Protein AF-0000000076755341 (afdb_homodimer)

Sequence (766 aa):
MMVKNKLCAILNLTEDDQLLKPLTQNRPIAALPFADRYRVIDFALSSICHAEIDSVALFIAESGRSIYDHIRSGAAWDLDSQVSGGIFTFSQQNWKLRHHQENLYEDYYYNHRVFMARAKAEYVFVAGSKIIANVDIRGVFRHHVAEGKDITLIYKQLDKEKLGDQNPKSRALKFDANRQVKGLVEYGDLGEGEKVDASLSMYLLSVKTLNDIIDRAVDEEVYMEVDELVQHYLLDYTVNPYKYTGYMANIDSIQRYYKANMDMLDRQNFTSLFYSSQPILTKTKNGVPSYYAPSSDVRSSVVASGSYLAGKVERSLISRKVHVSEGAHVKDSIILQGTKVGDGARVEYAILDKGCVVEPGAHVIGTPDNVVVISKNTVIPAEMMVKNKLCAILNLTEDDQLLKPLTQNRPIAALPFADRYRVIDFALSSICHAEIDSVALFIAESGRSIYDHIRSGAAWDLDSQVSGGIFTFSQQNWKLRHHQENLYEDYYYNHRVFMARAKAEYVFVAGSKIIANVDIRGVFRHHVAEGKDITLIYKQLDKEKLGDQNPKSRALKFDANRQVKGLVEYGDLGEGEKVDASLSMYLLSVKTLNDIIDRAVDEEVYMEVDELVQHYLLDYTVNPYKYTGYMANIDSIQRYYKANMDMLDRQNFTSLFYSSQPILTKTKNGVPSYYAPSSDVRSSVVASGSYLAGKVERSLISRKVHVSEGAHVKDSIILQGTKVGDGARVEYAILDKGCVVEPGAHVIGTPDNVVVISKNTVIPAE

InterPro domains:
  IPR005835 Nucleotidyl transferase domain [PF00483] (20-160)
  IPR011004 Trimeric LpxA-like superfamily [SSF51161] (240-380)
  IPR011831 Glucose-1-phosphate adenylyltransferase [PTHR43523] (5-368)
  IPR011832 Glucose-1-phosphate adenylyltransferase, GlgD subunit [TIGR02092] (5-379)
  IPR029044 Nucleotide-diphospho-sugar transferases [G3DSA:3.90.550.10] (13-280)
  IPR029044 Nucleotide-diphospho-sugar transferases [SSF53448] (20-345)
  IPR056818 Glucose-1-phosphate adenylyltransferase/Bifunctional protein GlmU-like, C-terminal hexapeptide [PF24894] (297-364)

Nearest PDB structures (foldseek):
  6v96-assembly4_J  TM=7.640E-01  e=4.530E-22  Agrobacterium fabrum str. C58
  6vr0-assembly2_B  TM=7.738E-01  e=1.338E-21  Agrobacterium tumefaciens
  6v9a-assembly4_I  TM=7.588E-01  e=1.270E-21  Agrobacterium fabrum str. C58
  5w5t-assembly3_P  TM=7.600E-01  e=6.283E-21  Agrobacterium tumefaciens
  5w6j-assembly2_D  TM=7.380E-01  e=1.561E-21  Agrobacterium tumefaciens

Solvent-accessible surface area (backbone atoms only — not comparable to full-atom values): 38795 Å² total; per-residue (Å²): 124,83,73,72,82,34,48,28,36,42,35,43,43,64,67,78,48,76,54,29,56,69,78,39,72,83,29,42,64,33,53,35,76,38,74,42,71,37,34,33,36,27,31,55,46,24,24,39,32,76,44,68,37,41,28,36,37,38,38,30,40,79,71,44,62,57,48,47,71,57,46,65,62,26,56,62,47,68,20,48,45,85,84,66,59,14,73,40,80,41,64,44,42,70,54,54,52,48,43,70,70,61,69,45,84,79,59,99,52,41,70,58,50,51,48,50,63,69,59,68,31,53,28,33,38,32,23,58,29,44,52,43,37,73,53,60,49,50,60,50,48,53,50,37,63,71,70,63,48,56,31,29,36,36,26,32,76,38,52,51,82,64,65,41,81,80,40,87,81,36,33,26,54,35,63,44,97,83,66,37,74,72,43,76,39,49,51,85,76,53,70,86,90,36,76,34,39,31,52,64,57,34,38,40,30,34,41,65,57,52,50,50,53,50,52,48,24,60,76,67,70,56,88,68,57,66,48,56,44,50,61,74,51,40,85,82,45,51,58,38,77,41,83,52,83,64,46,71,41,56,53,58,28,50,66,42,41,49,47,50,47,56,42,51,57,37,64,67,49,34,43,44,46,53,64,43,98,56,65,69,40,46,71,68,68,80,66,55,51,16,40,28,34,76,64,20,40,45,19,26,22,37,40,26,41,36,18,40,35,21,15,38,36,33,47,24,39,34,9,31,42,22,37,34,27,51,68,13,37,38,31,51,25,38,41,30,39,48,18,35,38,22,43,47,12,37,36,27,22,27,37,38,31,40,42,20,34,36,31,54,55,10,73,46,77,40,38,94,92,50,59,40,75,43,55,64,60,39,74,42,69,46,128,124,85,74,72,82,34,48,28,37,41,35,42,43,64,69,78,48,75,55,28,55,69,76,38,73,85,30,43,66,32,53,36,75,38,76,40,70,39,34,33,35,28,30,55,46,24,24,38,32,75,45,66,37,40,30,35,38,38,37,30,41,78,70,42,62,58,49,47,71,57,46,65,63,26,57,65,48,69,19,48,45,85,83,68,58,14,71,42,79,41,63,42,43,69,53,54,52,45,40,68,69,64,68,51,76,68,59,92,53,42,69,58,51,52,49,51,64,70,59,68,31,54,29,35,38,33,22,57,30,44,53,43,40,72,53,61,48,51,60,52,47,53,50,37,64,71,70,64,48,56,30,29,36,38,26,32,77,38,53,51,84,64,67,40,80,78,40,85,81,36,34,26,54,34,62,46,98,84,65,38,74,73,44,75,38,50,50,86,76,53,70,86,90,35,76,33,39,32,53,64,55,32,37,39,31,36,41,68,57,53,50,50,52,51,52,50,25,60,77,67,71,55,85,68,57,66,49,57,45,51,60,73,52,40,84,81,45,51,57,38,78,40,82,51,83,64,44,71,40,57,52,57,27,51,66,42,42,51,49,51,47,56,42,52,57,36,66,68,47,34,42,44,47,53,64,44,99,56,66,68,40,45,71,69,66,78,70,55,50,15,39,28,34,75,64,19,42,44,20,25,21,37,41,26,42,36,18,39,36,22,16,37,38,32,46,27,37,34,10,31,42,23,36,35,26,51,67,13,38,38,30,51,25,40,40,30,39,49,18,35,38,21,43,50,13,38,38,28,23,27,39,38,32,39,42,19,34,35,31,54,56,10,75,46,76,39,37,94,91,50,59,39,76,43,55,64,60,40,74,41,67,47,127

Radius of gyration: 30.09 Å; Cα contacts (8 Å, |Δi|>4): 1862; chains: 2; bounding box: 64×88×70 Å

Foldseek 3Di:
DPPPQAEAEEEEQADAQVQVPPQPVQHTQQLRDFQQEFGLQLQVLLLCLVLVHQAYEYEHEPRCPSVCVWCPCVVLSPNNDPPAHHYHYHHLHVVVVVVPPPVDDDASCVVVVVRLVRNPGFKYKYAYRQKQANDNVNVQVVVCVVVVWAKEFEWEWDALVQQDLPDQLKWFFDADPVRWTPDTHGSVPDDHGDTTTITRLIMMGTPVSLVVLSVVCVVVVNRDDSSSSCVVCVNVTGYHYDYDDADMHGHRHNLSSLVNRLCCLDPRNVCRRAVDPGHRTTDDDDEAAEAEDPQFAADSERADGQEYGNDYEESEYHHHNEYEDHLEHEYSEYEHAQEYAEHNEYAEQEYEYAQEYEYHQAYHYDDSVGGHYHDHNHYTDHD/DPPPQAEAEEEEQADDAVQVPPQPVQHTQQLRDFLQEFGLQLQVLLLCLLLVHQAYEYEHEPRCVSVCVWCPCVVLSPNNDPPAHHYHYHHLHVVVVCCVPPVPLDQSCVVVVVRCVRNPGFKYKYAYRQKQANDNVNVQVVVCVVVVWAKEFEWEWDALVQQDLPDQLKWFFDADPVRWTPDTHGSVPDDHGDTTTITRLIMMGTPVSLVVLSVVCSVVVNRDDSSSSCVVCVNVIGYHYDYDDADMHGHRHNLSSLVNRLCCLDPRNVCRRAVDPGHRTTDDDDEAAEAEDPQFAAPSERADGQEYGNDYEESEYHHHNEYEDHLEHEYSEYEHAQEYAEHNEYEEQEYEYAQEYEYHQAYHYDDSVGGYYHDHNHYTDHD

Structure (mmCIF, N/CA/C/O backbone):
data_AF-0000000076755341-model_v1
#
loop_
_entity.id
_entity.type
_entity.pdbx_description
1 polymer 'Glucose-1-phosphate adenylyltransferase, GlgD subunit'
#
loop_
_atom_site.group_PDB
_atom_site.id
_atom_site.type_symbol
_atom_site.label_atom_id
_atom_site.label_alt_id
_atom_site.label_comp_id
_atom_site.label_asym_id
_atom_site.label_entity_id
_atom_site.label_seq_id
_atom_site.pdbx_PDB_ins_code
_atom_site.Cartn_x
_atom_site.Cartn_y
_atom_site.Cartn_z
_atom_site.occupancy
_atom_site.B_iso_or_equiv
_atom_site.auth_seq_id
_atom_site.auth_comp_id
_atom_site.auth_asym_id
_atom_site.auth_atom_id
_atom_site.pdbx_PDB_model_num
ATOM 1 N N . MET A 1 1 ? -24.109 5.75 34.469 1 26.48 1 MET A N 1
ATOM 2 C CA . MET A 1 1 ? -23.469 5.434 33.219 1 26.48 1 MET A CA 1
ATOM 3 C C . MET A 1 1 ? -22.484 6.523 32.812 1 26.48 1 MET A C 1
ATOM 5 O O . MET A 1 1 ? -22.828 7.707 32.781 1 26.48 1 MET A O 1
ATOM 9 N N . MET A 1 2 ? -21.266 6.398 33.094 1 34.44 2 MET A N 1
ATOM 10 C CA . MET A 1 2 ? -20.312 7.488 32.906 1 34.44 2 MET A CA 1
ATOM 11 C C . MET A 1 2 ? -20.453 8.078 31.5 1 34.44 2 MET A C 1
ATOM 13 O O . MET A 1 2 ? -20.359 7.359 30.5 1 34.44 2 MET A O 1
ATOM 17 N N . VAL A 1 3 ? -21.156 9 31.375 1 41.03 3 VAL A N 1
ATOM 18 C CA . VAL A 1 3 ? -21.516 9.656 30.125 1 41.03 3 VAL A CA 1
ATOM 19 C C . VAL A 1 3 ? -20.266 9.883 29.281 1 41.03 3 VAL A C 1
ATOM 21 O O . VAL A 1 3 ? -19.344 10.602 29.703 1 41.03 3 VAL A O 1
ATOM 24 N N . LYS A 1 4 ? -19.766 8.891 28.562 1 53.12 4 LYS A N 1
ATOM 25 C CA . LYS A 1 4 ? -18.609 8.977 27.688 1 53.12 4 LYS A CA 1
ATOM 26 C C . LYS A 1 4 ? -18.641 10.258 26.859 1 53.12 4 LYS A C 1
ATOM 28 O O . LYS A 1 4 ? -19.562 10.484 26.078 1 53.12 4 LYS A O 1
ATOM 33 N N . ASN A 1 5 ? -17.969 11.398 27.5 1 65.94 5 ASN A N 1
ATOM 34 C CA . ASN A 1 5 ? -17.875 12.656 26.766 1 65.94 5 ASN A CA 1
ATOM 35 C C . ASN A 1 5 ? -17.547 12.422 25.281 1 65.94 5 ASN A C 1
ATOM 37 O O . ASN A 1 5 ? -16.484 11.875 24.969 1 65.94 5 ASN A O 1
ATOM 41 N N . LYS A 1 6 ? -18.562 12.656 24.422 1 85.56 6 LYS A N 1
ATOM 42 C CA . LYS A 1 6 ? -18.453 12.406 22.984 1 85.56 6 LYS A CA 1
ATOM 43 C C . LYS A 1 6 ? -17.844 13.609 22.266 1 85.56 6 LYS A C 1
ATOM 45 O O . LYS A 1 6 ? -18.172 14.75 22.578 1 85.56 6 LYS A O 1
ATOM 50 N N . LEU A 1 7 ? -16.797 13.414 21.562 1 94 7 LEU A N 1
ATOM 51 C CA . LEU A 1 7 ? -16.062 14.398 20.766 1 94 7 LEU A CA 1
ATOM 52 C C . LEU A 1 7 ? -16.5 14.336 19.297 1 94 7 LEU A C 1
ATOM 54 O O . LEU A 1 7 ? -16.719 13.242 18.766 1 94 7 LEU A O 1
ATOM 58 N N . CYS A 1 8 ? -16.781 15.469 18.672 1 95.62 8 CYS A N 1
ATOM 59 C CA . CYS A 1 8 ? -16.859 15.578 17.219 1 95.62 8 CYS A CA 1
ATOM 60 C C . CYS A 1 8 ? -15.789 16.516 16.672 1 95.62 8 CYS A C 1
ATOM 62 O O . CYS A 1 8 ? -15.016 17.094 17.453 1 95.62 8 CYS A O 1
ATOM 64 N N . ALA A 1 9 ? -15.648 16.609 15.344 1 97.12 9 ALA A N 1
ATOM 65 C CA . ALA A 1 9 ? -14.594 17.438 14.781 1 97.12 9 ALA A CA 1
ATOM 66 C C . ALA A 1 9 ? -15.109 18.25 13.586 1 97.12 9 ALA A C 1
ATOM 68 O O . ALA A 1 9 ? -15.961 17.781 12.836 1 97.12 9 ALA A O 1
ATOM 69 N N . ILE A 1 10 ? -14.617 19.438 13.469 1 96.44 10 ILE A N 1
ATOM 70 C CA . ILE A 1 10 ? -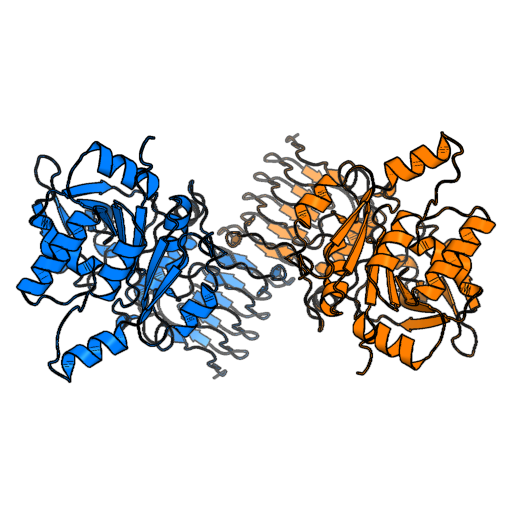14.867 20.312 12.336 1 96.44 10 ILE A CA 1
ATOM 71 C C . ILE A 1 10 ? -13.539 20.703 11.672 1 96.44 10 ILE A C 1
ATOM 73 O O . ILE A 1 10 ? -12.656 21.25 12.328 1 96.44 10 ILE A O 1
ATOM 77 N N . LEU A 1 11 ? -13.422 20.391 10.391 1 95.19 11 LEU A N 1
ATOM 78 C CA . LEU A 1 11 ? -12.25 20.766 9.609 1 95.19 11 LEU A CA 1
ATOM 79 C C . LEU A 1 11 ? -12.617 21.766 8.516 1 95.19 11 LEU A C 1
ATOM 81 O O . LEU A 1 11 ? -13.5 21.5 7.699 1 95.19 11 LEU A O 1
ATOM 85 N N . ASN A 1 12 ? -11.922 22.906 8.602 1 92.56 12 ASN A N 1
ATOM 86 C CA . ASN A 1 12 ? -12.055 23.906 7.543 1 92.56 12 ASN A CA 1
ATOM 87 C C . ASN A 1 12 ? -11.055 23.656 6.414 1 92.56 12 ASN A C 1
ATOM 89 O O . ASN A 1 12 ? -9.844 23.766 6.621 1 92.56 12 ASN A O 1
ATOM 93 N N . LEU A 1 13 ? -11.555 23.422 5.176 1 91.38 13 LEU A N 1
ATOM 94 C CA . LEU A 1 13 ? -10.688 23.125 4.039 1 91.38 13 LEU A CA 1
ATOM 95 C C . LEU A 1 13 ? -10.727 24.25 3.018 1 91.38 13 LEU A C 1
ATOM 97 O O . LEU A 1 13 ? -10.531 24.016 1.821 1 91.38 13 LEU A O 1
ATOM 101 N N . THR A 1 14 ? -10.977 25.5 3.473 1 86.5 14 THR A N 1
ATOM 102 C CA . THR A 1 14 ? -11.117 26.641 2.578 1 86.5 14 THR A CA 1
ATOM 103 C C . THR A 1 14 ? -9.977 27.625 2.793 1 86.5 14 THR A C 1
ATOM 105 O O . THR A 1 14 ? -10.109 28.812 2.469 1 86.5 14 THR A O 1
ATOM 108 N N . GLU A 1 15 ? -8.93 27.188 3.326 1 87.44 15 GLU A N 1
ATOM 109 C CA . GLU A 1 15 ? -7.805 28.078 3.633 1 87.44 15 GLU A CA 1
ATOM 110 C C . GLU A 1 15 ? -7.23 28.703 2.363 1 87.44 15 GLU A C 1
ATOM 112 O O . GLU A 1 15 ? -7.316 28.109 1.283 1 87.44 15 GLU A O 1
ATOM 117 N N . ASP A 1 16 ? -6.684 29.859 2.551 1 85.94 16 ASP A N 1
ATOM 118 C CA . ASP A 1 16 ? -6.129 30.609 1.429 1 85.94 16 ASP A CA 1
ATOM 119 C C . ASP A 1 16 ? -4.996 29.828 0.758 1 85.94 16 ASP A C 1
ATOM 121 O O . ASP A 1 16 ? -4.004 29.484 1.405 1 85.94 16 ASP A O 1
ATOM 125 N N . ASP A 1 17 ? -5.129 29.625 -0.518 1 89.88 17 ASP A N 1
ATOM 126 C CA . ASP A 1 17 ? -4.148 28.781 -1.208 1 89.88 17 ASP A CA 1
ATOM 127 C C . ASP A 1 17 ? -3.512 29.547 -2.375 1 89.88 17 ASP A C 1
ATOM 129 O O . ASP A 1 17 ? -2.928 28.922 -3.271 1 89.88 17 ASP A O 1
ATOM 133 N N . GLN A 1 18 ? -3.596 30.859 -2.424 1 90 18 GLN A N 1
ATOM 134 C CA . GLN A 1 18 ? -3.133 31.672 -3.543 1 90 18 GLN A CA 1
ATOM 135 C C . GLN A 1 18 ? -1.635 31.5 -3.773 1 90 18 GLN A C 1
ATOM 137 O O . GLN A 1 18 ? -1.184 31.406 -4.918 1 90 18 GLN A O 1
ATOM 142 N N . LEU A 1 19 ? -0.905 31.391 -2.697 1 91.88 19 LEU A N 1
ATOM 143 C CA . LEU A 1 19 ? 0.548 31.312 -2.799 1 91.88 19 LEU A CA 1
ATOM 144 C C . LEU A 1 19 ? 0.997 29.891 -3.102 1 91.88 19 LEU A C 1
ATOM 146 O O . LEU A 1 19 ? 2.195 29.625 -3.201 1 91.88 19 LEU A O 1
ATOM 150 N N . LEU A 1 20 ? 0.057 28.969 -3.318 1 94.75 20 LEU A N 1
ATOM 151 C CA . LEU A 1 20 ? 0.376 27.562 -3.611 1 94.75 20 LEU A CA 1
ATOM 152 C C . LEU A 1 20 ? 0.081 27.234 -5.07 1 94.75 20 LEU A C 1
ATOM 154 O O . LEU A 1 20 ? 0.368 26.125 -5.531 1 94.75 20 LEU A O 1
ATOM 158 N N . LYS A 1 21 ? -0.502 28.234 -5.734 1 94.31 21 LYS A N 1
ATOM 159 C CA . LYS A 1 21 ? -0.701 28.031 -7.164 1 94.31 21 LYS A CA 1
ATOM 160 C C . LYS A 1 21 ? 0.634 27.906 -7.895 1 94.31 21 LYS A C 1
ATOM 162 O O . LYS A 1 21 ? 1.606 28.578 -7.535 1 94.31 21 LYS A O 1
ATOM 167 N N . PRO A 1 22 ? 0.747 26.984 -8.859 1 96 22 PRO A N 1
ATOM 168 C CA . PRO A 1 22 ? -0.354 26.312 -9.555 1 96 22 PRO A CA 1
ATOM 169 C C . PRO A 1 22 ? -0.729 24.969 -8.922 1 96 22 PRO A C 1
ATOM 171 O O . PRO A 1 22 ? -1.636 24.297 -9.398 1 96 22 PRO A O 1
ATOM 174 N N . LEU A 1 23 ? -0.164 24.5 -7.84 1 95.62 23 LEU A N 1
ATOM 175 C CA . LEU A 1 23 ? -0.429 23.203 -7.242 1 95.62 23 LEU A CA 1
ATOM 176 C C . LEU A 1 23 ? -1.88 23.094 -6.785 1 95.62 23 LEU A C 1
ATOM 178 O O . LEU A 1 23 ? -2.449 22 -6.754 1 95.62 23 LEU A O 1
ATOM 182 N N . THR A 1 24 ? -2.502 24.234 -6.43 1 93.06 24 THR A N 1
ATOM 183 C CA . THR A 1 24 ? -3.857 24.234 -5.891 1 93.06 24 THR A CA 1
ATOM 184 C C . THR A 1 24 ? -4.848 24.781 -6.91 1 93.06 24 THR A C 1
ATOM 186 O O . THR A 1 24 ? -5.965 25.172 -6.559 1 93.06 24 THR A O 1
ATOM 189 N N . GLN A 1 25 ? -4.426 24.844 -8.148 1 89.75 25 GLN A N 1
ATOM 190 C CA . GLN A 1 25 ? -5.32 25.328 -9.195 1 89.75 25 GLN A CA 1
ATOM 191 C C . GLN A 1 25 ? -6.57 24.453 -9.297 1 89.75 25 GLN A C 1
ATOM 193 O O . GLN A 1 25 ? -7.672 24.969 -9.508 1 89.75 25 GLN A O 1
ATOM 198 N N . ASN A 1 26 ? -6.43 23.141 -9.055 1 85.75 26 ASN A N 1
ATOM 199 C CA . ASN A 1 26 ? -7.562 22.25 -9.242 1 85.75 26 ASN A CA 1
ATOM 200 C C . ASN A 1 26 ? -7.809 21.375 -8.016 1 85.75 26 ASN A C 1
ATOM 202 O O . ASN A 1 26 ? -8.469 20.344 -8.102 1 85.75 26 ASN A O 1
ATOM 206 N N . ARG A 1 27 ? -7.227 21.766 -6.938 1 89.31 27 ARG A N 1
ATOM 207 C CA . ARG A 1 27 ? -7.418 21.047 -5.691 1 89.31 27 ARG A CA 1
ATOM 208 C C . ARG A 1 27 ? -7.156 21.938 -4.484 1 89.31 27 ARG A C 1
ATOM 210 O O . ARG A 1 27 ? -6.316 22.828 -4.539 1 89.31 27 ARG A O 1
ATOM 217 N N . PRO A 1 28 ? -7.879 21.703 -3.434 1 90.5 28 PRO A N 1
ATOM 218 C CA . PRO A 1 28 ? -7.574 22.453 -2.215 1 90.5 28 PRO A CA 1
ATOM 219 C C . PRO A 1 28 ? -6.277 22 -1.55 1 90.5 28 PRO A C 1
ATOM 221 O O . PRO A 1 28 ? -5.727 20.969 -1.906 1 90.5 28 PRO A O 1
ATOM 224 N N . ILE A 1 29 ? -5.793 22.734 -0.601 1 93.88 29 ILE A N 1
ATOM 225 C CA . ILE A 1 29 ? -4.586 22.422 0.154 1 93.88 29 ILE A CA 1
ATOM 226 C C . ILE A 1 29 ? -4.703 21.031 0.765 1 93.88 29 ILE A C 1
ATOM 228 O O . ILE A 1 29 ? -3.756 20.234 0.717 1 93.88 29 ILE A O 1
ATOM 232 N N . ALA A 1 30 ? -5.887 20.703 1.23 1 93.62 30 ALA A N 1
ATOM 233 C CA . ALA A 1 30 ? -6.164 19.438 1.923 1 93.62 30 ALA A CA 1
ATOM 234 C C . ALA A 1 30 ? -5.84 18.234 1.034 1 93.62 30 ALA A C 1
ATOM 236 O O . ALA A 1 30 ? -5.438 17.188 1.528 1 93.62 30 ALA A O 1
ATOM 237 N N . ALA A 1 31 ? -5.957 18.391 -0.224 1 93.88 31 ALA A N 1
ATOM 238 C CA . ALA A 1 31 ? -5.801 17.281 -1.158 1 93.88 31 ALA A CA 1
ATOM 239 C C . ALA A 1 31 ? -4.387 17.25 -1.737 1 93.88 31 ALA A C 1
ATOM 241 O O . ALA A 1 31 ? -4.066 16.375 -2.549 1 93.88 31 ALA A O 1
ATOM 242 N N . LEU A 1 32 ? -3.543 18.188 -1.379 1 96.06 32 LEU A N 1
ATOM 243 C CA . LEU A 1 32 ? -2.172 18.188 -1.878 1 96.06 32 LEU A CA 1
ATOM 244 C C . LEU A 1 32 ? -1.425 16.938 -1.417 1 96.06 32 LEU A C 1
ATOM 246 O O . LEU A 1 32 ? -1.527 16.547 -0.253 1 96.06 32 LEU A O 1
ATOM 250 N N . PRO A 1 33 ? -0.677 16.297 -2.371 1 97 33 PRO A N 1
ATOM 251 C CA . PRO A 1 33 ? 0.169 15.172 -1.949 1 97 33 PRO A CA 1
ATOM 252 C C . PRO A 1 33 ? 1.261 15.594 -0.968 1 97 33 PRO A C 1
ATOM 254 O O . PRO A 1 33 ? 1.775 16.719 -1.057 1 97 33 PRO A O 1
ATOM 257 N N . PHE A 1 34 ? 1.533 14.727 -0.036 1 97.62 34 PHE A N 1
ATOM 258 C CA . PHE A 1 34 ? 2.594 14.977 0.933 1 97.62 34 PHE A CA 1
ATOM 259 C C . PHE A 1 34 ? 3.361 13.695 1.236 1 97.62 34 PHE A C 1
ATOM 261 O O . PHE A 1 34 ? 2.764 12.625 1.38 1 97.62 34 PHE A O 1
ATOM 268 N N . ALA A 1 35 ? 4.66 13.773 1.247 1 97.38 35 ALA A N 1
ATOM 269 C CA . ALA A 1 35 ? 5.551 12.664 1.579 1 97.38 35 ALA A CA 1
ATOM 270 C C . ALA A 1 35 ? 5.254 11.445 0.712 1 97.38 35 ALA A C 1
ATOM 272 O O . ALA A 1 35 ? 5.227 10.312 1.207 1 97.38 35 ALA A O 1
ATOM 273 N N . ASP A 1 36 ? 4.969 11.633 -0.467 1 94.38 36 ASP A N 1
ATOM 274 C CA . ASP A 1 36 ? 4.957 10.672 -1.568 1 94.38 36 ASP A CA 1
ATOM 275 C C . ASP A 1 36 ? 3.715 9.789 -1.508 1 94.38 36 ASP A C 1
ATOM 277 O O . ASP A 1 36 ? 3.361 9.141 -2.494 1 94.38 36 ASP A O 1
ATOM 281 N N . ARG A 1 37 ? 3.074 9.758 -0.39 1 92.38 37 ARG A N 1
ATOM 282 C CA . ARG A 1 37 ? 2.002 8.773 -0.284 1 92.38 37 ARG A CA 1
ATOM 283 C C . ARG A 1 37 ? 0.748 9.391 0.321 1 92.38 37 ARG A C 1
ATOM 285 O O . ARG A 1 37 ? -0.354 8.867 0.16 1 92.38 37 ARG A O 1
ATOM 292 N N . TYR A 1 38 ? 0.887 10.398 0.961 1 95.5 38 TYR A N 1
ATOM 293 C CA . TYR A 1 38 ? -0.201 10.969 1.751 1 95.5 38 TYR A CA 1
ATOM 294 C C . TYR A 1 38 ? -0.768 12.211 1.085 1 95.5 38 TYR A C 1
ATOM 296 O O . TYR A 1 38 ? -0.291 12.633 0.028 1 95.5 38 TYR A O 1
ATOM 304 N N . ARG A 1 39 ? -1.835 12.641 1.63 1 96.06 39 ARG A N 1
ATOM 305 C CA . ARG A 1 39 ? -2.363 13.984 1.395 1 96.06 39 ARG A CA 1
ATOM 306 C C . ARG A 1 39 ? -2.342 14.812 2.672 1 96.06 39 ARG A C 1
ATOM 308 O O . ARG A 1 39 ? -2.346 14.266 3.775 1 96.06 39 ARG A O 1
ATOM 315 N N . VAL A 1 40 ? -2.371 16.031 2.48 1 96.56 40 VAL A N 1
ATOM 316 C CA . VAL A 1 40 ? -2.256 16.938 3.609 1 96.56 40 VAL A CA 1
ATOM 317 C C . VAL A 1 40 ? -3.361 16.656 4.625 1 96.56 40 VAL A C 1
ATOM 319 O O . VAL A 1 40 ? -3.115 16.641 5.832 1 96.56 40 VAL A O 1
ATOM 322 N N . ILE A 1 41 ? -4.539 16.312 4.211 1 95.25 41 ILE A N 1
ATOM 323 C CA . ILE A 1 41 ? -5.68 16.141 5.102 1 95.25 41 ILE A CA 1
ATOM 324 C C . ILE A 1 41 ? -5.52 14.859 5.914 1 95.25 41 ILE A C 1
ATOM 326 O O . ILE A 1 41 ? -6.195 14.672 6.93 1 95.25 41 ILE A O 1
ATOM 330 N N . ASP A 1 42 ? -4.691 13.922 5.492 1 96.12 42 ASP A N 1
ATOM 331 C CA . ASP A 1 42 ? -4.531 12.633 6.156 1 96.12 42 ASP A CA 1
ATOM 332 C C . ASP A 1 42 ? -4.078 12.805 7.602 1 96.12 42 ASP A C 1
ATOM 334 O O . ASP A 1 42 ? -4.418 12 8.469 1 96.12 42 ASP A O 1
ATOM 338 N N . PHE A 1 43 ? -3.322 13.828 7.859 1 96.38 43 PHE A N 1
ATOM 339 C CA . PHE A 1 43 ? -2.736 14.016 9.18 1 96.38 43 PHE A CA 1
ATOM 340 C C . PHE A 1 43 ? -3.801 14.414 10.195 1 96.38 43 PHE A C 1
ATOM 342 O O . PHE A 1 43 ? -3.875 13.836 11.281 1 96.38 43 PHE A O 1
ATOM 349 N N . ALA A 1 44 ? -4.656 15.352 9.812 1 95.25 44 ALA A N 1
ATOM 350 C CA . ALA A 1 44 ? -5.773 15.711 10.68 1 95.25 44 ALA A CA 1
ATOM 351 C C . ALA A 1 44 ? -6.734 14.539 10.852 1 95.25 44 ALA A C 1
ATOM 353 O O . ALA A 1 44 ? -7.152 14.227 11.969 1 95.25 44 ALA A O 1
ATOM 354 N N . LEU A 1 45 ? -7.012 13.844 9.766 1 95.19 45 LEU A N 1
ATOM 355 C CA . LEU A 1 45 ? -7.969 12.75 9.812 1 95.19 45 LEU A CA 1
ATOM 356 C C . LEU A 1 45 ? -7.426 11.586 10.633 1 95.19 45 LEU A C 1
ATOM 358 O O . LEU A 1 45 ? -8.188 10.898 11.32 1 95.19 45 LEU A O 1
ATOM 362 N N . SER A 1 46 ? -6.164 11.336 10.547 1 95.31 46 SER A N 1
ATOM 363 C CA . SER A 1 46 ? -5.566 10.266 11.344 1 95.31 46 SER A CA 1
ATOM 364 C C . SER A 1 46 ? -5.645 10.578 12.828 1 95.31 46 SER A C 1
ATOM 366 O O . SER A 1 46 ? -5.98 9.703 13.633 1 95.31 46 SER A O 1
ATOM 368 N N . SER A 1 47 ? -5.316 11.82 13.188 1 95.56 47 SER A N 1
ATOM 369 C CA . SER A 1 47 ? -5.441 12.234 14.578 1 95.56 47 SER A CA 1
ATOM 370 C C . SER A 1 47 ? -6.871 12.07 15.086 1 95.56 47 SER A C 1
ATOM 372 O O . SER A 1 47 ? -7.09 11.602 16.203 1 95.56 47 SER A O 1
ATOM 374 N N . ILE A 1 48 ? -7.805 12.43 14.281 1 95.12 48 ILE A N 1
ATOM 375 C CA . ILE A 1 48 ? -9.219 12.344 14.609 1 95.12 48 ILE A CA 1
ATOM 376 C C . ILE A 1 48 ? -9.617 10.883 14.797 1 95.12 48 ILE A C 1
ATOM 378 O O . ILE A 1 48 ? -10.297 10.531 15.766 1 95.12 48 ILE A O 1
ATOM 382 N N . CYS A 1 49 ? -9.188 10.07 13.93 1 93.12 49 CYS A N 1
ATOM 383 C CA . CYS A 1 49 ? -9.469 8.641 14 1 93.12 49 CYS A CA 1
ATOM 384 C C . CYS A 1 49 ? -8.922 8.039 15.289 1 93.12 49 CYS A C 1
ATOM 386 O O . CYS A 1 49 ? -9.641 7.34 16 1 93.12 49 CYS A O 1
ATOM 388 N N . HIS A 1 50 ? -7.734 8.352 15.617 1 93.94 50 HIS A N 1
ATOM 389 C CA . HIS A 1 50 ? -7.094 7.762 16.781 1 93.94 50 HIS A CA 1
ATOM 390 C C . HIS A 1 50 ? -7.715 8.281 18.078 1 93.94 50 HIS A C 1
ATOM 392 O O . HIS A 1 50 ? -7.609 7.637 19.125 1 93.94 50 HIS A O 1
ATOM 398 N N . ALA A 1 51 ? -8.336 9.367 17.969 1 94.69 51 ALA A N 1
ATOM 399 C CA . ALA A 1 51 ? -9.055 9.906 19.125 1 94.69 51 ALA A CA 1
ATOM 400 C C . ALA A 1 51 ? -10.445 9.305 19.234 1 94.69 51 ALA A C 1
ATOM 402 O O . ALA A 1 51 ? -11.219 9.672 20.125 1 94.69 51 ALA A O 1
ATOM 403 N N . GLU A 1 52 ? -10.828 8.438 18.266 1 91.31 52 GLU A N 1
ATOM 404 C CA . GLU A 1 52 ? -12.109 7.742 18.219 1 91.31 52 GLU A CA 1
ATOM 405 C C . GLU A 1 52 ? -13.266 8.727 18.078 1 91.31 52 GLU A C 1
ATOM 407 O O . GLU A 1 52 ? -14.312 8.555 18.688 1 91.31 52 GLU A O 1
ATOM 412 N N . ILE A 1 53 ? -12.953 9.781 17.422 1 91.69 53 ILE A N 1
ATOM 413 C CA . ILE A 1 53 ? -14.008 10.711 17.031 1 91.69 53 ILE A CA 1
ATOM 414 C C . ILE A 1 53 ? -14.82 10.117 15.891 1 91.69 53 ILE A C 1
ATOM 416 O O . ILE A 1 53 ? -14.273 9.781 14.836 1 91.69 53 ILE A O 1
ATOM 420 N N . ASP A 1 54 ? -16.094 10.016 16.062 1 87.12 54 ASP A N 1
ATOM 421 C CA . ASP A 1 54 ? -16.875 9.242 15.102 1 87.12 54 ASP A CA 1
ATOM 422 C C . ASP A 1 54 ? -17.641 10.164 14.148 1 87.12 54 ASP A C 1
ATOM 424 O O . ASP A 1 54 ? -18.266 9.703 13.195 1 87.12 54 ASP A O 1
ATOM 428 N N . SER A 1 55 ? -17.656 11.484 14.414 1 89.56 55 SER A N 1
ATOM 429 C CA . SER A 1 55 ? -18.344 12.445 13.562 1 89.56 55 SER A CA 1
ATOM 430 C C . SER A 1 55 ? -17.422 13.602 13.172 1 89.56 55 SER A C 1
ATOM 432 O O . SER A 1 55 ? -16.891 14.289 14.039 1 89.56 55 SER A O 1
ATOM 434 N N . VAL A 1 56 ? -17.312 13.812 11.852 1 93.69 56 VAL A N 1
ATOM 435 C CA . VAL A 1 56 ? -16.438 14.852 11.344 1 93.69 56 VAL A CA 1
ATOM 436 C C . VAL A 1 56 ? -17.156 15.656 10.258 1 93.69 56 VAL A C 1
ATOM 438 O O . VAL A 1 56 ? -17.766 15.078 9.359 1 93.69 56 VAL A O 1
ATOM 441 N N . ALA A 1 57 ? -17.125 16.938 10.391 1 92 57 ALA A N 1
ATOM 442 C CA . ALA A 1 57 ? -17.625 17.812 9.336 1 92 57 ALA A CA 1
ATOM 443 C C . ALA A 1 57 ? -16.469 18.438 8.555 1 92 57 ALA A C 1
ATOM 445 O O . ALA A 1 57 ? -15.547 19 9.141 1 92 57 ALA A O 1
ATOM 446 N N . LEU A 1 58 ? -16.547 18.297 7.25 1 91.19 58 LEU A N 1
ATOM 447 C CA . LEU A 1 58 ? -15.602 18.953 6.344 1 91.19 58 LEU A CA 1
ATOM 448 C C . LEU A 1 58 ? -16.266 20.109 5.613 1 91.19 58 LEU A C 1
ATOM 450 O O . LEU A 1 58 ? -17.25 19.922 4.902 1 91.19 58 LEU A O 1
ATOM 454 N N . PHE A 1 59 ? -15.766 21.234 5.926 1 89.31 59 PHE A N 1
ATOM 455 C CA . PHE A 1 59 ? -16.25 22.406 5.188 1 89.31 59 PHE A CA 1
ATOM 456 C C . PHE A 1 59 ? -15.32 22.734 4.023 1 89.31 59 PHE A C 1
ATOM 458 O O . PHE A 1 59 ? -14.18 23.141 4.23 1 89.31 59 PHE A O 1
ATOM 465 N N . ILE A 1 60 ? -15.789 22.562 2.766 1 86.06 60 ILE A N 1
ATOM 466 C CA . ILE A 1 60 ? -14.953 22.625 1.571 1 86.06 60 ILE A CA 1
ATOM 467 C C . ILE A 1 60 ? -15.406 23.781 0.688 1 86.06 60 ILE A C 1
ATOM 469 O O . ILE A 1 60 ? -16.469 24.375 0.92 1 86.06 60 ILE A O 1
ATOM 473 N N . ALA A 1 61 ? -14.438 24.078 -0.201 1 76.62 61 ALA A N 1
ATOM 474 C CA . ALA A 1 61 ? -14.82 25.047 -1.228 1 76.62 61 ALA A CA 1
ATOM 475 C C . ALA A 1 61 ? -15.602 24.375 -2.352 1 76.62 61 ALA A C 1
ATOM 477 O O . ALA A 1 61 ? -16 23.219 -2.229 1 76.62 61 ALA A O 1
ATOM 478 N N . GLU A 1 62 ? -15.812 24.969 -3.438 1 63.78 62 GLU A N 1
ATOM 479 C CA . GLU A 1 62 ? -16.609 24.484 -4.559 1 63.78 62 GLU A CA 1
ATOM 480 C C . GLU A 1 62 ? -15.977 23.25 -5.188 1 63.78 62 GLU A C 1
ATOM 482 O O . GLU A 1 62 ? -16.672 22.281 -5.523 1 63.78 62 GLU A O 1
ATOM 487 N N . SER A 1 63 ? -14.68 23.219 -5.285 1 64.88 63 SER A N 1
ATOM 488 C CA . SER A 1 63 ? -14.023 22.109 -5.961 1 64.88 63 SER A CA 1
ATOM 489 C C . SER A 1 63 ? -13.672 21 -4.977 1 64.88 63 SER A C 1
ATOM 491 O O . SER A 1 63 ? -12.609 21.031 -4.344 1 64.88 63 SER A O 1
ATOM 493 N N . GLY A 1 64 ? -14.742 20.188 -4.668 1 71.62 64 GLY A N 1
ATOM 494 C CA . GLY A 1 64 ? -14.516 19.141 -3.682 1 71.62 64 GLY A CA 1
ATOM 495 C C . GLY A 1 64 ? -14.18 17.797 -4.297 1 71.62 64 GLY A C 1
ATOM 496 O O . GLY A 1 64 ? -14.055 16.797 -3.59 1 71.62 64 GLY A O 1
ATOM 497 N N . ARG A 1 65 ? -14.008 17.703 -5.609 1 70.5 65 ARG A N 1
ATOM 498 C CA . ARG A 1 65 ? -13.867 16.406 -6.281 1 70.5 65 ARG A CA 1
ATOM 499 C C . ARG A 1 65 ? -12.656 15.648 -5.758 1 70.5 65 ARG A C 1
ATOM 501 O O . ARG A 1 65 ? -12.75 14.461 -5.445 1 70.5 65 ARG A O 1
ATOM 508 N N . SER A 1 66 ? -11.531 16.344 -5.652 1 82.69 66 SER A N 1
ATOM 509 C CA . SER A 1 66 ? -10.305 15.703 -5.199 1 82.69 66 SER A CA 1
ATOM 510 C C . SER A 1 66 ? -10.438 15.211 -3.764 1 82.69 66 SER A C 1
ATOM 512 O O . SER A 1 66 ? -9.859 14.18 -3.398 1 82.69 66 SER A O 1
ATOM 514 N N . ILE A 1 67 ? -11.18 15.898 -2.961 1 82.38 67 ILE A N 1
ATOM 515 C CA . ILE A 1 67 ? -11.406 15.492 -1.578 1 82.38 67 ILE A CA 1
ATOM 516 C C . ILE A 1 67 ? -12.273 14.242 -1.547 1 82.38 67 ILE A C 1
ATOM 518 O O . ILE A 1 67 ? -11.945 13.258 -0.874 1 82.38 67 ILE A O 1
ATOM 522 N N . TYR A 1 68 ? -13.328 14.297 -2.34 1 75.75 68 TYR A N 1
ATOM 523 C CA . TYR A 1 68 ? -14.242 13.156 -2.389 1 75.75 68 TYR A CA 1
ATOM 524 C C . TYR A 1 68 ? -13.539 11.914 -2.91 1 75.75 68 TYR A C 1
ATOM 526 O O . TYR A 1 68 ? -13.727 10.82 -2.377 1 75.75 68 TYR A O 1
ATOM 534 N N . ASP A 1 69 ? -12.75 12.102 -3.895 1 76.75 69 ASP A N 1
ATOM 535 C CA . ASP A 1 69 ? -12.023 10.984 -4.488 1 76.75 69 ASP A CA 1
ATOM 536 C C . ASP A 1 69 ? -11.078 10.344 -3.479 1 76.75 69 ASP A C 1
ATOM 538 O O . ASP A 1 69 ? -10.844 9.133 -3.514 1 76.75 69 ASP A O 1
ATOM 542 N N . HIS A 1 70 ? -10.602 11.109 -2.611 1 78.12 70 HIS A N 1
ATOM 543 C CA . HIS A 1 70 ? -9.602 10.617 -1.664 1 78.12 70 HIS A CA 1
ATOM 544 C C . HIS A 1 70 ? -10.266 10.016 -0.431 1 78.12 70 HIS A C 1
ATOM 546 O O . HIS A 1 70 ? -9.883 8.93 0.018 1 78.12 70 HIS A O 1
ATOM 552 N N . ILE A 1 71 ? -11.258 10.695 0.078 1 79 71 ILE A N 1
ATOM 553 C CA . ILE A 1 71 ? -11.844 10.312 1.358 1 79 71 ILE A CA 1
ATOM 554 C C . ILE A 1 71 ? -12.875 9.211 1.146 1 79 71 ILE A C 1
ATOM 556 O O . ILE A 1 71 ? -13.008 8.297 1.968 1 79 71 ILE A O 1
ATOM 560 N N . ARG A 1 72 ? -13.664 9.289 0.081 1 70.81 72 ARG A N 1
ATOM 561 C CA . ARG A 1 72 ? -14.742 8.359 -0.243 1 70.81 72 ARG A CA 1
ATOM 562 C C . ARG A 1 72 ? -15.664 8.156 0.954 1 70.81 72 ARG A C 1
ATOM 564 O O . ARG A 1 72 ? -16.203 9.117 1.497 1 70.81 72 ARG A O 1
ATOM 571 N N . SER A 1 73 ? -15.781 6.945 1.419 1 68.5 73 SER A N 1
ATOM 572 C CA . SER A 1 73 ? -16.672 6.648 2.537 1 68.5 73 SER A CA 1
ATOM 573 C C . SER A 1 73 ? -16.016 7.012 3.869 1 68.5 73 SER A C 1
ATOM 575 O O . SER A 1 73 ? -16.688 7.07 4.898 1 68.5 73 SER A O 1
ATOM 577 N N . GLY A 1 74 ? -14.758 7.398 3.799 1 76.38 74 GLY A N 1
ATOM 578 C CA . GLY A 1 74 ? -14.016 7.633 5.031 1 76.38 74 GLY A CA 1
ATOM 579 C C . GLY A 1 74 ? -13.523 6.355 5.684 1 76.38 74 GLY A C 1
ATOM 580 O O . GLY A 1 74 ? -12.961 6.391 6.781 1 76.38 74 GLY A O 1
ATOM 581 N N . ALA A 1 75 ? -13.609 5.211 5.043 1 73.12 75 ALA A N 1
ATOM 582 C CA . ALA A 1 75 ? -13.305 3.893 5.59 1 73.12 75 ALA A CA 1
ATOM 583 C C . ALA A 1 75 ? -11.844 3.803 6.016 1 73.12 75 ALA A C 1
ATOM 585 O O . ALA A 1 75 ? -11.516 3.18 7.027 1 73.12 75 ALA A O 1
ATOM 586 N N . ALA A 1 76 ? -11.039 4.484 5.355 1 77.5 76 ALA A N 1
ATOM 587 C CA . ALA A 1 76 ? -9.617 4.449 5.656 1 77.5 76 ALA A CA 1
ATOM 588 C C . ALA A 1 76 ? -9.328 5.008 7.047 1 77.5 76 ALA A C 1
ATOM 590 O O . ALA A 1 76 ? -8.305 4.691 7.652 1 77.5 76 ALA A O 1
ATOM 591 N N . TRP A 1 77 ? -10.305 5.785 7.531 1 78.5 77 TRP A N 1
ATOM 592 C CA . TRP A 1 77 ? -10.148 6.418 8.836 1 78.5 77 TRP A CA 1
ATOM 593 C C . TRP A 1 77 ? -11.266 5.988 9.781 1 78.5 77 TRP A C 1
ATOM 595 O O . TRP A 1 77 ? -11.555 6.676 10.766 1 78.5 77 TRP A O 1
ATOM 605 N N . ASP A 1 78 ? -11.883 4.898 9.477 1 73.5 78 ASP A N 1
ATOM 606 C CA . ASP A 1 78 ? -12.938 4.328 10.305 1 73.5 78 ASP A CA 1
ATOM 607 C C . ASP A 1 78 ? -14.078 5.324 10.5 1 73.5 78 ASP A C 1
ATOM 609 O O . ASP A 1 78 ? -14.617 5.449 11.602 1 73.5 78 ASP A O 1
ATOM 613 N N . LEU A 1 79 ? -14.383 6.113 9.523 1 76.81 79 LEU A N 1
ATOM 614 C CA . LEU A 1 79 ? -15.445 7.113 9.578 1 76.81 79 LEU A CA 1
ATOM 615 C C . LEU A 1 79 ? -16.547 6.793 8.586 1 76.81 79 LEU A C 1
ATOM 617 O O . LEU A 1 79 ? -17.125 7.695 7.973 1 76.81 79 LEU A O 1
ATOM 621 N N . ASP A 1 80 ? -16.75 5.5 8.305 1 71 80 ASP A N 1
ATOM 622 C CA . ASP A 1 80 ? -17.734 5.102 7.301 1 71 80 ASP A CA 1
ATOM 623 C C . ASP A 1 80 ? -18.969 4.504 7.961 1 71 80 ASP A C 1
ATOM 625 O O . ASP A 1 80 ? -19.797 3.869 7.293 1 71 80 ASP A O 1
ATOM 629 N N . SER A 1 81 ? -19.062 4.699 9.258 1 64.12 81 SER A N 1
ATOM 630 C CA . SER A 1 81 ? -20.234 4.141 9.938 1 64.12 81 SER A CA 1
ATOM 631 C C . SER A 1 81 ? -21.531 4.75 9.398 1 64.12 81 SER A C 1
ATOM 633 O O . SER A 1 81 ? -21.594 5.949 9.141 1 64.12 81 SER A O 1
ATOM 635 N N . GLN A 1 82 ? -22.438 3.889 8.961 1 57.62 82 GLN A N 1
ATOM 636 C CA . GLN A 1 82 ? -23.719 4.336 8.438 1 57.62 82 GLN A CA 1
ATOM 637 C C . GLN A 1 82 ? -24.719 4.562 9.562 1 57.62 82 GLN A C 1
ATOM 639 O O . GLN A 1 82 ? -25.75 5.207 9.352 1 57.62 82 GLN A O 1
ATOM 644 N N . VAL A 1 83 ? -24.438 4.051 10.703 1 53.56 83 VAL A N 1
ATOM 645 C CA . VAL A 1 83 ? -25.453 4.109 11.758 1 53.56 83 VAL A CA 1
ATOM 646 C C . VAL A 1 83 ? -25.234 5.355 12.609 1 53.56 83 VAL A C 1
ATOM 648 O O . VAL A 1 83 ? -26.188 6.078 12.914 1 53.56 83 VAL A O 1
ATOM 651 N N . SER A 1 84 ? -23.969 5.547 13.109 1 61.91 84 SER A N 1
ATOM 652 C CA . SER A 1 84 ? -23.672 6.609 14.062 1 61.91 84 SER A CA 1
ATOM 653 C C . SER A 1 84 ? -22.422 7.383 13.656 1 61.91 84 SER A C 1
ATOM 655 O O . SE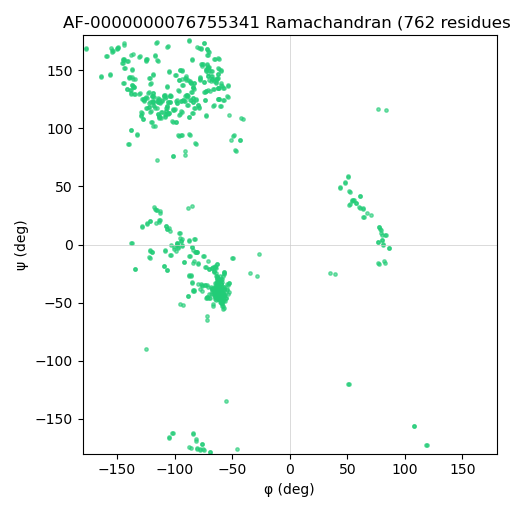R A 1 84 ? -21.359 6.789 13.445 1 61.91 84 SER A O 1
ATOM 657 N N . GLY A 1 85 ? -22.688 8.617 12.867 1 68.06 85 GLY A N 1
ATOM 658 C CA . GLY A 1 85 ? -21.531 9.461 12.633 1 68.06 85 GLY A CA 1
ATOM 659 C C . GLY A 1 85 ? -21.047 9.414 11.195 1 68.06 85 GLY A C 1
ATOM 660 O O . GLY A 1 85 ? -21.844 9.297 10.266 1 68.06 85 GLY A O 1
ATOM 661 N N . GLY A 1 86 ? -19.797 9.719 10.914 1 75.31 86 GLY A N 1
ATOM 662 C CA . GLY A 1 86 ? -19.188 9.75 9.586 1 75.31 86 GLY A CA 1
ATOM 663 C C . GLY A 1 86 ? -18.672 11.117 9.195 1 75.31 86 GLY A C 1
ATOM 664 O O . GLY A 1 86 ? -18.516 12 10.047 1 75.31 86 GLY A O 1
ATOM 665 N N . ILE A 1 87 ? -18.281 11.148 7.973 1 77.44 87 ILE A N 1
ATOM 666 C CA . ILE A 1 87 ? -17.781 12.398 7.406 1 77.44 87 ILE A CA 1
ATOM 667 C C . ILE A 1 87 ? -18.922 13.125 6.695 1 77.44 87 ILE A C 1
ATOM 669 O O . ILE A 1 87 ? -19.625 12.539 5.859 1 77.44 87 ILE A O 1
ATOM 673 N N . PHE A 1 88 ? -19.109 14.297 7.121 1 75.69 88 PHE A N 1
ATOM 674 C CA . PHE A 1 88 ? -20.078 15.188 6.488 1 75.69 88 PHE A CA 1
ATOM 675 C C . PHE A 1 88 ? -19.391 16.328 5.766 1 75.69 88 PHE A C 1
ATOM 677 O O . PHE A 1 88 ? -18.562 17.031 6.355 1 75.69 88 PHE A O 1
ATOM 684 N N . THR A 1 89 ? -19.703 16.438 4.469 1 75.5 89 THR A N 1
ATOM 685 C CA . THR A 1 89 ? -19.062 17.484 3.684 1 75.5 89 THR A CA 1
ATOM 686 C C . THR A 1 89 ? -20.047 18.594 3.346 1 75.5 89 THR A C 1
ATOM 688 O O . THR A 1 89 ? -21.172 18.312 2.9 1 75.5 89 THR A O 1
ATOM 691 N N . PHE A 1 90 ? -19.641 19.812 3.689 1 74.19 90 PHE A N 1
ATOM 692 C CA . PHE A 1 90 ? -20.469 20.969 3.412 1 74.19 90 PHE A CA 1
ATOM 693 C C . PHE A 1 90 ? -19.75 21.938 2.484 1 74.19 90 PHE A C 1
ATOM 695 O O . PHE A 1 90 ? -18.594 22.312 2.736 1 74.19 90 PHE A O 1
ATOM 702 N N . SER A 1 91 ? -20.406 22.25 1.313 1 71.25 91 SER A N 1
ATOM 703 C CA . SER A 1 91 ? -19.844 23.266 0.427 1 71.25 91 SER A CA 1
ATOM 704 C C . SER A 1 91 ? -20.156 24.672 0.934 1 71.25 91 SER A C 1
ATOM 706 O O . SER A 1 91 ? -21.312 25.016 1.192 1 71.25 91 SER A O 1
ATOM 708 N N . GLN A 1 92 ? -19.188 25.406 1.227 1 63.97 92 GLN A N 1
ATOM 709 C CA . GLN A 1 92 ? -19.359 26.75 1.78 1 63.97 92 GLN A CA 1
ATOM 710 C C . GLN A 1 92 ? -19.547 27.781 0.674 1 63.97 92 GLN A C 1
ATOM 712 O O . GLN A 1 92 ? -20.094 28.859 0.908 1 63.97 92 GLN A O 1
ATOM 717 N N . GLN A 1 93 ? -19.016 27.516 -0.499 1 58.62 93 GLN A N 1
ATOM 718 C CA . GLN A 1 93 ? -19.047 28.547 -1.535 1 58.62 93 GLN A CA 1
ATOM 719 C C . GLN A 1 93 ? -20.484 28.984 -1.84 1 58.62 93 GLN A C 1
ATOM 721 O O . GLN A 1 93 ? -20.766 30.172 -1.948 1 58.62 93 GLN A O 1
ATOM 726 N N . ASN A 1 94 ? -21.266 27.969 -2.17 1 54.25 94 ASN A N 1
ATOM 727 C CA . ASN A 1 94 ? -22.625 28.391 -2.537 1 54.25 94 ASN A CA 1
ATOM 728 C C . ASN A 1 94 ? -23.297 29.156 -1.401 1 54.25 94 ASN A C 1
ATOM 730 O O . ASN A 1 94 ? -24 30.125 -1.643 1 54.25 94 ASN A O 1
ATOM 734 N N . TRP A 1 95 ? -22.828 28.797 -0.23 1 53.75 95 TRP A N 1
ATOM 735 C CA . TRP A 1 95 ? -23.453 29.438 0.926 1 53.75 95 TRP A CA 1
ATOM 736 C C . TRP A 1 95 ? -22.922 30.859 1.102 1 53.75 95 TRP A C 1
ATOM 738 O O . TRP A 1 95 ? -23.688 31.781 1.377 1 53.75 95 TRP A O 1
ATOM 748 N N . LYS A 1 96 ? -21.641 31.016 0.856 1 58.53 96 LYS A N 1
ATOM 749 C CA . LYS A 1 96 ? -21.031 32.344 1.016 1 58.53 96 LYS A CA 1
ATOM 750 C C . LYS A 1 96 ? -21.516 33.312 -0.061 1 58.53 96 LYS A C 1
ATOM 752 O O . LYS A 1 96 ? -21.766 34.469 0.218 1 58.53 96 LYS A O 1
ATOM 757 N N . LEU A 1 97 ? -21.578 32.781 -1.336 1 55.72 97 LEU A N 1
ATOM 758 C CA . LEU A 1 97 ? -22.078 33.625 -2.424 1 55.72 97 LEU A CA 1
ATOM 759 C C . LEU A 1 97 ? -23.516 34.062 -2.15 1 55.72 97 LEU A C 1
ATOM 761 O O . LEU A 1 97 ? -23.859 35.219 -2.422 1 55.72 97 LEU A O 1
ATOM 765 N N . ARG A 1 98 ? -24.234 33.219 -1.815 1 52.72 98 ARG A N 1
ATOM 766 C CA . ARG A 1 98 ? -25.625 33.562 -1.577 1 52.72 98 ARG A CA 1
ATOM 767 C C . ARG A 1 98 ? -25.75 34.625 -0.483 1 52.72 98 ARG A C 1
ATOM 769 O O . ARG A 1 98 ? -26.625 35.5 -0.538 1 52.72 98 ARG A O 1
ATOM 776 N N . HIS A 1 99 ? -24.891 34.562 0.446 1 53.62 99 HIS A N 1
ATO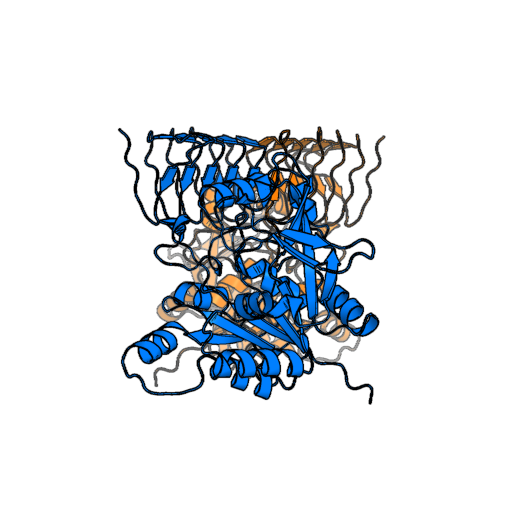M 777 C CA . HIS A 1 99 ? -24.891 35.594 1.479 1 53.62 99 HIS A CA 1
ATOM 778 C C . HIS A 1 99 ? -24.656 36.969 0.883 1 53.62 99 HIS A C 1
ATOM 780 O O . HIS A 1 99 ? -25.266 37.938 1.312 1 53.62 99 HIS A O 1
ATOM 786 N N . HIS A 1 100 ? -23.766 37.062 0.001 1 52.56 100 HIS A N 1
ATOM 787 C CA . HIS A 1 100 ? -23.438 38.375 -0.562 1 52.56 100 HIS A CA 1
ATOM 788 C C . HIS A 1 100 ? -24.609 38.938 -1.379 1 52.56 100 HIS A C 1
ATOM 790 O O . HIS A 1 100 ? -24.828 40.156 -1.396 1 52.56 100 HIS A O 1
ATOM 796 N N . GLN A 1 101 ? -25.156 38.25 -2.316 1 49.28 101 GLN A N 1
ATOM 797 C CA . GLN A 1 101 ? -26.109 38.781 -3.268 1 49.28 101 GLN A CA 1
ATOM 798 C C . GLN A 1 101 ? -27.469 39.062 -2.6 1 49.28 101 GLN A C 1
ATOM 800 O O . GLN A 1 101 ? -28.141 40.031 -2.93 1 49.28 101 GLN A O 1
ATOM 805 N N . GLU A 1 102 ? -28.062 38.188 -2.199 1 49.09 102 GLU A N 1
ATOM 806 C CA . GLU A 1 102 ? -29.484 38.344 -1.896 1 49.09 102 GLU A CA 1
ATOM 807 C C . GLU A 1 102 ? -29.703 38.906 -0.497 1 49.09 102 GLU A C 1
ATOM 809 O O . GLU A 1 102 ? -30.828 39.125 -0.081 1 49.09 102 GLU A O 1
ATOM 814 N N . ASN A 1 103 ? -28.875 39.719 -0.01 1 45.91 103 ASN A N 1
ATOM 815 C CA . ASN A 1 103 ? -29.062 40.281 1.318 1 45.91 103 ASN A CA 1
ATOM 816 C C . ASN A 1 103 ? -29.703 39.281 2.275 1 45.91 103 ASN A C 1
ATOM 818 O O . ASN A 1 103 ? -30.312 39.656 3.273 1 45.91 103 ASN A O 1
ATOM 822 N N . LEU A 1 104 ? -30.391 38.375 1.614 1 41.94 104 LEU A N 1
ATOM 823 C CA . LEU A 1 104 ? -31.219 37.594 2.529 1 41.94 104 LEU A CA 1
ATOM 824 C C . LEU A 1 104 ? -30.422 37.156 3.756 1 41.94 104 LEU A C 1
ATOM 826 O O . LEU A 1 104 ? -29.203 37.062 3.701 1 41.94 104 LEU A O 1
ATOM 830 N N . TYR A 1 105 ? -30.984 36.469 4.496 1 40.09 105 TYR A N 1
ATOM 831 C CA . TYR A 1 105 ? -30.703 36.25 5.914 1 40.09 105 TYR A CA 1
ATOM 832 C C . TYR A 1 105 ? -29.266 35.812 6.117 1 40.09 105 TYR A C 1
ATOM 834 O O . TYR A 1 105 ? -28.484 35.688 5.16 1 40.09 105 TYR A O 1
ATOM 842 N N . GLU A 1 106 ? -29.328 34.594 7.145 1 48.56 106 GLU A N 1
ATOM 843 C CA . GLU A 1 106 ? -29.422 34.031 8.484 1 48.56 106 GLU A CA 1
ATOM 844 C C . GLU A 1 106 ? -28.25 33.094 8.75 1 48.56 106 GLU A C 1
ATOM 846 O O . GLU A 1 106 ? -27.641 33.125 9.828 1 48.56 106 GLU A O 1
ATOM 851 N N . ASP A 1 107 ? -27.984 31.953 8.617 1 64.69 107 ASP A N 1
ATOM 852 C CA . ASP A 1 107 ? -27.062 31.328 9.555 1 64.69 107 ASP A CA 1
ATOM 853 C C . ASP A 1 107 ? -25.781 30.891 8.844 1 64.69 107 ASP A C 1
ATOM 855 O O . ASP A 1 107 ? -25.766 29.859 8.156 1 64.69 107 ASP A O 1
ATOM 859 N N . TYR A 1 108 ? -24.766 31.922 8.383 1 77.38 108 TYR A N 1
ATOM 860 C CA . TYR A 1 108 ? -23.406 31.562 8 1 77.38 108 TYR A CA 1
ATOM 861 C C . TYR A 1 108 ? -22.953 30.312 8.734 1 77.38 108 TYR A C 1
ATOM 863 O O . TYR A 1 108 ? -22.188 29.516 8.188 1 77.38 108 TYR A O 1
ATOM 871 N N . TYR A 1 109 ? -23.438 30.141 9.727 1 89.19 109 TYR A N 1
ATOM 872 C CA . TYR A 1 109 ? -22.984 29.047 10.586 1 89.19 109 TYR A CA 1
ATOM 873 C C . TYR A 1 109 ? -24.078 28 10.734 1 89.19 109 TYR A C 1
ATOM 875 O O . TYR A 1 109 ? -24.031 27.172 11.648 1 89.19 109 TYR A O 1
ATOM 883 N N . TYR A 1 110 ? -25.047 28.016 9.789 1 84.5 110 TYR A N 1
ATOM 884 C CA . TYR A 1 110 ? -26.172 27.094 9.883 1 84.5 110 TYR A CA 1
ATOM 885 C C . TYR A 1 110 ? -25.703 25.641 9.883 1 84.5 110 TYR A C 1
ATOM 887 O O . TYR A 1 110 ? -26.047 24.859 10.773 1 84.5 110 TYR A O 1
ATOM 895 N N . ASN A 1 111 ? -24.875 25.297 8.836 1 85.94 111 ASN A N 1
ATOM 896 C CA . ASN A 1 111 ? -24.422 23.906 8.703 1 85.94 111 ASN A CA 1
ATOM 897 C C . ASN A 1 111 ? -23.562 23.484 9.898 1 85.94 111 ASN A C 1
ATOM 899 O O . ASN A 1 111 ? -23.578 22.328 10.297 1 85.94 111 ASN A O 1
ATOM 903 N N . HIS A 1 112 ? -22.812 24.406 10.469 1 91.56 112 HIS A N 1
ATOM 904 C CA . HIS A 1 112 ? -22.047 24.109 11.672 1 91.56 112 HIS A CA 1
ATOM 905 C C . HIS A 1 112 ? -22.953 23.719 12.836 1 91.56 112 HIS A C 1
ATOM 907 O O . HIS A 1 112 ? -22.703 22.719 13.516 1 91.56 112 HIS A O 1
ATOM 913 N N . ARG A 1 113 ? -24.016 24.5 12.992 1 90.69 113 ARG A N 1
ATOM 914 C CA . ARG A 1 113 ? -24.969 24.266 14.07 1 90.69 113 ARG A CA 1
ATOM 915 C C . ARG A 1 113 ? -25.672 22.922 13.891 1 90.69 113 ARG A C 1
ATOM 917 O O . ARG A 1 113 ? -25.828 22.156 14.844 1 90.69 113 ARG A O 1
ATOM 924 N N . VAL A 1 114 ? -26.047 22.734 12.703 1 86.81 114 VAL A N 1
ATOM 925 C CA . VAL A 1 114 ? -26.766 21.5 12.391 1 86.81 114 VAL A CA 1
ATOM 926 C C . VAL A 1 114 ? -25.859 20.297 12.664 1 86.81 114 VAL A C 1
ATOM 928 O O . VAL A 1 114 ? -26.297 19.312 13.289 1 86.81 114 VAL A O 1
ATOM 931 N N . PHE A 1 115 ? -24.641 20.375 12.195 1 90.62 115 PHE A N 1
ATOM 932 C CA . PHE A 1 115 ? -23.703 19.281 12.406 1 90.62 115 PHE A CA 1
ATOM 933 C C . PHE A 1 115 ? -23.516 19.016 13.898 1 90.62 115 PHE A C 1
ATOM 935 O O . PHE A 1 115 ? -23.594 17.875 14.344 1 90.62 115 PHE A O 1
ATOM 942 N N . MET A 1 116 ? -23.234 20.031 14.617 1 93 116 MET A N 1
ATOM 943 C CA . MET A 1 116 ? -22.953 19.875 16.047 1 93 116 MET A CA 1
ATOM 944 C C . MET A 1 116 ? -24.156 19.312 16.781 1 93 116 MET A C 1
ATOM 946 O O . MET A 1 116 ? -24.016 18.484 17.672 1 93 116 MET A O 1
ATOM 950 N N . ALA A 1 117 ? -25.375 19.75 16.406 1 90 117 ALA A N 1
ATOM 951 C CA . ALA A 1 117 ? -26.594 19.25 17.016 1 90 117 ALA A CA 1
ATOM 952 C C . ALA A 1 117 ? -26.781 17.766 16.719 1 90 117 ALA A C 1
ATOM 954 O O . ALA A 1 117 ? -27.172 16.984 17.609 1 90 117 ALA A O 1
ATOM 955 N N . ARG A 1 118 ? -26.422 17.406 15.539 1 87.44 118 ARG A N 1
ATOM 956 C CA . ARG A 1 118 ? -26.625 16.031 15.109 1 87.44 118 ARG A CA 1
ATOM 957 C C . ARG A 1 118 ? -25.562 15.117 15.719 1 87.44 118 ARG A C 1
ATOM 959 O O . ARG A 1 118 ? -25.844 13.945 16 1 87.44 118 ARG A O 1
ATOM 966 N N . ALA A 1 119 ? -24.406 15.656 15.867 1 88.44 119 ALA A N 1
ATOM 967 C CA . ALA A 1 119 ? -23.297 14.852 16.391 1 88.44 119 ALA A CA 1
ATOM 968 C C . ALA A 1 119 ? -23.562 14.453 17.844 1 88.44 119 ALA A C 1
ATOM 970 O O . ALA A 1 119 ? -22.969 13.484 18.344 1 88.44 119 ALA A O 1
ATOM 971 N N . LYS A 1 120 ? -24.391 15.195 18.578 1 89.75 120 LYS A N 1
ATOM 972 C CA . LYS A 1 120 ? -24.719 14.977 19.984 1 89.75 120 LYS A CA 1
ATOM 973 C C . LYS A 1 120 ? -23.453 14.867 20.828 1 89.75 120 LYS A C 1
ATOM 975 O O . LYS A 1 120 ? -23.359 14.023 21.719 1 89.75 120 LYS A O 1
ATOM 980 N N . ALA A 1 121 ? -22.453 15.609 20.453 1 92.5 121 ALA A N 1
ATOM 981 C CA . ALA A 1 121 ? -21.188 15.617 21.188 1 92.5 121 ALA A CA 1
ATOM 982 C C . ALA A 1 121 ? -21.156 16.75 22.219 1 92.5 121 ALA A C 1
ATOM 984 O O . ALA A 1 121 ? -21.844 17.75 22.062 1 92.5 121 ALA A O 1
ATOM 985 N N . GLU A 1 122 ? -20.484 16.516 23.203 1 96 122 GLU A N 1
ATOM 986 C CA . GLU A 1 122 ? -20.312 17.531 24.234 1 96 122 GLU A CA 1
ATOM 987 C C . GLU A 1 122 ? -19.156 18.469 23.875 1 96 122 GLU A C 1
ATOM 989 O O . GLU A 1 122 ? -19.172 19.656 24.234 1 96 122 GLU A O 1
ATOM 994 N N . TYR A 1 123 ? -18.156 17.906 23.203 1 97.25 123 TYR A N 1
ATOM 995 C CA . TYR A 1 123 ? -16.969 18.672 22.844 1 97.25 123 TYR A CA 1
ATOM 996 C C . TYR A 1 123 ? -16.719 18.609 21.344 1 97.25 123 TYR A C 1
ATOM 998 O O . TYR A 1 123 ? -17.25 17.734 20.656 1 97.25 123 TYR A O 1
ATOM 1006 N N . VAL A 1 124 ? -15.969 19.609 20.875 1 97.88 124 VAL A N 1
ATOM 1007 C CA . VAL A 1 124 ? -15.664 19.688 19.453 1 97.88 124 VAL A CA 1
ATOM 1008 C C . VAL A 1 124 ? -14.203 20.078 19.25 1 97.88 124 VAL A C 1
ATOM 1010 O O . VAL A 1 124 ? -13.688 20.953 19.953 1 97.88 124 VAL A O 1
ATOM 1013 N N . PHE A 1 125 ? -13.547 19.297 18.422 1 98.06 125 PHE A N 1
ATOM 1014 C CA . PHE A 1 125 ? -12.219 19.656 17.922 1 98.06 125 PHE A CA 1
ATOM 1015 C C . PHE A 1 125 ? -12.32 20.453 16.641 1 98.06 125 PHE A C 1
ATOM 1017 O O . PHE A 1 125 ? -13.016 20.062 15.703 1 98.06 125 PHE A O 1
ATOM 1024 N N . VAL A 1 126 ? -11.656 21.625 16.562 1 97.69 126 VAL A N 1
ATOM 1025 C CA . VAL A 1 126 ? -11.734 22.531 15.422 1 97.69 126 VAL A CA 1
ATOM 1026 C C . VAL A 1 126 ? -10.328 22.781 14.867 1 97.69 126 VAL A C 1
ATOM 1028 O O . VAL A 1 126 ? -9.414 23.125 15.609 1 97.69 126 VAL A O 1
ATOM 1031 N N . ALA A 1 127 ? -10.18 22.625 13.57 1 96.31 127 ALA A N 1
ATOM 1032 C CA . ALA A 1 127 ? -8.883 22.859 12.945 1 96.31 127 ALA A CA 1
ATOM 1033 C C . ALA A 1 127 ? -9.031 23.141 11.453 1 96.31 127 ALA A C 1
ATOM 1035 O O . ALA A 1 127 ? -10.109 22.938 10.883 1 96.31 127 ALA A O 1
ATOM 1036 N N . GLY A 1 128 ? -7.973 23.719 10.891 1 92.69 128 GLY A N 1
ATOM 1037 C CA . GLY A 1 128 ? -7.824 23.703 9.445 1 92.69 128 GLY A CA 1
ATOM 1038 C C . GLY A 1 128 ? -7.188 22.422 8.922 1 92.69 128 GLY A C 1
ATOM 1039 O O . GLY A 1 128 ? -7.227 21.391 9.578 1 92.69 128 GLY A O 1
ATOM 1040 N N . SER A 1 129 ? -6.691 22.516 7.645 1 89.38 129 SER A N 1
ATOM 1041 C CA . SER A 1 129 ? -6.109 21.312 7.062 1 89.38 129 SER A CA 1
ATOM 1042 C C . SER A 1 129 ? -4.66 21.531 6.656 1 89.38 129 SER A C 1
ATOM 1044 O O . SER A 1 129 ? -3.945 20.578 6.328 1 89.38 129 SER A O 1
ATOM 1046 N N . LYS A 1 130 ? -4.141 22.797 6.785 1 91.81 130 LYS A N 1
ATOM 1047 C CA . LYS A 1 130 ? -2.865 23.094 6.137 1 91.81 130 LYS A CA 1
ATOM 1048 C C . LYS A 1 130 ? -1.693 22.734 7.047 1 91.81 130 LYS A C 1
ATOM 1050 O O . LYS A 1 130 ? -0.537 22.781 6.625 1 91.81 130 LYS A O 1
ATOM 1055 N N . ILE A 1 131 ? -1.971 22.406 8.344 1 93.19 131 ILE A N 1
ATOM 1056 C CA . ILE A 1 131 ? -0.896 22.094 9.273 1 93.19 131 ILE A CA 1
ATOM 1057 C C . ILE A 1 131 ? -0.633 20.578 9.258 1 93.19 131 ILE A C 1
ATOM 1059 O O . ILE A 1 131 ? -1.544 19.781 9.492 1 93.19 131 ILE A O 1
ATOM 1063 N N . ILE A 1 132 ? 0.619 20.234 8.961 1 96.06 132 ILE A N 1
ATOM 1064 C CA . ILE A 1 132 ? 1.082 18.859 9.094 1 96.06 132 ILE A CA 1
ATOM 1065 C C . ILE A 1 132 ? 1.508 18.594 10.531 1 96.06 132 ILE A C 1
ATOM 1067 O O . ILE A 1 132 ? 2.457 19.203 11.031 1 96.06 132 ILE A O 1
ATOM 1071 N N . ALA A 1 133 ? 0.812 17.781 11.188 1 96.19 133 ALA A N 1
ATOM 1072 C CA . ALA A 1 133 ? 1.14 17.391 12.555 1 96.19 133 ALA A CA 1
ATOM 1073 C C . ALA A 1 133 ? 0.387 16.125 12.953 1 96.19 133 ALA A C 1
ATOM 1075 O O . ALA A 1 133 ? -0.736 15.898 12.5 1 96.19 133 ALA A O 1
ATOM 1076 N N . ASN A 1 134 ? 1.018 15.32 13.719 1 97.06 134 ASN A N 1
ATOM 1077 C CA . ASN A 1 134 ? 0.407 14.117 14.273 1 97.06 134 ASN A CA 1
ATOM 1078 C C . ASN A 1 134 ? -0.007 14.32 15.727 1 97.06 134 ASN A C 1
ATOM 1080 O O . ASN A 1 134 ? 0.608 13.758 16.641 1 97.06 134 ASN A O 1
ATOM 1084 N N . VAL A 1 135 ? -1.085 15.023 15.93 1 96.88 135 VAL A N 1
ATOM 1085 C CA . VAL A 1 135 ? -1.491 15.469 17.25 1 96.88 135 VAL A CA 1
ATOM 1086 C C . VAL A 1 135 ? -2.262 14.352 17.969 1 96.88 135 VAL A C 1
ATOM 1088 O O . VAL A 1 135 ? -3.139 13.727 17.359 1 96.88 135 VAL A O 1
ATOM 1091 N N . ASP A 1 136 ? -1.956 14.102 19.188 1 97.19 136 ASP A N 1
ATOM 1092 C CA . ASP A 1 136 ? -2.725 13.211 20.047 1 97.19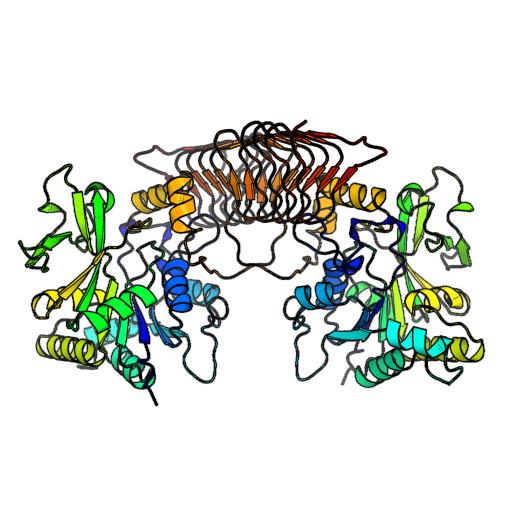 136 ASP A CA 1
ATOM 1093 C C . ASP A 1 136 ? -3.939 13.922 20.641 1 97.19 136 ASP A C 1
ATOM 1095 O O . ASP A 1 136 ? -3.914 14.359 21.797 1 97.19 136 ASP A O 1
ATOM 1099 N N . ILE A 1 137 ? -5.012 13.906 19.906 1 97.19 137 ILE A N 1
ATOM 1100 C CA . ILE A 1 137 ? -6.211 14.633 20.297 1 97.19 137 ILE A CA 1
ATOM 1101 C C . ILE A 1 137 ? -6.773 14.039 21.594 1 97.19 137 ILE A C 1
ATOM 1103 O O . ILE A 1 137 ? -7.34 14.758 22.422 1 97.19 137 ILE A O 1
ATOM 1107 N N . ARG A 1 138 ? -6.727 12.695 21.859 1 95.38 138 ARG A N 1
ATOM 1108 C CA . ARG A 1 138 ? -7.172 12.078 23.109 1 95.38 138 ARG A CA 1
ATOM 1109 C C . ARG A 1 138 ? -6.465 12.695 24.312 1 95.38 138 ARG A C 1
ATOM 1111 O O . ARG A 1 138 ? -7.098 12.969 25.328 1 95.38 138 ARG A O 1
ATOM 1118 N N . GLY A 1 139 ? -5.117 12.82 24.125 1 96.12 139 GLY A N 1
ATOM 1119 C CA . GLY A 1 139 ? -4.355 13.484 25.172 1 96.12 139 GLY A CA 1
ATOM 1120 C C . GLY A 1 139 ? -4.77 14.93 25.391 1 96.12 139 GLY A C 1
ATOM 1121 O O . GLY A 1 139 ? -4.883 15.383 26.531 1 96.12 139 GLY A O 1
ATOM 1122 N N . VAL A 1 140 ? -4.996 15.664 24.328 1 97.38 140 VAL A N 1
ATOM 1123 C CA . VAL A 1 140 ? -5.461 17.047 24.422 1 97.38 140 VAL A CA 1
ATOM 1124 C C . VAL A 1 140 ? -6.797 17.094 25.156 1 97.38 140 VAL A C 1
ATOM 1126 O O . VAL A 1 140 ? -7.016 17.969 25.984 1 97.38 140 VAL A O 1
ATOM 1129 N N . PHE A 1 141 ? -7.648 16.141 24.859 1 96.94 141 PHE A N 1
ATOM 1130 C CA . PHE A 1 141 ? -8.969 16.094 25.469 1 96.94 141 PHE A CA 1
ATOM 1131 C C . PHE A 1 141 ? -8.867 15.859 26.969 1 96.94 141 PHE A C 1
ATOM 1133 O O . PHE A 1 141 ? -9.531 16.547 27.75 1 96.94 141 PHE A O 1
ATOM 1140 N N . ARG A 1 142 ? -8.062 14.914 27.344 1 96.12 142 ARG A N 1
ATOM 1141 C CA . ARG A 1 142 ? -7.855 14.648 28.766 1 96.12 142 ARG A CA 1
ATOM 1142 C C . ARG A 1 142 ? -7.359 15.898 29.484 1 96.12 142 ARG A C 1
ATOM 1144 O O . ARG A 1 142 ? -7.836 16.219 30.578 1 96.12 142 ARG A O 1
ATOM 1151 N N . HIS A 1 143 ? -6.473 16.516 28.859 1 95.5 143 HIS A N 1
ATOM 1152 C CA . HIS A 1 143 ? -5.938 17.75 29.422 1 95.5 143 HIS A CA 1
ATOM 1153 C C . HIS A 1 143 ? -7.016 18.828 29.531 1 95.5 143 HIS A C 1
ATOM 1155 O O . HIS A 1 143 ? -7.09 19.547 30.531 1 95.5 143 HIS A O 1
ATOM 1161 N N . HIS A 1 144 ? -7.793 19.016 28.562 1 96.38 144 HIS A N 1
ATOM 1162 C CA . HIS A 1 144 ? -8.875 20 28.516 1 96.38 144 HIS A CA 1
ATOM 1163 C C . HIS A 1 144 ? -9.852 19.781 29.672 1 96.38 144 HIS A C 1
ATOM 1165 O O . HIS A 1 144 ? -10.18 20.734 30.391 1 96.38 144 HIS A O 1
ATOM 1171 N N . VAL A 1 145 ? -10.266 18.562 29.875 1 94.69 145 VAL A N 1
ATOM 1172 C CA . VAL A 1 145 ? -11.227 18.234 30.922 1 94.69 145 VAL A CA 1
ATOM 1173 C C . VAL A 1 145 ? -10.602 18.453 32.281 1 94.69 145 VAL A C 1
ATOM 1175 O O . VAL A 1 145 ? -11.242 19 33.188 1 94.69 145 VAL A O 1
ATOM 1178 N N . ALA A 1 146 ? -9.375 18.094 32.438 1 95.12 146 ALA A N 1
ATOM 1179 C CA . ALA A 1 146 ? -8.688 18.219 33.719 1 95.12 146 ALA A CA 1
ATOM 1180 C C . ALA A 1 146 ? -8.523 19.672 34.125 1 95.12 146 ALA A C 1
ATOM 1182 O O . ALA A 1 146 ? -8.68 20.016 35.281 1 95.12 146 ALA A O 1
ATOM 1183 N N . GLU A 1 147 ? -8.188 20.531 33.219 1 93.12 147 GLU A N 1
ATOM 1184 C CA . GLU A 1 147 ? -7.922 21.922 33.531 1 93.12 147 GLU A CA 1
ATOM 1185 C C . GLU A 1 147 ? -9.219 22.703 33.688 1 93.12 147 GLU A C 1
ATOM 1187 O O . GLU A 1 147 ? -9.258 23.703 34.438 1 93.12 147 GLU A O 1
ATOM 1192 N N . GLY A 1 148 ? -10.234 22.328 32.906 1 92.69 148 GLY A N 1
ATOM 1193 C CA . GLY A 1 148 ? -11.555 22.891 33.094 1 92.69 148 GLY A CA 1
ATOM 1194 C C . GLY A 1 148 ? -11.703 24.281 32.5 1 92.69 148 GLY A C 1
ATOM 1195 O O . GLY A 1 148 ? -12.602 25.031 32.875 1 92.69 148 GLY A O 1
ATOM 1196 N N . LYS A 1 149 ? -10.773 24.703 31.688 1 94.88 149 LYS A N 1
ATOM 1197 C CA . LYS A 1 149 ? -10.883 25.984 31 1 94.88 149 LYS A CA 1
ATOM 1198 C C . LYS A 1 149 ? -11.789 25.859 29.781 1 94.88 149 LYS A C 1
ATOM 1200 O O . LYS A 1 149 ? -12.164 24.75 29.375 1 94.88 149 LYS A O 1
ATOM 1205 N N . ASP A 1 150 ? -12.133 26.984 29.188 1 97.31 150 ASP A N 1
ATOM 1206 C CA . ASP A 1 150 ? -13.125 27.031 28.125 1 97.31 150 ASP A CA 1
ATOM 1207 C C . ASP A 1 150 ? -12.562 26.438 26.828 1 97.31 150 ASP A C 1
ATOM 1209 O O . ASP A 1 150 ? -13.25 25.719 26.125 1 97.31 150 ASP A O 1
ATOM 1213 N N . ILE A 1 151 ? -11.336 26.844 26.484 1 97.69 151 ILE A N 1
ATOM 1214 C CA . ILE A 1 151 ? -10.727 26.469 25.203 1 97.69 151 ILE A CA 1
ATOM 1215 C C . ILE A 1 151 ? -9.328 25.922 25.438 1 97.69 151 ILE A C 1
ATOM 1217 O O . ILE A 1 151 ? -8.555 26.484 26.219 1 97.69 151 ILE A O 1
ATOM 1221 N N . THR A 1 152 ? -9.008 24.812 24.906 1 97.25 152 THR A N 1
ATOM 1222 C CA . THR A 1 152 ? -7.629 24.344 24.828 1 97.25 152 THR A CA 1
ATOM 1223 C C . THR A 1 152 ? -7.047 24.625 23.438 1 97.25 152 THR A C 1
ATOM 1225 O O . THR A 1 152 ? -7.656 24.281 22.422 1 97.25 152 THR A O 1
ATOM 1228 N N . LEU A 1 153 ? -5.941 25.344 23.406 1 95.81 153 LEU A N 1
ATOM 1229 C CA . LEU A 1 153 ? -5.238 25.688 22.172 1 95.81 153 LEU A CA 1
ATOM 1230 C C . LEU A 1 153 ? -3.926 24.922 22.062 1 95.81 153 LEU A C 1
ATOM 1232 O O . LEU A 1 153 ? -3.135 24.891 23.016 1 95.81 153 LEU A O 1
ATOM 1236 N N . ILE A 1 154 ? -3.754 24.281 20.906 1 95.5 154 ILE A N 1
ATOM 1237 C CA . ILE A 1 154 ? -2.518 23.547 20.672 1 95.5 154 ILE A CA 1
ATOM 1238 C C . ILE A 1 154 ? -1.48 24.469 20.031 1 95.5 154 ILE A C 1
ATOM 1240 O O . ILE A 1 154 ? -1.776 25.172 19.062 1 95.5 154 ILE A O 1
ATOM 1244 N N . TYR A 1 155 ? -0.286 24.516 20.594 1 93.12 155 TYR A N 1
ATOM 1245 C CA . TYR A 1 155 ? 0.78 25.359 20.062 1 93.12 155 TYR A CA 1
ATOM 1246 C C . TYR A 1 155 ? 2.111 24.625 20.062 1 93.12 155 TYR A C 1
ATOM 1248 O O . TYR A 1 155 ? 2.23 23.547 20.641 1 93.12 155 TYR A O 1
ATOM 1256 N N . LYS A 1 156 ? 3.051 25.141 19.312 1 93.19 156 LYS A N 1
ATOM 1257 C CA . LYS A 1 156 ? 4.41 24.609 19.281 1 93.19 156 LYS A CA 1
ATOM 1258 C C . LYS A 1 156 ? 5.438 25.734 19.297 1 93.19 156 LYS A C 1
ATOM 1260 O O . LYS A 1 156 ? 5.262 26.75 18.625 1 93.19 156 LYS A O 1
ATOM 1265 N N . GLN A 1 157 ? 6.441 25.484 20.109 1 90.62 157 GLN A N 1
ATOM 1266 C CA . GLN A 1 157 ? 7.574 26.406 20.062 1 90.62 157 GLN A CA 1
ATOM 1267 C C . GLN A 1 157 ? 8.492 26.109 18.875 1 90.62 157 GLN A C 1
ATOM 1269 O O . GLN A 1 157 ? 8.914 24.969 18.688 1 90.62 157 GLN A O 1
ATOM 1274 N N . LEU A 1 158 ? 8.641 27.062 18.031 1 86.62 158 LEU A N 1
ATOM 1275 C CA . LEU A 1 158 ? 9.5 26.859 16.859 1 86.62 158 LEU A CA 1
ATOM 1276 C C . LEU A 1 158 ? 10.242 28.141 16.516 1 86.62 158 LEU A C 1
ATOM 1278 O O . LEU A 1 158 ? 9.992 29.188 17.109 1 86.62 158 LEU A O 1
ATOM 1282 N N . ASP A 1 159 ? 11.148 27.969 15.547 1 81.25 159 ASP A N 1
ATOM 1283 C CA . ASP A 1 159 ? 11.828 29.141 15.016 1 81.25 159 ASP A CA 1
ATOM 1284 C C . ASP A 1 159 ? 10.875 30.016 14.195 1 81.25 159 ASP A C 1
ATOM 1286 O O . ASP A 1 159 ? 10.039 29.5 13.453 1 81.25 159 ASP A O 1
ATOM 1290 N N . LYS A 1 160 ? 11.062 31.266 14.359 1 77.25 160 LYS A N 1
ATOM 1291 C CA . LYS A 1 160 ? 10.18 32.219 13.695 1 77.25 160 LYS A CA 1
ATOM 1292 C C . LYS A 1 160 ? 10.094 31.938 12.203 1 77.25 160 LYS A C 1
ATOM 1294 O O . LYS A 1 160 ? 9.031 32.094 11.594 1 77.25 160 LYS A O 1
ATOM 1299 N N . GLU A 1 161 ? 11.188 31.453 11.656 1 71.31 161 GLU A N 1
ATOM 1300 C CA . GLU A 1 161 ? 11.281 31.234 10.211 1 71.31 161 GLU A CA 1
ATOM 1301 C C . GLU A 1 161 ? 10.344 30.125 9.758 1 71.31 161 GLU A C 1
ATOM 1303 O O . GLU A 1 161 ? 9.969 30.062 8.586 1 71.31 161 GLU A O 1
ATOM 1308 N N . LYS A 1 162 ? 9.969 29.344 10.672 1 74.12 162 LYS A N 1
ATOM 1309 C CA . LYS A 1 162 ? 9.125 28.188 10.328 1 74.12 162 LYS A CA 1
ATOM 1310 C C . LYS A 1 162 ? 7.648 28.578 10.336 1 74.12 162 LYS A C 1
ATOM 1312 O O . LYS A 1 162 ? 6.812 27.844 9.789 1 74.12 162 LYS A O 1
ATOM 1317 N N . LEU A 1 163 ? 7.156 29.562 11.078 1 70.94 163 LEU A N 1
ATOM 1318 C CA . LEU A 1 163 ? 5.766 30 11.18 1 70.94 163 LEU A CA 1
ATOM 1319 C C . LEU A 1 163 ? 5.297 30.625 9.875 1 70.94 163 LEU A C 1
ATOM 1321 O O . LEU A 1 163 ? 4.16 30.422 9.445 1 70.94 163 LEU A O 1
ATOM 1325 N N . GLY A 1 164 ? 6.156 31.078 9 1 62.25 164 GLY A N 1
ATOM 1326 C CA . GLY A 1 164 ? 5.844 31.734 7.734 1 62.25 164 GLY A CA 1
ATOM 1327 C C . GLY A 1 164 ? 5.562 33.219 7.887 1 62.25 164 GLY A C 1
ATOM 1328 O O . GLY A 1 164 ? 4.977 33.656 8.883 1 62.25 164 GLY A O 1
ATOM 1329 N N . ASP A 1 165 ? 6.266 34.094 7.383 1 56.38 165 ASP A N 1
ATOM 1330 C CA . ASP A 1 165 ? 6.148 35.562 7.414 1 56.38 165 ASP A CA 1
ATOM 1331 C C . ASP A 1 165 ? 4.902 36 6.668 1 56.38 165 ASP A C 1
ATOM 1333 O O . ASP A 1 165 ? 4.383 37.094 6.934 1 56.38 165 ASP A O 1
ATOM 1337 N N . GLN A 1 166 ? 4.516 35.156 5.848 1 49.5 166 GLN A N 1
ATOM 1338 C CA . GLN A 1 166 ? 3.529 35.719 4.938 1 49.5 166 GLN A CA 1
ATOM 1339 C C . GLN A 1 166 ? 2.119 35.281 5.305 1 49.5 166 GLN A C 1
ATOM 1341 O O . GLN A 1 166 ? 1.173 35.5 4.547 1 49.5 166 GLN A O 1
ATOM 1346 N N . ASN A 1 167 ? 2.078 34.469 6.359 1 55.25 167 ASN A N 1
ATOM 1347 C CA . ASN A 1 167 ? 0.711 34.062 6.68 1 55.25 167 ASN A CA 1
ATOM 1348 C C . ASN A 1 167 ? 0.129 34.938 7.797 1 55.25 167 ASN A C 1
ATOM 1350 O O . ASN A 1 167 ? 0.516 34.781 8.961 1 55.25 167 ASN A O 1
ATOM 1354 N N . PRO A 1 168 ? -0.605 36.031 7.332 1 50.44 168 PRO A N 1
ATOM 1355 C CA . PRO A 1 168 ? -1.198 36.938 8.32 1 50.44 168 PRO A CA 1
ATOM 1356 C C . PRO A 1 168 ? -1.989 36.219 9.398 1 50.44 168 PRO A C 1
ATOM 1358 O O . PRO A 1 168 ? -2.264 36.781 10.461 1 50.44 168 PRO A O 1
ATOM 1361 N N . LYS A 1 169 ? -2.172 34.969 9.07 1 60.25 169 LYS A N 1
ATOM 1362 C CA . LYS A 1 169 ? -3.037 34.281 10.031 1 60.25 169 LYS A CA 1
ATOM 1363 C C . LYS A 1 169 ? -2.221 33.469 11.031 1 60.25 169 LYS A C 1
ATOM 1365 O O . LYS A 1 169 ? -2.77 32.906 11.984 1 60.25 169 LYS A O 1
ATOM 1370 N N . SER A 1 170 ? -0.979 33.531 10.648 1 64.81 170 SER A N 1
ATOM 1371 C CA . SER A 1 170 ? -0.125 32.844 11.617 1 64.81 170 SER A CA 1
ATOM 1372 C C . SER A 1 170 ? 0.207 33.75 12.797 1 64.81 170 SER A C 1
ATOM 1374 O O . SER A 1 170 ? 0.506 34.938 12.609 1 64.81 170 SER A O 1
ATOM 1376 N N . ARG A 1 171 ? -0.191 33.375 13.93 1 75.69 171 ARG A N 1
ATOM 1377 C CA . ARG A 1 171 ? 0.013 34.188 15.117 1 75.69 171 ARG A CA 1
ATOM 1378 C C . ARG A 1 171 ? 0.806 33.438 16.172 1 75.69 171 ARG A C 1
ATOM 1380 O O . ARG A 1 171 ? 0.716 32.219 16.266 1 75.69 171 ARG A O 1
ATOM 1387 N N . ALA A 1 172 ? 1.617 34.219 16.812 1 83.25 172 ALA A N 1
ATOM 1388 C CA . ALA A 1 172 ? 2.352 33.688 17.969 1 83.25 172 ALA A CA 1
ATOM 1389 C C . ALA A 1 172 ? 1.629 34.031 19.281 1 83.25 172 ALA A C 1
ATOM 1391 O O . ALA A 1 172 ? 1.058 35.094 19.422 1 83.25 172 ALA A O 1
ATOM 1392 N N . LEU A 1 173 ? 1.697 33.094 20.094 1 86.5 173 LEU A N 1
ATOM 1393 C CA . LEU A 1 173 ? 1.081 33.281 21.391 1 86.5 173 LEU A CA 1
ATOM 1394 C C . LEU A 1 173 ? 2.018 34.031 22.328 1 86.5 173 LEU A C 1
ATOM 1396 O O . LEU A 1 173 ? 3.23 33.781 22.328 1 86.5 173 LEU A O 1
ATOM 1400 N N . LYS A 1 174 ? 1.419 34.906 23.047 1 86.81 174 LYS A N 1
ATOM 1401 C CA . LYS A 1 174 ? 2.115 35.531 24.156 1 86.81 174 LYS A CA 1
ATOM 1402 C C . LYS A 1 174 ? 1.589 35.062 25.5 1 86.81 174 LYS A C 1
ATOM 1404 O O . LYS A 1 174 ? 0.375 34.969 25.703 1 86.81 174 LYS A O 1
ATOM 1409 N N . PHE A 1 175 ? 2.523 34.625 26.297 1 87.31 175 PHE A N 1
ATOM 1410 C CA . PHE A 1 175 ? 2.16 34.094 27.609 1 87.31 175 PHE A CA 1
ATOM 1411 C C . PHE A 1 175 ? 2.514 35.094 28.703 1 87.31 175 PHE A C 1
ATOM 1413 O O . PHE A 1 175 ? 3.471 35.875 28.562 1 87.31 175 PHE A O 1
ATOM 1420 N N . ASP A 1 176 ? 1.701 35.062 29.75 1 86.75 176 ASP A N 1
ATOM 1421 C CA . ASP A 1 176 ? 2.074 35.812 30.953 1 86.75 176 ASP A CA 1
ATOM 1422 C C . ASP A 1 176 ? 2.971 35 31.859 1 86.75 176 ASP A C 1
ATOM 1424 O O . ASP A 1 176 ? 3.436 33.906 31.484 1 86.75 176 ASP A O 1
ATOM 1428 N N . ALA A 1 177 ? 3.266 35.562 33 1 85.44 177 ALA A N 1
ATOM 1429 C CA . ALA A 1 177 ? 4.207 34.938 33.938 1 85.44 177 ALA A CA 1
ATOM 1430 C C . ALA A 1 177 ? 3.682 33.594 34.438 1 85.44 177 ALA A C 1
ATOM 1432 O O . ALA A 1 177 ? 4.461 32.719 34.812 1 85.44 177 ALA A O 1
ATOM 1433 N N . ASN A 1 178 ? 2.373 33.469 34.438 1 83.12 178 ASN A N 1
ATOM 1434 C CA . ASN A 1 178 ? 1.758 32.219 34.906 1 83.12 178 ASN A CA 1
ATOM 1435 C C . ASN A 1 178 ? 1.441 31.281 33.719 1 83.12 178 ASN A C 1
ATOM 1437 O O . ASN A 1 178 ? 0.629 30.375 33.875 1 83.12 178 ASN A O 1
ATOM 1441 N N . ARG A 1 179 ? 1.894 31.547 32.5 1 83 179 ARG A N 1
ATOM 1442 C CA . ARG A 1 179 ? 1.753 30.734 31.297 1 83 179 ARG A CA 1
ATOM 1443 C C . ARG A 1 179 ? 0.306 30.734 30.812 1 83 179 ARG A C 1
ATOM 1445 O O . ARG A 1 179 ? -0.162 29.719 30.266 1 83 179 ARG A O 1
ATOM 1452 N N . GLN A 1 180 ? -0.29 31.797 31.203 1 86.12 180 GLN A N 1
ATOM 1453 C CA . GLN A 1 180 ? -1.605 32.031 30.609 1 86.12 180 GLN A CA 1
ATOM 1454 C C . GLN A 1 180 ? -1.494 32.812 29.312 1 86.12 180 GLN A C 1
ATOM 1456 O O . GLN A 1 180 ? -0.637 33.688 29.188 1 86.12 180 GLN A O 1
ATOM 1461 N N . VAL A 1 181 ? -2.328 32.438 28.344 1 90.06 181 VAL A N 1
ATOM 1462 C CA . VAL A 1 181 ? -2.299 33.125 27.047 1 90.06 181 VAL A CA 1
ATOM 1463 C C . VAL A 1 181 ? -2.773 34.562 27.234 1 90.06 181 VAL A C 1
ATOM 1465 O O . VAL A 1 181 ? -3.898 34.812 27.672 1 90.06 181 VAL A O 1
ATOM 1468 N N . LYS A 1 182 ? -1.921 35.531 26.922 1 86.5 182 LYS A N 1
ATOM 1469 C CA . LYS A 1 182 ? -2.221 36.938 27.125 1 86.5 182 LYS A CA 1
ATOM 1470 C C . LYS A 1 182 ? -2.504 37.625 25.797 1 86.5 182 LYS A C 1
ATOM 1472 O O . LYS A 1 182 ? -3.096 38.719 25.766 1 86.5 182 LYS A O 1
ATOM 1477 N N . GLY A 1 183 ? -2.004 37 24.797 1 85 183 GLY A N 1
ATOM 1478 C CA . GLY A 1 183 ? -2.236 37.625 23.516 1 85 183 GLY A CA 1
ATOM 1479 C C . GLY A 1 183 ? -1.695 36.812 22.344 1 85 183 GLY A C 1
ATOM 1480 O O . GLY A 1 183 ? -1.082 35.781 22.547 1 85 183 GLY A O 1
ATOM 1481 N N . LEU A 1 184 ? -2.172 37.344 21.125 1 82.19 184 LEU A N 1
ATOM 1482 C CA . LEU A 1 184 ? -1.674 36.812 19.859 1 82.19 184 LEU A CA 1
ATOM 1483 C C . LEU A 1 184 ? -0.903 37.875 19.094 1 82.19 184 LEU A C 1
ATOM 1485 O O . LEU A 1 184 ? -1.353 39.031 19.016 1 82.19 184 LEU A O 1
ATOM 1489 N N . VAL A 1 185 ? 0.322 37.5 18.812 1 78.94 185 VAL A N 1
ATOM 1490 C CA . VAL A 1 185 ? 1.182 38.469 18.125 1 78.94 185 VAL A CA 1
ATOM 1491 C C . VAL A 1 185 ? 1.365 38.062 16.672 1 78.94 185 VAL A C 1
ATOM 1493 O O . VAL A 1 185 ? 1.56 36.875 16.375 1 78.94 185 VAL A O 1
ATOM 1496 N N . GLU A 1 186 ? 1.263 39.094 15.867 1 75.69 186 GLU A N 1
ATOM 1497 C CA . GLU A 1 186 ? 1.492 38.844 14.445 1 75.69 186 GLU A CA 1
ATOM 1498 C C . GLU A 1 186 ? 2.971 38.594 14.156 1 75.69 186 GLU A C 1
ATOM 1500 O O . GLU A 1 186 ? 3.84 39.156 14.82 1 75.69 186 GLU A O 1
ATOM 1505 N N . TYR A 1 187 ? 3.197 37.812 13.188 1 71.69 187 TYR A N 1
ATOM 1506 C CA . TYR A 1 187 ? 4.551 37.406 12.812 1 71.69 187 TYR A CA 1
ATOM 1507 C C . TYR A 1 187 ? 5.438 38.625 12.594 1 71.69 187 TYR A C 1
ATOM 1509 O O . TYR A 1 187 ? 6.594 38.656 13.023 1 71.69 187 TYR A O 1
ATOM 1517 N N . GLY A 1 188 ? 4.918 39.594 11.961 1 71 188 GLY A N 1
ATOM 1518 C CA . GLY A 1 188 ? 5.684 40.781 11.648 1 71 188 GLY A CA 1
ATOM 1519 C C . GLY A 1 188 ? 6.145 41.531 12.883 1 71 188 GLY A C 1
ATOM 1520 O O . GLY A 1 188 ? 7.094 42.312 12.82 1 71 188 GLY A O 1
ATOM 1521 N N . ASP A 1 189 ? 5.516 41.219 14.047 1 74.12 189 ASP A N 1
ATOM 1522 C CA . ASP A 1 189 ? 5.816 41.969 15.266 1 74.12 189 ASP A CA 1
ATOM 1523 C C . ASP A 1 189 ? 6.824 41.219 16.125 1 74.12 189 ASP A C 1
ATOM 1525 O O . ASP A 1 189 ? 7.246 41.719 17.172 1 74.12 189 ASP A O 1
ATOM 1529 N N . LEU A 1 190 ? 7.203 40.094 15.586 1 75.44 190 LEU A N 1
ATOM 1530 C CA . LEU A 1 190 ? 8.148 39.281 16.328 1 75.44 190 LEU A CA 1
ATOM 1531 C C . LEU A 1 190 ? 9.586 39.625 15.945 1 75.44 190 LEU A C 1
ATOM 1533 O O . LEU A 1 190 ? 9.852 40 14.812 1 75.44 190 LEU A O 1
ATOM 1537 N N . GLY A 1 191 ? 10.5 39.594 16.984 1 68.88 191 GLY A N 1
ATOM 1538 C CA . GLY A 1 191 ? 11.906 39.844 16.719 1 68.88 191 GLY A CA 1
ATOM 1539 C C . GLY A 1 191 ? 12.578 38.688 15.992 1 68.88 191 GLY A C 1
ATOM 1540 O O . GLY A 1 191 ? 12.094 37.562 16.016 1 68.88 191 GLY A O 1
ATOM 1541 N N . GLU A 1 192 ? 13.625 38.969 15.172 1 65.88 192 GLU A N 1
ATOM 1542 C CA . GLU A 1 192 ? 14.352 38 14.375 1 65.88 192 GLU A CA 1
ATOM 1543 C C . GLU A 1 192 ? 15.109 37 15.273 1 65.88 192 GLU A C 1
ATOM 1545 O O . GLU A 1 192 ? 15.656 37.406 16.312 1 65.88 192 GLU A O 1
ATOM 1550 N N . GLY A 1 193 ? 15.133 35.719 14.875 1 66.19 193 GLY A N 1
ATOM 1551 C CA . GLY A 1 193 ? 15.938 34.719 15.539 1 66.19 193 GLY A CA 1
ATOM 1552 C C . GLY A 1 193 ? 15.305 34.156 16.812 1 66.19 193 GLY A C 1
ATOM 1553 O O . GLY A 1 193 ? 15.859 33.281 17.453 1 66.19 193 GLY A O 1
ATOM 1554 N N . GLU A 1 194 ? 14.195 34.625 17.109 1 73.12 194 GLU A N 1
ATOM 1555 C CA . GLU A 1 194 ? 13.578 34.219 18.359 1 73.12 194 GLU A CA 1
ATOM 1556 C C . GLU A 1 194 ? 12.711 33 18.172 1 73.12 194 GLU A C 1
ATOM 1558 O O . GLU A 1 194 ? 12.234 32.719 17.078 1 73.12 194 GLU A O 1
ATOM 1563 N N . LYS A 1 195 ? 12.75 32.125 19.234 1 85 195 LYS A N 1
ATOM 1564 C CA . LYS A 1 195 ? 11.742 31.078 19.297 1 85 195 LYS A CA 1
ATOM 1565 C C . LYS A 1 195 ? 10.359 31.641 19.594 1 85 195 LYS A C 1
ATOM 1567 O O . LYS A 1 195 ? 10.227 32.594 20.375 1 85 195 LYS A O 1
ATOM 1572 N N . VAL A 1 196 ? 9.477 31.188 18.828 1 86.06 196 VAL A N 1
ATOM 1573 C CA . VAL A 1 196 ? 8.117 31.688 19 1 86.06 196 VAL A CA 1
ATOM 1574 C C . VAL A 1 196 ? 7.184 30.531 19.359 1 86.06 196 VAL A C 1
ATOM 1576 O O . VAL A 1 196 ? 7.418 29.391 18.969 1 86.06 196 VAL A O 1
ATOM 1579 N N . ASP A 1 197 ? 6.215 30.828 20.156 1 90.12 197 ASP A N 1
ATOM 1580 C CA . ASP A 1 197 ? 5.125 29.906 20.453 1 90.12 197 ASP A CA 1
ATOM 1581 C C . ASP A 1 197 ? 4.004 30.031 19.422 1 90.12 197 ASP A C 1
ATOM 1583 O O . ASP A 1 197 ? 3.127 30.891 19.547 1 90.12 197 ASP A O 1
ATOM 1587 N N . ALA A 1 198 ? 4.09 29.188 18.453 1 89 198 ALA A N 1
ATOM 1588 C CA . ALA A 1 198 ? 3.193 29.297 17.297 1 89 198 ALA A CA 1
ATOM 1589 C C . ALA A 1 198 ? 1.899 28.516 17.547 1 89 198 ALA A C 1
ATOM 1591 O O . ALA A 1 198 ? 1.933 27.344 17.922 1 89 198 ALA A O 1
ATOM 1592 N N . SER A 1 199 ? 0.78 29.25 17.344 1 89.81 199 SER A N 1
ATOM 1593 C CA . SER A 1 199 ? -0.51 28.578 17.359 1 89.81 199 SER A CA 1
ATOM 1594 C C . SER A 1 199 ? -0.641 27.625 16.172 1 89.81 199 SER A C 1
ATOM 1596 O O . SER A 1 199 ? -0.307 27.984 15.047 1 89.81 199 SER A O 1
ATOM 1598 N N . LEU A 1 200 ? -1.098 26.406 16.406 1 91.56 200 LEU A N 1
ATOM 1599 C CA . LEU A 1 200 ? -1.359 25.469 15.312 1 91.56 200 LEU A CA 1
ATOM 1600 C C . LEU A 1 200 ? -2.775 25.641 14.773 1 91.56 200 LEU A C 1
ATOM 1602 O O . LEU A 1 200 ? -3.209 24.891 13.898 1 91.56 200 LEU A O 1
ATOM 1606 N N . SER A 1 201 ? -3.484 26.625 15.312 1 90.81 201 SER A N 1
ATOM 1607 C CA . SER A 1 201 ? -4.871 26.875 14.938 1 90.81 201 SER A CA 1
ATOM 1608 C C . SER A 1 201 ? -5.73 25.625 15.102 1 90.81 201 SER A C 1
ATOM 1610 O O . SER A 1 201 ? -6.516 25.281 14.219 1 90.81 201 SER A O 1
ATOM 1612 N N . MET A 1 202 ? -5.457 24.906 16.109 1 95.81 202 MET A N 1
ATOM 1613 C CA . MET A 1 202 ? -6.23 23.734 16.547 1 95.81 202 MET A CA 1
ATOM 1614 C C . MET A 1 202 ? -6.789 23.953 17.938 1 95.81 202 MET A C 1
ATOM 1616 O O . MET A 1 202 ? -6.051 24.328 18.859 1 95.81 202 MET A O 1
ATOM 1620 N N . TYR A 1 203 ? -8.094 23.672 18.031 1 97 203 TYR A N 1
ATOM 1621 C CA . TYR A 1 203 ? -8.773 24.016 19.281 1 97 203 TYR A CA 1
ATOM 1622 C C . TYR A 1 203 ? -9.68 22.891 19.734 1 97 203 TYR A C 1
ATOM 1624 O O . TYR A 1 203 ? -10.289 22.203 18.922 1 97 203 TYR A O 1
ATOM 1632 N N . LEU A 1 204 ? -9.711 22.703 20.984 1 98.25 204 LEU A N 1
ATOM 1633 C CA . LEU A 1 204 ? -10.703 21.859 21.641 1 98.25 204 LEU A CA 1
ATOM 1634 C C . LEU A 1 204 ? -11.562 22.672 22.609 1 98.25 204 LEU A C 1
ATOM 1636 O O . LEU A 1 204 ? -11.039 23.422 23.438 1 98.25 204 LEU A O 1
ATOM 1640 N N . LEU A 1 205 ? -12.883 22.609 22.484 1 98.19 205 LEU A N 1
ATOM 1641 C CA . LEU A 1 205 ? -13.812 23.328 23.344 1 98.19 205 LEU A CA 1
ATOM 1642 C C . LEU A 1 205 ? -15.164 22.625 23.391 1 98.19 205 LEU A C 1
ATOM 1644 O O . LEU A 1 205 ? -15.398 21.656 22.656 1 98.19 205 LEU A O 1
ATOM 1648 N N . SER A 1 206 ? -15.984 23.016 24.297 1 97.69 206 SER A N 1
ATOM 1649 C CA . SER A 1 206 ? -17.312 22.438 24.344 1 97.69 206 SER A CA 1
ATOM 1650 C C . SER A 1 206 ? -18.188 22.938 23.188 1 97.69 206 SER A C 1
ATOM 1652 O O . SER A 1 206 ? -17.984 24.031 22.688 1 97.69 206 SER A O 1
ATOM 1654 N N . VAL A 1 207 ? -19.078 22.109 22.812 1 97.38 207 VAL A N 1
ATOM 1655 C CA . VAL A 1 207 ? -20.047 22.5 21.781 1 97.38 207 VAL A CA 1
ATOM 1656 C C . VAL A 1 207 ? -20.797 23.75 22.25 1 97.38 207 VAL A C 1
ATOM 1658 O O . VAL A 1 207 ? -21.078 24.641 21.469 1 97.38 207 VAL A O 1
ATOM 1661 N N . LYS A 1 208 ? -21.109 23.797 23.547 1 97.31 208 LYS A N 1
ATOM 1662 C CA . LYS A 1 208 ? -21.766 24.969 24.109 1 97.31 208 LYS A CA 1
ATOM 1663 C C . LYS A 1 208 ? -20.938 26.234 23.891 1 97.31 208 LYS A C 1
ATOM 1665 O O . LYS A 1 208 ? -21.469 27.25 23.453 1 97.31 208 LYS A O 1
ATOM 1670 N N . THR A 1 209 ? -19.672 26.125 24.219 1 97.94 209 THR A N 1
ATOM 1671 C CA . THR A 1 209 ? -18.781 27.266 24.047 1 97.94 209 THR A CA 1
ATOM 1672 C C . THR A 1 209 ? -18.719 27.688 22.578 1 97.94 209 THR A C 1
ATOM 1674 O O . THR A 1 209 ? -18.75 28.891 22.266 1 97.94 209 THR A O 1
ATOM 1677 N N . LEU A 1 210 ? -18.625 26.766 21.594 1 98.19 210 LEU A N 1
ATOM 1678 C CA . LEU A 1 210 ? -18.562 27.125 20.188 1 98.19 210 LEU A CA 1
ATOM 1679 C C . LEU A 1 210 ? -19.859 27.766 19.734 1 98.19 210 LEU A C 1
ATOM 1681 O O . LEU A 1 210 ? -19.844 28.734 18.953 1 98.19 210 LEU A O 1
ATOM 1685 N N . ASN A 1 211 ? -20.984 27.25 20.234 1 97.06 211 ASN A N 1
ATOM 1686 C CA . ASN A 1 211 ? -22.266 27.875 19.906 1 97.06 211 ASN A CA 1
ATOM 1687 C C . ASN A 1 211 ? -22.328 29.312 20.438 1 97.06 211 ASN A C 1
ATOM 1689 O O . ASN A 1 211 ? -22.844 30.203 19.75 1 97.06 211 ASN A O 1
ATOM 1693 N N . ASP A 1 212 ? -21.828 29.484 21.609 1 97.25 212 ASP A N 1
ATOM 1694 C CA . ASP A 1 212 ? -21.766 30.828 22.172 1 97.25 212 ASP A CA 1
ATOM 1695 C C . ASP A 1 212 ? -20.922 31.75 21.281 1 97.25 212 ASP A C 1
ATOM 1697 O O . ASP A 1 212 ? -21.328 32.875 21.016 1 97.25 212 ASP A O 1
ATOM 1701 N N . ILE A 1 213 ? -19.812 31.281 20.859 1 97.12 213 ILE A N 1
ATOM 1702 C CA . ILE A 1 213 ? -18.922 32.062 20 1 97.12 213 ILE A CA 1
ATOM 1703 C C . ILE A 1 213 ? -19.641 32.375 18.688 1 97.12 213 ILE A C 1
ATOM 1705 O O . ILE A 1 213 ? -19.578 33.531 18.203 1 97.12 213 ILE A O 1
ATOM 1709 N N . ILE A 1 214 ? -20.328 31.438 18.125 1 95.44 214 ILE A N 1
ATOM 1710 C CA . ILE A 1 214 ? -21.062 31.625 16.875 1 95.44 214 ILE A CA 1
ATOM 1711 C C . ILE A 1 214 ? -22.172 32.656 17.078 1 95.44 214 ILE A C 1
ATOM 1713 O O . ILE A 1 214 ? -22.375 33.531 16.234 1 95.44 214 ILE A O 1
ATOM 1717 N N . ASP A 1 215 ? -22.875 32.562 18.219 1 94.94 215 ASP A N 1
ATOM 1718 C CA . ASP A 1 215 ? -23.938 33.531 18.516 1 94.94 215 ASP A CA 1
ATOM 1719 C C . ASP A 1 215 ? -23.375 34.938 18.594 1 94.94 215 ASP A C 1
ATOM 1721 O O . ASP A 1 215 ? -23.953 35.875 18.031 1 94.94 215 ASP A O 1
ATOM 1725 N N . ARG A 1 216 ? -22.297 35.031 19.234 1 94.69 216 ARG A N 1
ATOM 1726 C CA . ARG A 1 216 ? -21.656 36.344 19.328 1 94.69 216 ARG A CA 1
ATOM 1727 C C . ARG A 1 216 ? -21.25 36.844 17.953 1 94.69 216 ARG A C 1
ATOM 1729 O O . ARG A 1 216 ? -21.406 38.031 17.656 1 94.69 216 ARG A O 1
ATOM 1736 N N . ALA A 1 217 ? -20.688 36.031 17.156 1 93.25 217 ALA A N 1
ATOM 1737 C CA . ALA A 1 217 ? -20.266 36.406 15.812 1 93.25 217 ALA A CA 1
ATOM 1738 C C . ALA A 1 217 ? -21.453 36.906 14.992 1 93.25 217 ALA A C 1
ATOM 1740 O O . ALA A 1 217 ? -21.328 37.906 14.281 1 93.25 217 ALA A O 1
ATOM 1741 N N . VAL A 1 218 ? -22.531 36.188 15.109 1 89.06 218 VAL A N 1
ATOM 1742 C CA . VAL A 1 218 ? -23.734 36.594 14.391 1 89.06 218 VAL A CA 1
ATOM 1743 C C . VAL A 1 218 ? -24.188 37.969 14.875 1 89.06 218 VAL A C 1
ATOM 1745 O O . VAL A 1 218 ? -24.484 38.844 14.062 1 89.06 218 VAL A O 1
ATOM 1748 N N . ASP A 1 219 ? -24.203 38.156 16.141 1 91.69 219 ASP A N 1
ATOM 1749 C CA . ASP A 1 219 ? -24.609 39.406 16.734 1 91.69 219 ASP A CA 1
ATOM 1750 C C . ASP A 1 219 ? -23.688 40.531 16.281 1 91.69 219 ASP A C 1
ATOM 1752 O O . ASP A 1 219 ? -24.141 41.656 16.047 1 91.69 219 ASP A O 1
ATOM 1756 N N . GLU A 1 220 ? -22.453 40.219 16.125 1 92.06 220 GLU A N 1
ATOM 1757 C CA . GLU A 1 220 ? -21.453 41.25 15.805 1 92.06 220 GLU A CA 1
ATOM 1758 C C . GLU A 1 220 ? -21.172 41.281 14.305 1 92.06 220 GLU A C 1
ATOM 1760 O O . GLU A 1 220 ? -20.328 42.062 13.844 1 92.06 220 GLU A O 1
ATOM 1765 N N . GLU A 1 221 ? -21.812 40.469 13.508 1 87.88 221 GLU A N 1
ATOM 1766 C CA . GLU A 1 221 ? -21.703 40.406 12.055 1 87.88 221 GLU A CA 1
ATOM 1767 C C . GLU A 1 221 ? -20.266 40.062 11.633 1 87.88 221 GLU A C 1
ATOM 1769 O O . GLU A 1 221 ? -19.703 40.719 10.766 1 87.88 221 GLU A O 1
ATOM 1774 N N . VAL A 1 222 ? -19.719 39.156 12.352 1 87.56 222 VAL A N 1
ATOM 1775 C CA . VAL A 1 222 ? -18.406 38.625 12.023 1 87.56 222 VAL A CA 1
ATOM 1776 C C . VAL A 1 222 ? -18.562 37.281 11.312 1 87.56 222 VAL A C 1
ATOM 1778 O O . VAL A 1 222 ? -19.125 36.344 11.859 1 87.56 222 VAL A O 1
ATOM 1781 N N . TYR A 1 223 ? -18.125 37.25 10.047 1 84.25 223 TYR A N 1
ATOM 1782 C CA . TYR A 1 223 ? -18.25 36.031 9.242 1 84.25 223 TYR A CA 1
ATOM 1783 C C . TYR A 1 223 ? -16.891 35.531 8.789 1 84.25 223 TYR A C 1
ATOM 1785 O O . TYR A 1 223 ? -16.219 36.156 7.977 1 84.25 223 TYR A O 1
ATOM 1793 N N . MET A 1 224 ? -16.438 34.5 9.383 1 87.81 224 MET A N 1
ATOM 1794 C CA . MET A 1 224 ? -15.164 33.844 9.039 1 87.81 224 MET A CA 1
ATOM 1795 C C . MET A 1 224 ? -15.211 32.344 9.312 1 87.81 224 MET A C 1
ATOM 1797 O O . MET A 1 224 ? -16.219 31.844 9.789 1 87.81 224 MET A O 1
ATOM 1801 N N . GLU A 1 225 ? -14.227 31.656 8.852 1 89.06 225 GLU A N 1
ATOM 1802 C CA . GLU A 1 225 ? -14.133 30.219 9.125 1 89.06 225 GLU A CA 1
ATOM 1803 C C . GLU A 1 225 ? -14.055 29.953 10.625 1 89.06 225 GLU A C 1
ATOM 1805 O O . GLU A 1 225 ? -13.477 30.734 11.375 1 89.06 225 GLU A O 1
ATOM 1810 N N . VAL A 1 226 ? -14.562 28.844 11.047 1 91.75 226 VAL A N 1
ATOM 1811 C CA . VAL A 1 226 ? -14.812 28.594 12.469 1 91.75 226 VAL A CA 1
ATOM 1812 C C . VAL A 1 226 ? -13.492 28.562 13.227 1 91.75 226 VAL A C 1
ATOM 1814 O O . VAL A 1 226 ? -13.414 29 14.375 1 91.75 226 VAL A O 1
ATOM 1817 N N . ASP A 1 227 ? -12.43 27.953 12.609 1 91.69 227 ASP A N 1
ATOM 1818 C CA . ASP A 1 227 ? -11.141 27.969 13.297 1 91.69 227 ASP A CA 1
ATOM 1819 C C . ASP A 1 227 ? -10.625 29.391 13.469 1 91.69 227 ASP A C 1
ATOM 1821 O O . ASP A 1 227 ? -10.047 29.734 14.508 1 91.69 227 ASP A O 1
ATOM 1825 N N . GLU A 1 228 ? -10.859 30.234 12.539 1 89.56 228 GLU A N 1
ATOM 1826 C CA . GLU A 1 228 ? -10.5 31.641 12.656 1 89.56 228 GLU A CA 1
ATOM 1827 C C . GLU A 1 228 ? -11.398 32.375 13.656 1 89.56 228 GLU A C 1
ATOM 1829 O O . GLU A 1 228 ? -10.953 33.281 14.344 1 89.56 228 GLU A O 1
ATOM 1834 N N . LEU A 1 229 ? -12.609 31.953 13.664 1 92.94 229 LEU A N 1
ATOM 1835 C CA . LEU A 1 229 ? -13.57 32.562 14.586 1 92.94 229 LEU A CA 1
ATOM 1836 C C . LEU A 1 229 ? -13.156 32.312 16.031 1 92.94 229 LEU A C 1
ATOM 1838 O O . LEU A 1 229 ? -13.203 33.219 16.859 1 92.94 229 LEU A O 1
ATOM 1842 N N . VAL A 1 230 ? -12.766 31.062 16.312 1 95.19 230 VAL A N 1
ATOM 1843 C CA . VAL A 1 230 ? -12.32 30.719 17.656 1 95.19 230 VAL A CA 1
ATOM 1844 C C . VAL A 1 230 ? -11.102 31.578 18.031 1 95.19 230 VAL A C 1
ATOM 1846 O O . VAL A 1 230 ? -11.023 32.094 19.141 1 95.19 230 VAL A O 1
ATOM 1849 N N . GLN A 1 231 ? -10.203 31.734 17.109 1 91.69 231 GLN A N 1
ATOM 1850 C CA . GLN A 1 231 ? -9.031 32.562 17.359 1 91.69 231 GLN A CA 1
ATOM 1851 C C . GLN A 1 231 ? -9.43 34 17.625 1 91.69 231 GLN A C 1
ATOM 1853 O O . GLN A 1 231 ? -8.867 34.656 18.5 1 91.69 231 GLN A O 1
ATOM 1858 N N . HIS A 1 232 ? -10.367 34.531 16.859 1 90.81 232 HIS A N 1
ATOM 1859 C CA . HIS A 1 232 ? -10.82 35.906 16.953 1 90.81 232 HIS A CA 1
ATOM 1860 C C . HIS A 1 232 ? -11.336 36.219 18.344 1 90.81 232 HIS A C 1
ATOM 1862 O O . HIS A 1 232 ? -11.07 37.281 18.891 1 90.81 232 HIS A O 1
ATOM 1868 N N . TYR A 1 233 ? -12.047 35.25 18.984 1 94.5 233 TYR A N 1
ATOM 1869 C CA . TYR A 1 233 ? -12.664 35.5 20.281 1 94.5 233 TYR A CA 1
ATOM 1870 C C . TYR A 1 233 ? -11.867 34.844 21.391 1 94.5 233 TYR A C 1
ATOM 1872 O O . TYR A 1 233 ? -12.32 34.781 22.547 1 94.5 233 TYR A O 1
ATOM 1880 N N . LEU A 1 234 ? -10.688 34.375 21.109 1 94 234 LEU A N 1
ATOM 1881 C CA . LEU A 1 234 ? -9.922 33.5 21.984 1 94 234 LEU A CA 1
ATOM 1882 C C . LEU A 1 234 ? -9.703 34.125 23.359 1 94 234 LEU A C 1
ATOM 1884 O O . LEU A 1 234 ? -9.93 33.5 24.375 1 94 234 LEU A O 1
ATOM 1888 N N . LEU A 1 235 ? -9.383 35.406 23.438 1 91.94 235 LEU A N 1
ATOM 1889 C CA . LEU A 1 235 ? -8.961 36.062 24.672 1 91.94 235 LEU A CA 1
ATOM 1890 C C . LEU A 1 235 ? -10.164 36.438 25.516 1 91.94 235 LEU A C 1
ATOM 1892 O O . LEU A 1 235 ? -10.008 36.844 26.672 1 91.94 235 LEU A O 1
ATOM 1896 N N . ASP A 1 236 ? -11.367 36.25 24.969 1 95 236 ASP A N 1
ATOM 1897 C CA . ASP A 1 236 ? -12.586 36.469 25.734 1 95 236 ASP A CA 1
ATOM 1898 C C . ASP A 1 236 ? -12.93 35.25 26.594 1 95 236 ASP A C 1
ATOM 1900 O O . ASP A 1 236 ? -13.844 35.312 27.422 1 95 236 ASP A O 1
ATOM 1904 N N . TYR A 1 237 ? -12.227 34.188 26.453 1 95.5 237 TYR A N 1
ATOM 1905 C CA . TYR A 1 237 ? -12.438 32.938 27.156 1 95.5 237 TYR A CA 1
ATOM 1906 C C . TYR A 1 237 ? -11.18 32.5 27.906 1 95.5 237 TYR A C 1
ATOM 1908 O O . TYR A 1 237 ? -10.094 33.031 27.656 1 95.5 237 TYR A O 1
ATOM 1916 N N . THR A 1 238 ? -11.344 31.625 28.906 1 94.81 238 THR A N 1
ATOM 1917 C CA . THR A 1 238 ? -10.172 31.047 29.547 1 94.81 238 THR A CA 1
ATOM 1918 C C . THR A 1 238 ? -9.508 30.031 28.609 1 94.81 238 THR A C 1
ATOM 1920 O O . THR A 1 238 ? -10.195 29.219 27.969 1 94.81 238 THR A O 1
ATOM 1923 N N . VAL A 1 239 ? -8.211 30.172 28.484 1 95.5 239 VAL A N 1
ATOM 1924 C CA . VAL A 1 239 ? -7.5 29.375 27.5 1 95.5 239 VAL A CA 1
ATOM 1925 C C . VAL A 1 239 ? -6.461 28.5 28.188 1 95.5 239 VAL A C 1
ATOM 1927 O O . VAL A 1 239 ? -5.719 28.969 29.047 1 95.5 239 VAL A O 1
ATOM 1930 N N . ASN A 1 240 ? -6.496 27.281 27.922 1 94.38 240 ASN A N 1
ATOM 1931 C CA . ASN A 1 240 ? -5.492 26.297 28.297 1 94.38 240 ASN A CA 1
ATOM 1932 C C . ASN A 1 240 ? -4.535 25.984 27.156 1 94.38 240 ASN A C 1
ATOM 1934 O O . ASN A 1 240 ? -4.914 25.328 26.188 1 94.38 240 ASN A O 1
ATOM 1938 N N . PRO A 1 241 ? -3.262 26.484 27.172 1 94 241 PRO A N 1
ATOM 1939 C CA . PRO A 1 241 ? -2.301 26.141 26.125 1 94 241 PRO A CA 1
ATOM 1940 C C . PRO A 1 241 ? -1.78 24.703 26.266 1 94 241 PRO A C 1
ATOM 1942 O O . PRO A 1 241 ? -1.457 24.266 27.375 1 94 241 PRO A O 1
ATOM 1945 N N . TYR A 1 242 ? -1.785 23.953 25.188 1 95.81 242 TYR A N 1
ATOM 1946 C CA . TYR A 1 242 ? -1.259 22.594 25.125 1 95.81 242 TYR A CA 1
ATOM 1947 C C . TYR A 1 242 ? -0.081 22.516 24.156 1 95.81 242 TYR A C 1
ATOM 1949 O O . TYR A 1 242 ? -0.245 22.703 22.953 1 95.81 242 TYR A O 1
ATOM 1957 N N . LYS A 1 243 ? 1.04 22.172 24.688 1 95.31 243 LYS A N 1
ATOM 1958 C CA . LYS A 1 243 ? 2.262 22.188 23.875 1 95.31 243 LYS A CA 1
ATOM 1959 C C . LYS A 1 243 ? 2.414 20.906 23.078 1 95.31 243 LYS A C 1
ATOM 1961 O O . LYS A 1 243 ? 2.359 19.797 23.625 1 95.31 243 LYS A O 1
ATOM 1966 N N . TYR A 1 244 ? 2.514 21.078 21.766 1 95.56 244 TYR A N 1
ATOM 1967 C CA . TYR A 1 244 ? 2.848 19.984 20.859 1 95.56 244 TYR A CA 1
ATOM 1968 C C . TYR A 1 244 ? 4.348 19.922 20.609 1 95.56 244 TYR A C 1
ATOM 1970 O O . TYR A 1 244 ? 4.98 20.953 20.344 1 95.56 244 TYR A O 1
ATOM 1978 N N . THR A 1 245 ? 4.918 18.688 20.609 1 94.38 245 THR A N 1
ATOM 1979 C CA . THR A 1 245 ? 6.371 18.594 20.531 1 94.38 245 THR A CA 1
ATOM 1980 C C . THR A 1 245 ? 6.801 17.828 19.281 1 94.38 245 THR A C 1
ATOM 1982 O O . THR A 1 245 ? 7.988 17.766 18.953 1 94.38 245 THR A O 1
ATOM 1985 N N . GLY A 1 246 ? 5.953 17.266 18.547 1 94.56 246 GLY A N 1
ATOM 1986 C CA . GLY A 1 246 ? 6.301 16.516 17.344 1 94.56 246 GLY A CA 1
ATOM 1987 C C . GLY A 1 246 ? 6.613 17.406 16.156 1 94.56 246 GLY A C 1
ATOM 1988 O O . GLY A 1 246 ? 6.73 18.625 16.312 1 94.56 246 GLY A O 1
ATOM 1989 N N . TYR A 1 247 ? 6.867 16.844 14.992 1 94.94 247 TYR A N 1
ATOM 1990 C CA . TYR A 1 247 ? 7.109 17.594 13.773 1 94.94 247 TYR A CA 1
ATOM 1991 C C . TYR A 1 247 ? 5.875 18.391 13.367 1 94.94 247 TYR A C 1
ATOM 1993 O O . TYR A 1 247 ? 4.746 17.906 13.5 1 94.94 247 TYR A O 1
ATOM 2001 N N . MET A 1 248 ? 6.102 19.562 12.891 1 93.5 248 MET A N 1
ATOM 2002 C CA . MET A 1 248 ? 5.02 20.422 12.391 1 93.5 248 MET A CA 1
ATOM 2003 C C . MET A 1 248 ? 5.48 21.219 11.18 1 93.5 248 MET A C 1
ATOM 2005 O O . MET A 1 248 ? 6.602 21.734 11.156 1 93.5 248 MET A O 1
ATOM 2009 N N . ALA A 1 249 ? 4.637 21.328 10.234 1 93.25 249 ALA A N 1
ATOM 2010 C CA . ALA A 1 249 ? 4.859 22.234 9.109 1 93.25 249 ALA A CA 1
ATOM 2011 C C . ALA A 1 249 ? 3.566 22.938 8.711 1 93.25 249 ALA A C 1
ATOM 2013 O O . ALA A 1 249 ? 2.48 22.375 8.82 1 93.25 249 ALA A O 1
ATOM 2014 N N . ASN A 1 250 ? 3.652 24.188 8.32 1 91.38 250 ASN A N 1
ATOM 2015 C CA . ASN A 1 250 ? 2.553 24.969 7.785 1 91.38 250 ASN A CA 1
ATOM 2016 C C . ASN A 1 250 ? 2.615 25.062 6.262 1 91.38 250 ASN A C 1
ATOM 2018 O O . ASN A 1 250 ? 3.568 25.609 5.703 1 91.38 250 ASN A O 1
ATOM 2022 N N . ILE A 1 251 ? 1.653 24.516 5.562 1 93.62 251 ILE A N 1
ATOM 2023 C CA . ILE A 1 251 ? 1.61 24.5 4.102 1 93.62 251 ILE A CA 1
ATOM 2024 C C . ILE A 1 251 ? 0.8 25.703 3.605 1 93.62 251 ILE A C 1
ATOM 2026 O O . ILE A 1 251 ? -0.424 25.625 3.482 1 93.62 251 ILE A O 1
ATOM 2030 N N . ASP A 1 252 ? 1.471 26.828 3.285 1 89.81 252 ASP A N 1
ATOM 2031 C CA . ASP A 1 252 ? 0.715 28.016 2.879 1 89.81 252 ASP A CA 1
ATOM 2032 C C . ASP A 1 252 ? 1.368 28.703 1.682 1 89.81 252 ASP A C 1
ATOM 2034 O O . ASP A 1 252 ? 0.907 29.75 1.234 1 89.81 252 ASP A O 1
ATOM 2038 N N . SER A 1 253 ? 2.469 28.109 1.191 1 91.88 253 SER A N 1
ATOM 2039 C CA . SER A 1 253 ? 3.164 28.594 0.004 1 91.88 253 SER A CA 1
ATOM 2040 C C . SER A 1 253 ? 3.932 27.469 -0.685 1 91.88 253 SER A C 1
ATOM 2042 O O . SER A 1 253 ? 4.168 26.422 -0.09 1 91.88 253 SER A O 1
ATOM 2044 N N . ILE A 1 254 ? 4.34 27.734 -1.893 1 95.62 254 ILE A N 1
ATOM 2045 C CA . ILE A 1 254 ? 5.109 26.75 -2.645 1 95.62 254 ILE A CA 1
ATOM 2046 C C . ILE A 1 254 ? 6.41 26.438 -1.91 1 95.62 254 ILE A C 1
ATOM 2048 O O . ILE A 1 254 ? 6.785 25.281 -1.762 1 95.62 254 ILE A O 1
ATOM 2052 N N . GLN A 1 255 ? 7.02 27.484 -1.456 1 93.25 255 GLN A N 1
ATOM 2053 C CA . GLN A 1 255 ? 8.305 27.297 -0.792 1 93.25 255 GLN A CA 1
ATOM 2054 C C . GLN A 1 255 ? 8.156 26.484 0.486 1 93.25 255 GLN A C 1
ATOM 2056 O O . GLN A 1 255 ? 8.977 25.594 0.765 1 93.25 255 GLN A O 1
ATOM 2061 N N . ARG A 1 256 ? 7.168 26.719 1.236 1 92.19 256 ARG A N 1
ATOM 2062 C CA . ARG A 1 256 ? 6.973 25.984 2.484 1 92.19 256 ARG A CA 1
ATOM 2063 C C . ARG A 1 256 ? 6.508 24.562 2.215 1 92.19 256 ARG A C 1
ATOM 2065 O O . ARG A 1 256 ? 6.855 23.641 2.957 1 92.19 256 ARG A O 1
ATOM 2072 N N . TYR A 1 257 ? 5.727 24.469 1.186 1 96.38 257 TYR A N 1
ATOM 2073 C CA . TYR A 1 257 ? 5.352 23.125 0.759 1 96.38 257 TYR A CA 1
ATOM 2074 C C . TYR A 1 257 ? 6.582 22.297 0.384 1 96.38 257 TYR A C 1
ATOM 2076 O O . TYR A 1 257 ? 6.742 21.172 0.84 1 96.38 257 TYR A O 1
ATOM 2084 N N . TYR A 1 258 ? 7.426 22.891 -0.387 1 97.75 258 TYR A N 1
ATOM 2085 C CA . TYR A 1 258 ? 8.672 22.266 -0.806 1 97.75 258 TYR A CA 1
ATOM 2086 C C . TYR A 1 258 ? 9.539 21.906 0.399 1 97.75 258 TYR A C 1
ATOM 2088 O O . TYR A 1 258 ? 9.969 20.766 0.549 1 97.75 258 TYR A O 1
ATOM 2096 N N . LYS A 1 259 ? 9.688 22.859 1.209 1 95 259 LYS A N 1
ATOM 2097 C CA . LYS A 1 259 ? 10.547 22.656 2.373 1 95 259 LYS A CA 1
ATOM 2098 C C . LYS A 1 259 ? 9.992 21.562 3.277 1 95 259 LYS A C 1
ATOM 2100 O O . LYS A 1 259 ? 10.742 20.719 3.781 1 95 259 LYS A O 1
ATOM 2105 N N . ALA A 1 260 ? 8.734 21.609 3.529 1 96.12 260 ALA A N 1
ATOM 2106 C CA . ALA A 1 260 ? 8.109 20.594 4.391 1 96.12 260 ALA A CA 1
ATOM 2107 C C . ALA A 1 260 ? 8.336 19.188 3.848 1 96.12 260 ALA A C 1
ATOM 2109 O O . ALA A 1 260 ? 8.633 18.266 4.609 1 96.12 260 ALA A O 1
ATOM 2110 N N . ASN A 1 261 ? 8.172 19 2.568 1 98.31 261 ASN A N 1
ATOM 2111 C CA . ASN A 1 261 ? 8.438 17.688 1.968 1 98.31 261 ASN A CA 1
ATOM 2112 C C . ASN A 1 261 ? 9.914 17.312 2.086 1 98.31 261 ASN A C 1
ATOM 2114 O O . ASN A 1 261 ? 10.234 16.172 2.449 1 98.31 261 ASN A O 1
ATOM 2118 N N . MET A 1 262 ? 10.734 18.25 1.803 1 98.06 262 MET A N 1
ATOM 2119 C CA . MET A 1 262 ? 12.172 17.969 1.878 1 98.06 262 MET A CA 1
ATOM 2120 C C . MET A 1 262 ? 12.586 17.625 3.305 1 98.06 262 MET A C 1
ATOM 2122 O O . MET A 1 262 ? 13.523 16.859 3.514 1 98.06 262 MET A O 1
ATOM 2126 N N . ASP A 1 263 ? 11.867 18.188 4.277 1 96.81 263 ASP A N 1
ATOM 2127 C CA . ASP A 1 263 ? 12.133 17.875 5.676 1 96.81 263 ASP A CA 1
ATOM 2128 C C . ASP A 1 263 ? 12.016 16.375 5.926 1 96.81 263 ASP A C 1
ATOM 2130 O O . ASP A 1 263 ? 12.609 15.844 6.867 1 96.81 263 ASP A O 1
ATOM 2134 N N . MET A 1 264 ? 11.266 15.664 5.094 1 98.06 264 MET A N 1
ATOM 2135 C CA . MET A 1 264 ? 11.047 14.234 5.285 1 98.06 264 MET A CA 1
ATOM 2136 C C . MET A 1 264 ? 12.289 13.438 4.898 1 98.06 264 MET A C 1
ATOM 2138 O O . MET A 1 264 ? 12.375 12.242 5.188 1 98.06 264 MET A O 1
ATOM 2142 N N . LEU A 1 265 ? 13.258 14.094 4.277 1 98.31 265 LEU A N 1
ATOM 2143 C CA . LEU A 1 265 ? 14.516 13.43 3.945 1 98.31 265 LEU A CA 1
ATOM 2144 C C . LEU A 1 265 ? 15.43 13.359 5.164 1 98.31 265 LEU A C 1
ATOM 2146 O O . LEU A 1 265 ? 16.422 12.625 5.164 1 98.31 265 LEU A O 1
ATOM 2150 N N . ASP A 1 266 ? 15.07 14.211 6.176 1 97.44 266 ASP A N 1
ATOM 2151 C CA . ASP A 1 266 ? 15.75 14.117 7.465 1 97.44 266 ASP A CA 1
ATOM 2152 C C . ASP A 1 266 ? 15.164 13 8.32 1 97.44 266 ASP A C 1
ATOM 2154 O O . ASP A 1 266 ? 13.953 12.977 8.578 1 97.44 266 ASP A O 1
ATOM 2158 N N . ARG A 1 267 ? 15.992 12.109 8.75 1 95.56 267 ARG A N 1
ATOM 2159 C CA . ARG A 1 267 ? 15.539 10.914 9.445 1 95.56 267 ARG A CA 1
ATOM 2160 C C . ARG A 1 267 ? 14.773 11.273 10.711 1 95.56 267 ARG A C 1
ATOM 2162 O O . ARG A 1 267 ? 13.75 10.656 11.031 1 95.56 267 ARG A O 1
ATOM 2169 N N . GLN A 1 268 ? 15.234 12.18 11.477 1 96.12 268 GLN A N 1
ATOM 2170 C CA . GLN A 1 268 ? 14.578 12.562 12.719 1 96.12 268 GLN A CA 1
ATOM 2171 C C . GLN A 1 268 ? 13.188 13.133 12.453 1 96.12 268 GLN A C 1
ATOM 2173 O O . GLN A 1 268 ? 12.227 12.789 13.148 1 96.12 268 GLN A O 1
ATOM 2178 N N . ASN A 1 269 ? 13.078 14.047 11.461 1 96.06 269 ASN A N 1
ATOM 2179 C CA . ASN A 1 269 ? 11.773 14.586 11.094 1 96.06 269 ASN A CA 1
ATOM 2180 C C . ASN A 1 269 ? 10.828 13.492 10.617 1 96.06 269 ASN A C 1
ATOM 2182 O O . ASN A 1 269 ? 9.664 13.445 11.031 1 96.06 269 ASN A O 1
ATOM 2186 N N . PHE A 1 270 ? 11.406 12.625 9.797 1 96.69 270 PHE A N 1
ATOM 2187 C CA . PHE A 1 270 ? 10.625 11.523 9.242 1 96.69 270 PHE A CA 1
ATOM 2188 C C . PHE A 1 270 ? 10.078 10.633 10.352 1 96.69 270 PHE A C 1
ATOM 2190 O O . PHE A 1 270 ? 8.883 10.336 10.383 1 96.69 270 PHE A O 1
ATOM 2197 N N . THR A 1 271 ? 10.898 10.219 11.266 1 95.19 271 THR A N 1
ATOM 2198 C CA . THR A 1 271 ? 10.508 9.336 12.359 1 95.19 271 THR A CA 1
ATOM 2199 C C . THR A 1 271 ? 9.531 10.039 13.305 1 95.19 271 THR A C 1
ATOM 2201 O O . THR A 1 271 ? 8.578 9.43 13.789 1 95.19 271 THR A O 1
ATOM 2204 N N . SER A 1 272 ? 9.75 11.289 13.562 1 95.19 272 SER A N 1
ATOM 2205 C CA . SER A 1 272 ? 8.883 12.062 14.445 1 95.19 272 SER A CA 1
ATOM 2206 C C . SER A 1 272 ? 7.457 12.125 13.898 1 95.19 272 SER A C 1
ATOM 2208 O O . SER A 1 272 ? 6.492 12.055 14.664 1 95.19 272 SER A O 1
ATOM 2210 N N . LEU A 1 273 ? 7.348 12.219 12.633 1 96.25 273 LEU A N 1
ATOM 2211 C CA . LEU A 1 273 ? 6.035 12.391 12.023 1 96.25 273 LEU A CA 1
ATOM 2212 C C . LEU A 1 273 ? 5.328 11.055 11.852 1 96.25 273 LEU A C 1
ATOM 2214 O O . LEU A 1 273 ? 4.133 10.938 12.125 1 96.25 273 LEU A O 1
ATOM 2218 N N . PHE A 1 274 ? 6.086 10.031 11.477 1 95.12 274 PHE A N 1
ATOM 2219 C CA . PHE A 1 274 ? 5.418 8.836 10.977 1 95.12 274 PHE A CA 1
ATOM 2220 C C . PHE A 1 274 ? 5.535 7.688 11.977 1 95.12 274 PHE A C 1
ATOM 2222 O O . PHE A 1 274 ? 4.824 6.688 11.867 1 95.12 274 PHE A O 1
ATOM 2229 N N . TYR A 1 275 ? 6.398 7.715 12.867 1 89.56 275 TYR A N 1
ATOM 2230 C CA . TYR A 1 275 ? 6.598 6.613 13.797 1 89.56 275 TYR A CA 1
ATOM 2231 C C . TYR A 1 275 ? 6.324 7.055 15.234 1 89.56 275 TYR A C 1
ATOM 2233 O O . TYR A 1 275 ? 7.016 6.629 16.156 1 89.56 275 TYR A O 1
ATOM 2241 N N . SER A 1 276 ? 5.441 7.934 15.312 1 87.06 276 SER A N 1
ATOM 2242 C CA . SER A 1 276 ? 4.902 8.25 16.625 1 87.06 276 SER A CA 1
ATOM 2243 C C . SER A 1 276 ? 3.941 7.172 17.109 1 87.06 276 SER A C 1
ATOM 2245 O O . SER A 1 276 ? 3.859 6.098 16.516 1 87.06 276 SER A O 1
ATOM 2247 N N . SER A 1 277 ? 3.334 7.355 18.219 1 87 277 SER A N 1
ATOM 2248 C CA . SER A 1 277 ? 2.412 6.371 18.781 1 87 277 SER A CA 1
ATOM 2249 C C . SER A 1 277 ? 1.184 6.199 17.891 1 87 277 SER A C 1
ATOM 2251 O O . SER A 1 277 ? 0.472 5.199 18 1 87 277 SER A O 1
ATOM 2253 N N . GLN A 1 278 ? 0.959 7.168 17.047 1 92.38 278 GLN A N 1
ATOM 2254 C CA . GLN A 1 278 ? -0.189 7.148 16.141 1 92.38 278 GLN A CA 1
ATOM 2255 C C . GLN A 1 278 ? 0.252 7.004 14.695 1 92.38 278 GLN A C 1
ATOM 2257 O O . GLN A 1 278 ? 0.835 7.926 14.117 1 92.38 278 GLN A O 1
ATOM 2262 N N . PRO A 1 279 ? 0.004 5.867 14.094 1 92.56 279 PRO A N 1
ATOM 2263 C CA . PRO A 1 279 ? 0.304 5.797 12.664 1 92.56 279 PRO A CA 1
ATOM 2264 C C . PRO A 1 279 ? -0.529 6.773 11.836 1 92.56 279 PRO A C 1
ATOM 2266 O O . PRO A 1 279 ? -1.668 7.078 12.195 1 92.56 279 PRO A O 1
ATOM 2269 N N . ILE A 1 280 ? 0.028 7.266 10.805 1 95.69 280 ILE A N 1
ATOM 2270 C CA . ILE A 1 280 ? -0.724 8.086 9.859 1 95.69 280 ILE A CA 1
ATOM 2271 C C . ILE A 1 280 ? -1.457 7.188 8.867 1 95.69 280 ILE A C 1
ATOM 2273 O O . ILE A 1 280 ? -0.846 6.324 8.234 1 95.69 280 ILE A O 1
ATOM 2277 N N . LEU A 1 281 ? -2.752 7.398 8.758 1 93.69 281 LEU A N 1
ATOM 2278 C CA . LEU A 1 281 ? -3.623 6.621 7.883 1 93.69 281 LEU A CA 1
ATOM 2279 C C . LEU A 1 281 ? -3.896 7.371 6.582 1 93.69 281 LEU A C 1
ATOM 2281 O O . LEU A 1 281 ? -3.92 8.602 6.566 1 93.69 281 LEU A O 1
ATOM 2285 N N . THR A 1 282 ? -4.02 6.656 5.52 1 92.62 282 THR A N 1
ATOM 2286 C CA . THR A 1 282 ? -4.402 7.23 4.238 1 92.62 282 THR A CA 1
ATOM 2287 C C . THR A 1 282 ? -5.168 6.215 3.395 1 92.62 282 THR A C 1
ATOM 2289 O O . THR A 1 282 ? -5.312 5.059 3.789 1 92.62 282 THR A O 1
ATOM 2292 N N . LYS A 1 283 ? -5.75 6.711 2.342 1 86.69 283 LYS A N 1
ATOM 2293 C CA . LYS A 1 283 ? -6.359 5.801 1.377 1 86.69 283 LYS A CA 1
ATOM 2294 C C . LYS A 1 283 ? -5.328 4.84 0.797 1 86.69 283 LYS A C 1
ATOM 2296 O O . LYS A 1 283 ? -4.328 5.27 0.222 1 86.69 283 LYS A O 1
ATOM 2301 N N . THR A 1 284 ? -5.621 3.568 1.054 1 82.88 284 THR A N 1
ATOM 2302 C CA . THR A 1 284 ? -4.664 2.568 0.594 1 82.88 284 THR A CA 1
ATOM 2303 C C . THR A 1 284 ? -4.938 2.189 -0.859 1 82.88 284 THR A C 1
ATOM 2305 O O . THR A 1 284 ? -6.09 2.123 -1.284 1 82.88 284 THR A O 1
ATOM 2308 N N . LYS A 1 285 ? -3.889 2.041 -1.593 1 78.12 285 LYS A N 1
ATOM 2309 C CA . LYS A 1 285 ? -3.959 1.585 -2.979 1 78.12 285 LYS A CA 1
ATOM 2310 C C . LYS A 1 285 ? -3.146 0.309 -3.178 1 78.12 285 LYS A C 1
ATOM 2312 O O . LYS A 1 285 ? -2.086 0.141 -2.574 1 78.12 285 LYS A O 1
ATOM 2317 N N . ASN A 1 286 ? -3.846 -0.545 -3.977 1 79 286 ASN A N 1
ATOM 2318 C CA . ASN A 1 286 ? -3.098 -1.728 -4.387 1 79 286 ASN A CA 1
ATOM 2319 C C . ASN A 1 286 ? -2.031 -1.384 -5.426 1 79 286 ASN A C 1
ATOM 2321 O O . ASN A 1 286 ? -2.324 -0.726 -6.426 1 79 286 ASN A O 1
ATOM 2325 N N . GLY A 1 287 ? -0.812 -1.475 -5.059 1 82 287 GLY A N 1
ATOM 2326 C CA . GLY A 1 287 ? 0.266 -1.211 -6 1 82 287 GLY A CA 1
ATOM 2327 C C . GLY A 1 287 ? 1.398 -2.215 -5.906 1 82 287 GLY A C 1
ATOM 2328 O O . GLY A 1 287 ? 1.606 -2.828 -4.855 1 82 287 GLY A O 1
ATOM 2329 N N . VAL A 1 288 ? 2.055 -2.402 -7.082 1 92.38 288 VAL A N 1
ATOM 2330 C CA . VAL A 1 288 ? 3.227 -3.27 -7.152 1 92.38 288 VAL A CA 1
ATOM 2331 C C . VAL A 1 288 ? 4.406 -2.604 -6.445 1 92.38 288 VAL A C 1
ATOM 2333 O O . VAL A 1 288 ? 4.422 -1.383 -6.266 1 92.38 288 VAL A O 1
ATOM 2336 N N . PRO A 1 289 ? 5.34 -3.357 -5.898 1 95 289 PRO A N 1
ATOM 2337 C CA . PRO A 1 289 ? 6.535 -2.742 -5.316 1 95 289 PRO A CA 1
ATOM 2338 C C . PRO A 1 289 ? 7.359 -1.969 -6.344 1 95 289 PRO A C 1
ATOM 2340 O O . PRO A 1 289 ? 7.148 -2.119 -7.551 1 95 289 PRO A O 1
ATOM 2343 N N . SER A 1 290 ? 8.156 -1.086 -5.828 1 97.19 290 SER A N 1
ATOM 2344 C CA . SER A 1 290 ? 9.008 -0.309 -6.73 1 97.19 290 SER A CA 1
ATOM 2345 C C . SER A 1 290 ? 10.156 -1.148 -7.266 1 97.19 290 SER A C 1
ATOM 2347 O O . SER A 1 290 ? 10.727 -1.969 -6.539 1 97.19 290 SER A O 1
ATOM 2349 N N . TYR A 1 291 ? 10.453 -0.966 -8.531 1 98.38 291 TYR A N 1
ATOM 2350 C CA . TYR A 1 291 ? 11.484 -1.697 -9.258 1 98.38 291 TYR A CA 1
ATOM 2351 C C . TYR A 1 291 ? 12.727 -0.831 -9.461 1 98.38 291 TYR A C 1
ATOM 2353 O O . TYR A 1 291 ? 12.633 0.277 -9.992 1 98.38 291 TYR A O 1
ATOM 2361 N N . TYR A 1 292 ? 13.883 -1.271 -9 1 98.56 292 TYR A N 1
ATOM 2362 C CA . TYR A 1 292 ? 15.172 -0.605 -9.172 1 98.56 292 TYR A CA 1
ATOM 2363 C C . TYR A 1 292 ? 16.031 -1.331 -10.203 1 98.56 292 TYR A C 1
ATOM 2365 O O . TYR A 1 292 ? 16.469 -2.459 -9.961 1 98.56 292 TYR A O 1
ATOM 2373 N N . ALA A 1 293 ? 16.266 -0.706 -11.312 1 98.5 293 ALA A N 1
ATOM 2374 C CA . ALA A 1 293 ? 17.062 -1.278 -12.406 1 98.5 293 ALA A CA 1
ATOM 2375 C C . ALA A 1 293 ? 18.531 -1.37 -12.023 1 98.5 293 ALA A C 1
ATOM 2377 O O . ALA A 1 293 ? 18.969 -0.785 -11.023 1 98.5 293 ALA A O 1
ATOM 2378 N N . PRO A 1 294 ? 19.312 -2.145 -12.82 1 97.75 294 PRO A N 1
ATOM 2379 C CA . PRO A 1 294 ? 20.75 -2.264 -12.539 1 97.75 294 PRO A CA 1
ATOM 2380 C C . PRO A 1 294 ? 21.453 -0.914 -12.516 1 97.75 294 PRO A C 1
ATOM 2382 O O . PRO A 1 294 ? 22.422 -0.735 -11.773 1 97.75 294 PRO A O 1
ATOM 2385 N N . SER A 1 295 ? 20.922 0.058 -13.195 1 97.88 295 SER A N 1
ATOM 2386 C CA . SER A 1 295 ? 21.578 1.354 -13.336 1 97.88 295 SER A CA 1
ATOM 2387 C C . SER A 1 295 ? 21.094 2.336 -12.273 1 97.88 295 SER A C 1
ATOM 2389 O O . SER A 1 295 ? 21.578 3.469 -12.203 1 97.88 295 SER A O 1
ATOM 2391 N N . SER A 1 296 ? 20.203 1.915 -11.445 1 98 296 SER A N 1
ATOM 2392 C CA . SER A 1 296 ? 19.609 2.816 -10.469 1 98 296 SER A CA 1
ATOM 2393 C C . SER A 1 296 ? 20.625 3.252 -9.422 1 98 296 SER A C 1
ATOM 2395 O O . SER A 1 296 ? 21.516 2.479 -9.055 1 98 296 SER A O 1
ATOM 2397 N N . ASP A 1 297 ? 20.547 4.48 -9.008 1 98.12 297 ASP A N 1
ATOM 2398 C CA . ASP A 1 297 ? 21.297 5.059 -7.891 1 98.12 297 ASP A CA 1
ATOM 2399 C C . ASP A 1 297 ? 20.391 5.965 -7.051 1 98.12 297 ASP A C 1
ATOM 2401 O O . ASP A 1 297 ? 20.203 7.137 -7.383 1 98.12 297 ASP A O 1
ATOM 2405 N N . VAL A 1 298 ? 19.875 5.418 -5.93 1 98.44 298 VAL A N 1
ATOM 2406 C CA . VAL A 1 298 ? 18.906 6.133 -5.105 1 98.44 298 VAL A CA 1
ATOM 2407 C C . VAL A 1 298 ? 19.484 6.355 -3.709 1 98.44 298 VAL A C 1
ATOM 2409 O O . VAL A 1 298 ? 19.828 5.398 -3.014 1 98.44 298 VAL A O 1
ATOM 2412 N N . ARG A 1 299 ? 19.609 7.562 -3.338 1 97.56 299 ARG A N 1
ATOM 2413 C CA . ARG A 1 299 ? 20.125 7.895 -2.012 1 97.56 299 ARG A CA 1
ATOM 2414 C C . ARG A 1 299 ? 19.422 9.133 -1.449 1 97.56 299 ARG A C 1
ATOM 2416 O O . ARG A 1 299 ? 18.859 9.93 -2.201 1 97.56 299 ARG A O 1
ATOM 2423 N N . SER A 1 300 ? 19.484 9.281 -0.16 1 98.31 300 SER A N 1
ATOM 2424 C CA . SER A 1 300 ? 18.906 10.43 0.532 1 98.31 300 SER A CA 1
ATOM 2425 C C . SER A 1 300 ? 17.516 10.773 0 1 98.31 300 SER A C 1
ATOM 2427 O O . SER A 1 300 ? 17.25 11.922 -0.346 1 98.31 300 SER A O 1
ATOM 2429 N N . SER A 1 301 ? 16.672 9.742 -0.091 1 98.75 301 SER A N 1
ATOM 2430 C CA . SER A 1 301 ? 15.383 9.938 -0.754 1 98.75 301 SER A CA 1
ATOM 2431 C C . SER A 1 301 ? 14.289 9.117 -0.084 1 98.75 301 SER A C 1
ATOM 2433 O O . SER A 1 301 ? 14.57 8.25 0.743 1 98.75 301 SER A O 1
ATOM 2435 N N . VAL A 1 302 ? 13.094 9.508 -0.291 1 98.69 302 VAL A N 1
ATOM 2436 C CA . VAL A 1 302 ? 11.906 8.758 0.074 1 98.69 302 VAL A CA 1
ATOM 2437 C C . VAL A 1 302 ? 11.156 8.328 -1.188 1 98.69 302 VAL A C 1
ATOM 2439 O O . VAL A 1 302 ? 10.922 9.141 -2.086 1 98.69 302 VAL A O 1
ATOM 2442 N N . VAL A 1 303 ? 10.883 6.965 -1.315 1 98.31 303 VAL A N 1
ATOM 2443 C CA . VAL A 1 303 ? 10.289 6.43 -2.537 1 98.31 303 VAL A CA 1
ATOM 2444 C C . VAL A 1 303 ? 9.031 5.629 -2.195 1 98.31 303 VAL A C 1
ATOM 2446 O O . VAL A 1 303 ? 9.07 4.73 -1.353 1 98.31 303 VAL A O 1
ATOM 2449 N N . ALA A 1 304 ? 7.938 6.031 -2.814 1 96.44 304 ALA A N 1
ATOM 2450 C CA . ALA A 1 304 ? 6.695 5.281 -2.666 1 96.44 304 ALA A CA 1
ATOM 2451 C C . ALA A 1 304 ? 6.676 4.062 -3.582 1 96.44 304 ALA A C 1
ATOM 2453 O O . ALA A 1 304 ? 7.684 3.734 -4.215 1 96.44 304 ALA A O 1
ATOM 2454 N N . SER A 1 305 ? 5.566 3.346 -3.617 1 93.69 305 SER A N 1
ATOM 2455 C CA . SER A 1 305 ? 5.461 2.078 -4.332 1 93.69 305 SER A CA 1
ATOM 2456 C C . SER A 1 305 ? 5.133 2.301 -5.805 1 93.69 305 SER A C 1
ATOM 2458 O O . SER A 1 305 ? 4.672 3.379 -6.188 1 93.69 305 SER A O 1
ATOM 2460 N N . GLY A 1 306 ? 5.453 1.272 -6.594 1 94.69 306 GLY A N 1
ATOM 2461 C CA . GLY A 1 306 ? 4.984 1.221 -7.969 1 94.69 306 GLY A CA 1
ATOM 2462 C C . GLY A 1 306 ? 5.859 2.012 -8.93 1 94.69 306 GLY A C 1
ATOM 2463 O O . GLY A 1 306 ? 5.477 2.24 -10.078 1 94.69 306 GLY A O 1
ATOM 2464 N N . SER A 1 307 ? 6.98 2.48 -8.438 1 97.12 307 SER A N 1
ATOM 2465 C CA . SER A 1 307 ? 7.84 3.291 -9.297 1 97.12 307 SER A CA 1
ATOM 2466 C C . SER A 1 307 ? 8.93 2.445 -9.945 1 97.12 307 SER A C 1
ATOM 2468 O O . SER A 1 307 ? 9.289 1.384 -9.43 1 97.12 307 SER A O 1
ATOM 2470 N N . TYR A 1 308 ? 9.328 2.84 -11.078 1 98.25 308 TYR A N 1
ATOM 2471 C CA . TYR A 1 308 ? 10.477 2.289 -11.797 1 98.25 308 TYR A CA 1
ATOM 2472 C C . TYR A 1 308 ? 11.648 3.256 -11.773 1 98.25 308 TYR A C 1
ATOM 2474 O O . TYR A 1 308 ? 11.547 4.379 -12.273 1 98.25 308 TYR A O 1
ATOM 2482 N N . LEU A 1 309 ? 12.742 2.842 -11.211 1 98.75 309 LEU A N 1
ATOM 2483 C CA . LEU A 1 309 ? 13.914 3.707 -11.07 1 98.75 309 LEU A CA 1
ATOM 2484 C C . LEU A 1 309 ? 15.125 3.107 -11.766 1 98.75 309 LEU A C 1
ATOM 2486 O O . LEU A 1 309 ? 15.625 2.053 -11.367 1 98.75 309 LEU A O 1
ATOM 2490 N N . ALA A 1 310 ? 15.578 3.764 -12.789 1 98.62 310 ALA A N 1
ATOM 2491 C CA . ALA A 1 310 ? 16.766 3.332 -13.531 1 98.62 310 ALA A CA 1
ATOM 2492 C C . ALA A 1 310 ? 17.828 4.418 -13.523 1 98.62 310 ALA A C 1
ATOM 2494 O O . ALA A 1 310 ? 18.984 4.164 -13.906 1 98.62 310 ALA A O 1
ATOM 2495 N N . GLY A 1 311 ? 17.469 5.621 -13.086 1 98.56 311 GLY A N 1
ATOM 2496 C CA . GLY A 1 311 ? 18.391 6.742 -13.062 1 98.56 311 GLY A CA 1
ATOM 2497 C C . GLY A 1 311 ? 18.891 7.062 -11.672 1 98.56 311 GLY A C 1
ATOM 2498 O O . GLY A 1 311 ? 18.812 6.227 -10.766 1 98.56 311 GLY A O 1
ATOM 2499 N N . LYS A 1 312 ? 19.5 8.281 -11.594 1 98.69 312 LYS A N 1
ATOM 2500 C CA . LYS A 1 312 ? 20.016 8.773 -10.312 1 98.69 312 LYS A CA 1
ATOM 2501 C C . LYS A 1 312 ? 18.969 9.625 -9.594 1 98.69 312 LYS A C 1
ATOM 2503 O O . LYS A 1 312 ? 18.422 10.562 -10.18 1 98.69 312 LYS A O 1
ATOM 2508 N N . VAL A 1 313 ? 18.641 9.266 -8.398 1 98.88 313 VAL A N 1
ATOM 2509 C CA . VAL A 1 313 ? 17.719 10.008 -7.547 1 98.88 313 VAL A CA 1
ATOM 2510 C C . VAL A 1 313 ? 18.406 10.383 -6.242 1 98.88 313 VAL A C 1
ATOM 2512 O O . VAL A 1 313 ? 18.844 9.508 -5.488 1 98.88 313 VAL A O 1
ATOM 2515 N N . GLU A 1 314 ? 18.5 11.641 -6.031 1 98.56 314 GLU A N 1
ATOM 2516 C CA . GLU A 1 314 ? 19.172 12.133 -4.828 1 98.56 314 GLU A CA 1
ATOM 2517 C C . GLU A 1 314 ? 18.375 13.258 -4.176 1 98.56 314 GLU A C 1
ATOM 2519 O O . GLU A 1 314 ? 17.922 14.172 -4.859 1 98.56 314 GLU A O 1
ATOM 2524 N N . ARG A 1 315 ? 18.281 13.133 -2.855 1 98.62 315 ARG A N 1
ATOM 2525 C CA . ARG A 1 315 ? 17.609 14.172 -2.072 1 98.62 315 ARG A CA 1
ATOM 2526 C C . ARG A 1 315 ? 16.266 14.539 -2.695 1 98.62 315 ARG A C 1
ATOM 2528 O O . ARG A 1 315 ? 16.016 15.711 -2.986 1 98.62 315 ARG A O 1
ATOM 2535 N N . SER A 1 316 ? 15.484 13.516 -2.914 1 98.88 316 SER A N 1
ATOM 2536 C CA . SER A 1 316 ? 14.234 13.75 -3.619 1 98.88 316 SER A CA 1
ATOM 2537 C C . SER A 1 316 ? 13.125 12.844 -3.098 1 98.88 316 SER A C 1
ATOM 2539 O O . SER A 1 316 ? 13.398 11.844 -2.434 1 98.88 316 SER A O 1
ATOM 2541 N N . LEU A 1 317 ? 11.922 13.258 -3.285 1 98.88 317 LEU A N 1
ATOM 2542 C CA . LEU A 1 317 ? 10.727 12.484 -2.982 1 98.88 317 LEU A CA 1
ATOM 2543 C C . LEU A 1 317 ? 10.078 11.961 -4.258 1 98.88 317 LEU A C 1
ATOM 2545 O O . LEU A 1 317 ? 9.758 12.742 -5.164 1 98.88 317 LEU A O 1
ATOM 2549 N N . ILE A 1 318 ? 9.922 10.586 -4.32 1 98.81 318 ILE A N 1
ATOM 2550 C CA . ILE A 1 318 ? 9.367 9.922 -5.496 1 98.81 318 ILE A CA 1
ATOM 2551 C C . ILE A 1 318 ? 8.023 9.289 -5.145 1 98.81 318 ILE A C 1
ATOM 2553 O O . ILE A 1 318 ? 7.973 8.281 -4.438 1 98.81 318 ILE A O 1
ATOM 2557 N N . SER A 1 319 ? 6.961 9.875 -5.699 1 97.81 319 SER A N 1
ATOM 2558 C CA . SER A 1 319 ? 5.621 9.375 -5.418 1 97.81 319 SER A CA 1
ATOM 2559 C C . SER A 1 319 ? 5.336 8.086 -6.184 1 97.81 319 SER A C 1
ATOM 2561 O O . SER A 1 319 ? 6.258 7.453 -6.699 1 97.81 319 SER A O 1
ATOM 2563 N N . ARG A 1 320 ? 4.113 7.652 -6.137 1 95.94 320 ARG A N 1
ATOM 2564 C CA . ARG A 1 320 ? 3.725 6.375 -6.719 1 95.94 320 ARG A CA 1
ATOM 2565 C C . ARG A 1 320 ? 3.762 6.434 -8.242 1 95.94 320 ARG A C 1
ATOM 2567 O O . ARG A 1 320 ? 3.41 7.453 -8.836 1 95.94 320 ARG A O 1
ATOM 2574 N N . LYS A 1 321 ? 4.152 5.312 -8.859 1 96.44 321 LYS A N 1
ATOM 2575 C CA . LYS A 1 321 ? 4.066 5.09 -10.297 1 96.44 321 LYS A CA 1
ATOM 2576 C C . LYS A 1 321 ? 4.906 6.105 -11.062 1 96.44 321 LYS A C 1
ATOM 2578 O O . LYS A 1 321 ? 4.492 6.59 -12.125 1 96.44 321 LYS A O 1
ATOM 2583 N N . VAL A 1 322 ? 5.949 6.523 -10.484 1 98.56 322 VAL A N 1
ATOM 2584 C CA . VAL A 1 322 ? 6.891 7.402 -11.164 1 98.56 322 VAL A CA 1
ATOM 2585 C C . VAL A 1 322 ? 7.898 6.57 -11.953 1 98.56 322 VAL A C 1
ATOM 2587 O O . VAL A 1 322 ? 8.305 5.492 -11.516 1 98.56 322 VAL A O 1
ATOM 2590 N N . HIS A 1 323 ? 8.234 7.016 -13.109 1 98.75 323 HIS A N 1
ATOM 2591 C CA . HIS A 1 323 ? 9.227 6.383 -13.969 1 98.75 323 HIS A CA 1
ATOM 2592 C C . HIS A 1 323 ? 10.445 7.285 -14.156 1 98.75 323 HIS A C 1
ATOM 2594 O O . HIS A 1 323 ? 10.344 8.367 -14.742 1 98.75 323 HIS A O 1
ATOM 2600 N N . VAL A 1 324 ? 11.57 6.918 -13.641 1 98.88 324 VAL A N 1
ATOM 2601 C CA . VAL A 1 324 ? 12.828 7.617 -13.859 1 98.88 324 VAL A CA 1
ATOM 2602 C C . VAL A 1 324 ? 13.734 6.781 -14.766 1 98.88 324 VAL A C 1
ATOM 2604 O O . VAL A 1 324 ? 14.258 5.746 -14.344 1 98.88 324 VAL A O 1
ATOM 2607 N N . SER A 1 325 ? 13.945 7.219 -15.945 1 98.69 325 SER A N 1
ATOM 2608 C CA . SER A 1 325 ? 14.648 6.449 -16.969 1 98.69 325 SER A CA 1
ATOM 2609 C C . SER A 1 325 ? 16.156 6.469 -16.719 1 98.69 325 SER A C 1
ATOM 2611 O O . SER A 1 325 ? 16.641 7.227 -15.883 1 98.69 325 SER A O 1
ATOM 2613 N N . GLU A 1 326 ? 16.844 5.578 -17.484 1 97.94 326 GLU A N 1
ATOM 2614 C CA . GLU A 1 326 ? 18.297 5.465 -17.422 1 97.94 326 GLU A CA 1
ATOM 2615 C C . GLU A 1 326 ? 18.969 6.785 -17.781 1 97.94 326 GLU A C 1
ATOM 2617 O O . GLU A 1 326 ? 18.547 7.469 -18.719 1 97.94 326 GLU A O 1
ATOM 2622 N N . GLY A 1 327 ? 19.969 7.125 -17.016 1 98.25 327 GLY A N 1
ATOM 2623 C CA . GLY A 1 327 ? 20.734 8.328 -17.297 1 98.25 327 GLY A CA 1
ATOM 2624 C C . GLY A 1 327 ? 20.078 9.594 -16.766 1 98.25 327 GLY A C 1
ATOM 2625 O O . GLY A 1 327 ? 20.719 10.641 -16.688 1 98.25 327 GLY A O 1
ATOM 2626 N N . ALA A 1 328 ? 18.797 9.531 -16.391 1 98.69 328 ALA A N 1
ATOM 2627 C CA . ALA A 1 328 ? 18.125 10.68 -15.797 1 98.69 328 ALA A CA 1
ATOM 2628 C C . ALA A 1 328 ? 18.688 10.984 -14.406 1 98.69 328 ALA A C 1
ATOM 2630 O O . ALA A 1 328 ? 19.172 10.086 -13.719 1 98.69 328 ALA A O 1
ATOM 2631 N N . HIS A 1 329 ? 18.641 12.273 -14.07 1 98.88 329 HIS A N 1
ATOM 2632 C CA . HIS A 1 329 ? 19.094 12.727 -12.766 1 98.88 329 HIS A CA 1
ATOM 2633 C C . HIS A 1 329 ? 18.062 13.609 -12.086 1 98.88 329 HIS A C 1
ATOM 2635 O O . HIS A 1 329 ? 17.75 14.695 -12.57 1 98.88 329 HIS A O 1
ATOM 2641 N N . VAL A 1 330 ? 17.469 13.117 -11.047 1 98.94 330 VAL A N 1
ATOM 2642 C CA . VAL A 1 330 ? 16.5 13.844 -10.227 1 98.94 330 VAL A CA 1
ATOM 2643 C C . VAL A 1 330 ? 17.156 14.227 -8.898 1 98.94 330 VAL A C 1
ATOM 2645 O O . VAL A 1 330 ? 17.547 13.352 -8.117 1 98.94 330 VAL A O 1
ATOM 2648 N N . LYS A 1 331 ? 17.266 15.5 -8.641 1 98.88 331 LYS A N 1
ATOM 2649 C CA . LYS A 1 331 ? 17.953 15.992 -7.453 1 98.88 331 LYS A CA 1
ATOM 2650 C C . LYS A 1 331 ? 17.156 17.125 -6.789 1 98.88 331 LYS A C 1
ATOM 2652 O O . LYS A 1 331 ? 16.656 18.016 -7.469 1 98.88 331 LYS A O 1
ATOM 2657 N N . ASP A 1 332 ? 17.062 17.062 -5.469 1 98.81 332 ASP A N 1
ATOM 2658 C CA . ASP A 1 332 ? 16.438 18.125 -4.695 1 98.81 332 ASP A CA 1
ATOM 2659 C C . ASP A 1 332 ? 15.055 18.469 -5.254 1 98.81 332 ASP A C 1
ATOM 2661 O O . ASP A 1 332 ? 14.742 19.641 -5.461 1 98.81 332 ASP A O 1
ATOM 2665 N N . SER A 1 333 ? 14.297 17.359 -5.516 1 98.94 333 SER A N 1
ATOM 2666 C CA . SER A 1 333 ? 13.047 17.594 -6.234 1 98.94 333 SER A CA 1
ATOM 2667 C C . SER A 1 333 ? 11.93 16.703 -5.691 1 98.94 333 SER A C 1
ATOM 2669 O O . SER A 1 333 ? 12.188 15.734 -4.98 1 98.94 333 SER A O 1
ATOM 2671 N N . ILE A 1 334 ? 10.719 17.125 -5.926 1 98.94 334 ILE A N 1
ATOM 2672 C CA . ILE A 1 334 ? 9.5 16.391 -5.617 1 98.94 334 ILE A CA 1
ATOM 2673 C C . ILE A 1 334 ? 8.82 15.945 -6.914 1 98.94 334 ILE A C 1
ATOM 2675 O O . ILE A 1 334 ? 8.406 16.781 -7.723 1 98.94 334 ILE A O 1
ATOM 2679 N N . ILE A 1 335 ? 8.773 14.609 -7.137 1 98.94 335 ILE A N 1
ATOM 2680 C CA . ILE A 1 335 ? 8.133 14.062 -8.328 1 98.94 335 ILE A CA 1
ATOM 2681 C C . ILE A 1 335 ? 6.816 13.391 -7.938 1 98.94 335 ILE A C 1
ATOM 2683 O O . ILE A 1 335 ? 6.816 12.344 -7.281 1 98.94 335 ILE A O 1
ATOM 2687 N N . LEU A 1 336 ? 5.695 13.977 -8.367 1 98.62 336 LEU A N 1
ATOM 2688 C CA . LEU A 1 336 ? 4.395 13.477 -7.934 1 98.62 336 LEU A CA 1
ATOM 2689 C C . LEU A 1 336 ? 3.904 12.367 -8.852 1 98.62 336 LEU A C 1
ATOM 2691 O O . LEU A 1 336 ? 4.578 12.016 -9.828 1 98.62 336 LEU A O 1
ATOM 2695 N N . GLN A 1 337 ? 2.859 11.797 -8.562 1 97.5 337 GLN A N 1
ATOM 2696 C CA . GLN A 1 337 ? 2.373 10.5 -9.023 1 97.5 337 GLN A CA 1
ATOM 2697 C C . GLN A 1 337 ? 2.271 10.461 -10.547 1 97.5 337 GLN A C 1
ATOM 2699 O O . GLN A 1 337 ? 1.756 11.398 -11.164 1 97.5 337 GLN A O 1
ATOM 2704 N N . GLY A 1 338 ? 2.762 9.375 -11.094 1 97.88 338 GLY A N 1
ATOM 2705 C CA . GLY A 1 338 ? 2.527 9.078 -12.5 1 97.88 338 GLY A CA 1
ATOM 2706 C C . GLY A 1 338 ? 3.447 9.844 -13.43 1 97.88 338 GLY A C 1
ATOM 2707 O O . GLY A 1 338 ? 3.297 9.781 -14.656 1 97.88 338 GLY A O 1
ATOM 2708 N N . THR A 1 339 ? 4.352 10.578 -12.883 1 98.69 339 THR A N 1
ATOM 2709 C CA . THR A 1 339 ? 5.262 11.398 -13.68 1 98.69 339 THR A CA 1
ATOM 2710 C C . THR A 1 339 ? 6.363 10.539 -14.289 1 98.69 339 THR A C 1
ATOM 2712 O O . THR A 1 339 ? 6.82 9.57 -13.672 1 98.69 339 THR A O 1
ATOM 2715 N N . LYS A 1 340 ? 6.789 10.852 -15.5 1 98.88 340 LYS A N 1
ATOM 2716 C CA . LYS A 1 340 ? 7.844 10.148 -16.219 1 98.88 340 LYS A CA 1
ATOM 2717 C C . LYS A 1 340 ? 9.016 11.078 -16.516 1 98.88 340 LYS A C 1
ATOM 2719 O O . LYS A 1 340 ? 8.836 12.148 -17.094 1 98.88 340 LYS A O 1
ATOM 2724 N N . VAL A 1 341 ? 10.164 10.719 -16.062 1 98.88 341 VAL A N 1
ATOM 2725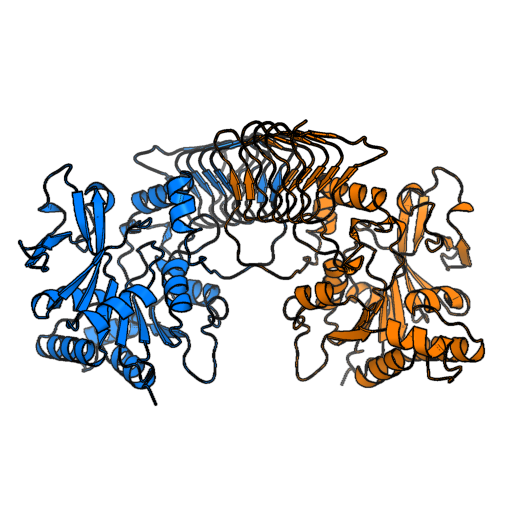 C CA . VAL A 1 341 ? 11.398 11.445 -16.344 1 98.88 341 VAL A CA 1
ATOM 2726 C C . VAL A 1 341 ? 12.227 10.672 -17.375 1 98.88 341 VAL A C 1
ATOM 2728 O O . VAL A 1 341 ? 12.75 9.594 -17.078 1 98.88 341 VAL A O 1
ATOM 2731 N N . GLY A 1 342 ? 12.375 11.219 -18.547 1 98.69 342 GLY A N 1
ATOM 2732 C CA . GLY A 1 342 ? 12.945 10.523 -19.688 1 98.69 342 GLY A CA 1
ATOM 2733 C C . GLY A 1 342 ? 14.453 10.359 -19.594 1 98.69 342 GLY A C 1
ATOM 2734 O O . GLY A 1 342 ? 15.086 10.945 -18.719 1 98.69 342 GLY A O 1
ATOM 2735 N N . ASP A 1 343 ? 15.016 9.586 -20.578 1 98.31 343 ASP A N 1
ATOM 2736 C CA . ASP A 1 343 ? 16.438 9.258 -20.625 1 98.31 343 ASP A CA 1
ATOM 2737 C C . ASP A 1 343 ? 17.297 10.516 -20.672 1 98.31 343 ASP A C 1
ATOM 2739 O O . ASP A 1 343 ? 17.047 11.414 -21.469 1 98.31 343 ASP A O 1
ATOM 2743 N N . GLY A 1 344 ? 18.203 10.57 -19.703 1 97.94 344 GLY A N 1
ATOM 2744 C CA . GLY A 1 344 ? 19.172 11.648 -19.734 1 97.94 344 GLY A CA 1
ATOM 2745 C C . GLY A 1 344 ? 18.594 12.984 -19.281 1 97.94 344 GLY A C 1
ATOM 2746 O O . GLY A 1 344 ? 19.297 14 -19.281 1 97.94 344 GLY A O 1
ATOM 2747 N N . ALA A 1 345 ? 17.328 13.016 -18.875 1 98.62 345 ALA A N 1
ATOM 2748 C CA . ALA A 1 345 ? 16.719 14.25 -18.391 1 98.62 345 ALA A CA 1
ATOM 2749 C C . ALA A 1 345 ? 17.266 14.641 -17.031 1 98.62 345 ALA A C 1
ATOM 2751 O O . ALA A 1 345 ? 17.781 13.805 -16.297 1 98.62 345 ALA A O 1
ATOM 2752 N N . ARG A 1 346 ? 17.188 15.984 -16.75 1 98.62 346 ARG A N 1
ATOM 2753 C CA . ARG A 1 346 ? 17.641 16.516 -15.461 1 98.62 346 ARG A CA 1
ATOM 2754 C C . ARG A 1 346 ? 16.547 17.328 -14.789 1 98.62 346 ARG A C 1
ATOM 2756 O O . ARG A 1 346 ? 15.961 18.219 -15.414 1 98.62 346 ARG A O 1
ATOM 2763 N N . VAL A 1 347 ? 16.234 17 -13.617 1 98.88 347 VAL A N 1
ATOM 2764 C CA . VAL A 1 347 ? 15.258 17.719 -12.805 1 98.88 347 VAL A CA 1
ATOM 2765 C C . VAL A 1 347 ? 15.898 18.125 -11.484 1 98.88 347 VAL A C 1
ATOM 2767 O O . VAL A 1 347 ? 16.328 17.281 -10.703 1 98.88 347 VAL A O 1
ATOM 2770 N N . GLU A 1 348 ? 16.016 19.453 -11.203 1 98.81 348 GLU A N 1
ATOM 2771 C CA . GLU A 1 348 ? 16.656 19.969 -10 1 98.81 348 GLU A CA 1
ATOM 2772 C C . GLU A 1 348 ? 15.875 21.141 -9.414 1 98.81 348 GLU A C 1
ATOM 2774 O O . GLU A 1 348 ? 15.477 22.062 -10.148 1 98.81 348 GLU A O 1
ATOM 2779 N N . TYR A 1 349 ? 15.672 21.062 -8.102 1 98.75 349 TYR A N 1
ATOM 2780 C CA . TYR A 1 349 ? 14.93 22.109 -7.41 1 98.75 349 TYR A CA 1
ATOM 2781 C C . TYR A 1 349 ? 13.602 22.391 -8.117 1 98.75 349 TYR A C 1
ATOM 2783 O O . TYR A 1 349 ? 13.312 23.531 -8.469 1 98.75 349 TYR A O 1
ATOM 2791 N N . ALA A 1 350 ? 12.812 21.25 -8.188 1 98.88 350 ALA A N 1
ATOM 2792 C CA . ALA A 1 350 ? 11.547 21.344 -8.914 1 98.88 350 ALA A CA 1
ATOM 2793 C C . ALA A 1 350 ? 10.469 20.5 -8.234 1 98.88 350 ALA A C 1
ATOM 2795 O O . ALA A 1 350 ? 10.773 19.562 -7.504 1 98.88 350 ALA A O 1
ATOM 2796 N N . ILE A 1 351 ? 9.266 20.922 -8.398 1 98.88 351 ILE A N 1
ATOM 2797 C CA . ILE A 1 351 ? 8.078 20.141 -8.102 1 98.88 351 ILE A CA 1
ATOM 2798 C C . ILE A 1 351 ? 7.34 19.797 -9.398 1 98.88 351 ILE A C 1
ATOM 2800 O O . ILE A 1 351 ? 6.828 20.703 -10.078 1 98.88 351 ILE A O 1
ATOM 2804 N N . LEU A 1 352 ? 7.379 18.531 -9.812 1 98.88 352 LEU A N 1
ATOM 2805 C CA . LEU A 1 352 ? 6.582 18.094 -10.953 1 98.88 352 LEU A CA 1
ATOM 2806 C C . LEU A 1 352 ? 5.246 17.516 -10.484 1 98.88 352 LEU A C 1
ATOM 2808 O O . LEU A 1 352 ? 5.207 16.484 -9.82 1 98.88 352 LEU A O 1
ATOM 2812 N N . ASP A 1 353 ? 4.184 18.172 -10.836 1 98.31 353 ASP A N 1
ATOM 2813 C CA . ASP A 1 353 ? 2.861 17.703 -10.438 1 98.31 353 ASP A CA 1
ATOM 2814 C C . ASP A 1 353 ? 2.504 16.406 -11.172 1 98.31 353 ASP A C 1
ATOM 2816 O O . ASP A 1 353 ? 3.324 15.852 -11.906 1 98.31 353 ASP A O 1
ATOM 2820 N N . LYS A 1 354 ? 1.364 15.906 -10.938 1 97.44 354 LYS A N 1
ATOM 2821 C CA . LYS A 1 354 ? 0.956 14.578 -11.367 1 97.44 354 LYS A CA 1
ATOM 2822 C C . LYS A 1 354 ? 0.967 14.461 -12.891 1 97.44 354 LYS A C 1
ATOM 2824 O O . LYS A 1 354 ? 0.507 15.367 -13.594 1 97.44 354 LYS A O 1
ATOM 2829 N N . GLY A 1 355 ? 1.516 13.383 -13.352 1 98.12 355 GLY A N 1
ATOM 2830 C CA . GLY A 1 355 ? 1.361 12.984 -14.742 1 98.12 355 GLY A CA 1
ATOM 2831 C C . GLY A 1 355 ? 2.236 13.781 -15.688 1 98.12 355 GLY A C 1
ATOM 2832 O O . GLY A 1 355 ? 1.964 13.844 -16.891 1 98.12 355 GLY A O 1
ATOM 2833 N N . CYS A 1 356 ? 3.201 14.469 -15.172 1 98.56 356 CYS A N 1
ATOM 2834 C CA . CYS A 1 356 ? 4.109 15.203 -16.047 1 98.56 356 CYS A CA 1
ATOM 2835 C C . CYS A 1 356 ? 5.008 14.25 -16.812 1 98.56 356 CYS A C 1
ATOM 2837 O O . CYS A 1 356 ? 5.219 13.109 -16.406 1 98.56 356 CYS A O 1
ATOM 2839 N N . VAL A 1 357 ? 5.438 14.68 -17.953 1 98.88 357 VAL A N 1
ATOM 2840 C CA . VAL A 1 357 ? 6.387 13.93 -18.766 1 98.88 357 VAL A CA 1
ATOM 2841 C C . VAL A 1 357 ? 7.574 14.82 -19.125 1 98.88 357 VAL A C 1
ATOM 2843 O O . VAL A 1 357 ? 7.422 15.805 -19.859 1 98.88 357 VAL A O 1
ATOM 2846 N N . VAL A 1 358 ? 8.688 14.547 -18.516 1 98.88 358 VAL A N 1
ATOM 2847 C CA . VAL A 1 358 ? 9.938 15.188 -18.922 1 98.88 358 VAL A CA 1
ATOM 2848 C C . VAL A 1 358 ? 10.594 14.383 -20.047 1 98.88 358 VAL A C 1
ATOM 2850 O O . VAL A 1 358 ? 11.109 13.281 -19.797 1 98.88 358 VAL A O 1
ATOM 2853 N N . GLU A 1 359 ? 10.602 14.898 -21.219 1 98.62 359 GLU A N 1
ATOM 2854 C CA . GLU A 1 359 ? 11.102 14.156 -22.375 1 98.62 359 GLU A CA 1
ATOM 2855 C C . GLU A 1 359 ? 12.594 13.883 -22.25 1 98.62 359 GLU A C 1
ATOM 2857 O O . GLU A 1 359 ? 13.289 14.539 -21.469 1 98.62 359 GLU A O 1
ATOM 2862 N N . PRO A 1 360 ? 13.102 12.852 -23.016 1 98.31 360 PRO A N 1
ATOM 2863 C CA . PRO A 1 360 ? 14.531 12.531 -22.969 1 98.31 360 PRO A CA 1
ATOM 2864 C C . PRO A 1 360 ? 15.422 13.742 -23.25 1 98.31 360 PRO A C 1
ATOM 2866 O O . PRO A 1 360 ? 15.164 14.484 -24.203 1 98.31 360 PRO A O 1
ATOM 2869 N N . GLY A 1 361 ? 16.312 13.969 -22.359 1 98 361 GLY A N 1
ATOM 2870 C CA . GLY A 1 361 ? 17.297 15.023 -22.547 1 98 361 GLY A CA 1
ATOM 2871 C C . GLY A 1 361 ? 16.812 16.391 -22.078 1 98 361 GLY A C 1
ATOM 2872 O O . GLY A 1 361 ? 17.594 17.344 -22.047 1 98 361 GLY A O 1
ATOM 2873 N N . ALA A 1 362 ? 15.562 16.484 -21.625 1 98.31 362 ALA A N 1
ATOM 2874 C CA . ALA A 1 362 ? 15.008 17.766 -21.172 1 98.31 362 ALA A CA 1
ATOM 2875 C C . ALA A 1 362 ? 15.531 18.141 -19.797 1 98.31 362 ALA A C 1
ATOM 2877 O O . ALA A 1 362 ? 15.945 17.266 -19.031 1 98.31 362 ALA A O 1
ATOM 2878 N N . HIS A 1 363 ? 15.547 19.5 -19.531 1 98.06 363 HIS A N 1
ATOM 2879 C CA . HIS A 1 363 ? 16.031 20 -18.25 1 98.06 363 HIS A CA 1
ATOM 2880 C C . HIS A 1 363 ? 14.977 20.859 -17.562 1 98.06 363 HIS A C 1
ATOM 2882 O O . HIS A 1 363 ? 14.398 21.75 -18.188 1 98.06 363 HIS A O 1
ATOM 2888 N N . VAL A 1 364 ? 14.648 20.547 -16.375 1 98.38 364 VAL A N 1
ATOM 2889 C CA . VAL A 1 364 ? 13.852 21.375 -15.469 1 98.38 364 VAL A CA 1
ATOM 2890 C C . VAL A 1 364 ? 14.672 21.75 -14.242 1 98.38 364 VAL A C 1
ATOM 2892 O O . VAL A 1 364 ? 14.812 20.953 -13.312 1 98.38 364 VAL A O 1
ATOM 2895 N N . ILE A 1 365 ? 15.195 23.016 -14.211 1 98.06 365 ILE A N 1
ATOM 2896 C CA . ILE A 1 365 ? 16.172 23.375 -13.203 1 98.06 365 ILE A CA 1
ATOM 2897 C C . ILE A 1 365 ? 15.742 24.656 -12.5 1 98.06 365 ILE A C 1
ATOM 2899 O O . ILE A 1 365 ? 15.609 25.703 -13.133 1 98.06 365 ILE A O 1
ATOM 2903 N N . GLY A 1 366 ? 15.414 24.578 -11.219 1 98.19 366 GLY A N 1
ATOM 2904 C CA . GLY A 1 366 ? 15.195 25.719 -10.359 1 98.19 366 GLY A CA 1
ATOM 2905 C C . GLY A 1 366 ? 16.375 26.031 -9.453 1 98.19 366 GLY A C 1
ATOM 2906 O O . GLY A 1 366 ? 17.516 25.703 -9.789 1 98.19 366 GLY A O 1
ATOM 2907 N N . THR A 1 367 ? 16.172 26.797 -8.391 1 97.56 367 THR A N 1
ATOM 2908 C CA . THR A 1 367 ? 17.156 27.109 -7.355 1 97.56 367 THR A CA 1
ATOM 2909 C C . THR A 1 367 ? 16.562 26.875 -5.965 1 97.56 367 THR A C 1
ATOM 2911 O O . THR A 1 367 ? 15.352 26.734 -5.812 1 97.56 367 THR A O 1
ATOM 2914 N N . PRO A 1 368 ? 17.375 26.75 -4.996 1 94.5 368 PRO A N 1
ATOM 2915 C CA . PRO A 1 368 ? 16.875 26.531 -3.637 1 94.5 368 PRO A CA 1
ATOM 2916 C C . PRO A 1 368 ? 15.859 27.578 -3.203 1 94.5 368 PRO A C 1
ATOM 2918 O O . PRO A 1 368 ? 14.891 27.266 -2.51 1 94.5 368 PRO A O 1
ATOM 2921 N N . ASP A 1 369 ? 16.047 28.812 -3.656 1 92.81 369 ASP A N 1
ATOM 2922 C CA . ASP A 1 369 ? 15.195 29.922 -3.219 1 92.81 369 ASP A CA 1
ATOM 2923 C C . ASP A 1 369 ? 14.016 30.109 -4.168 1 92.81 369 ASP A C 1
ATOM 2925 O O . ASP A 1 369 ? 13.055 30.812 -3.846 1 92.81 369 ASP A O 1
ATOM 2929 N N . ASN A 1 370 ? 14.125 29.5 -5.32 1 95.75 370 ASN A N 1
ATOM 2930 C CA . ASN A 1 370 ? 13.07 29.594 -6.328 1 95.75 370 ASN A CA 1
ATOM 2931 C C . ASN A 1 370 ? 12.859 28.25 -7.035 1 95.75 370 ASN A C 1
ATOM 2933 O O . ASN A 1 370 ? 13.32 28.062 -8.164 1 95.75 370 ASN A O 1
ATOM 2937 N N . VAL A 1 371 ? 12.047 27.406 -6.496 1 97.69 371 VAL A N 1
ATOM 2938 C CA . VAL A 1 371 ? 11.805 26.078 -7.074 1 97.69 371 VAL A CA 1
ATOM 2939 C C . VAL A 1 371 ? 10.852 26.203 -8.258 1 97.69 371 VAL A C 1
ATOM 2941 O O . VAL A 1 371 ? 9.906 27 -8.219 1 97.69 371 VAL A O 1
ATOM 2944 N N . VAL A 1 372 ? 11.086 25.438 -9.297 1 98.19 372 VAL A N 1
ATOM 2945 C CA . VAL A 1 372 ? 10.219 25.422 -10.469 1 98.19 372 VAL A CA 1
ATOM 2946 C C . VAL A 1 372 ? 9.062 24.453 -10.242 1 98.19 372 VAL A C 1
ATOM 2948 O O . VAL A 1 372 ? 9.258 23.328 -9.766 1 98.19 372 VAL A O 1
ATOM 2951 N N . VAL A 1 373 ? 7.859 24.953 -10.523 1 98.56 373 VAL A N 1
ATOM 2952 C CA . VAL A 1 373 ? 6.672 24.125 -10.391 1 98.56 373 VAL A CA 1
ATOM 2953 C C . VAL A 1 373 ? 6.074 23.859 -11.773 1 98.56 373 VAL A C 1
ATOM 2955 O O . VAL A 1 373 ? 5.801 24.797 -12.523 1 98.56 373 VAL A O 1
ATOM 2958 N N . ILE A 1 374 ? 5.969 22.547 -12.117 1 98.31 374 ILE A N 1
ATOM 2959 C CA . ILE A 1 374 ? 5.332 22.156 -13.375 1 98.31 374 ILE A CA 1
ATOM 2960 C C . ILE A 1 374 ? 3.928 21.609 -13.094 1 98.31 374 ILE A C 1
ATOM 2962 O O . ILE A 1 374 ? 3.756 20.703 -12.281 1 98.31 374 ILE A O 1
ATOM 2966 N N . SER A 1 375 ? 2.928 22.172 -13.82 1 97.31 375 SER A N 1
ATOM 2967 C CA . SER A 1 375 ? 1.529 21.812 -13.594 1 97.31 375 SER A CA 1
ATOM 2968 C C . SER A 1 375 ? 1.221 20.406 -14.078 1 97.31 375 SER A C 1
ATOM 2970 O O . SER A 1 375 ? 1.949 19.859 -14.906 1 97.31 375 SER A O 1
ATOM 2972 N N . LYS A 1 376 ? 0.135 19.938 -13.609 1 96.19 376 LYS A N 1
ATOM 2973 C CA . LYS A 1 376 ? -0.318 18.578 -13.875 1 96.19 376 LYS A CA 1
ATOM 2974 C C . LYS A 1 376 ? -0.37 18.297 -15.375 1 96.19 376 LYS A C 1
ATOM 2976 O O . LYS A 1 376 ? -0.813 19.141 -16.156 1 96.19 376 LYS A O 1
ATOM 2981 N N . ASN A 1 377 ? 0.107 17.109 -15.797 1 96.56 377 ASN A N 1
ATOM 2982 C CA . ASN A 1 377 ? -0.011 16.531 -17.141 1 96.56 377 ASN A CA 1
ATOM 2983 C C . ASN A 1 377 ? 0.729 17.375 -18.172 1 96.56 377 ASN A C 1
ATOM 2985 O O . ASN A 1 377 ? 0.363 17.391 -19.344 1 96.56 377 ASN A O 1
ATOM 2989 N N . THR A 1 378 ? 1.713 18.141 -17.734 1 97.56 378 THR A N 1
ATOM 2990 C CA . THR A 1 378 ? 2.502 18.953 -18.656 1 97.56 378 THR A CA 1
ATOM 2991 C C . THR A 1 378 ? 3.629 18.141 -19.281 1 97.56 378 THR A C 1
ATOM 2993 O O . THR A 1 378 ? 4.285 17.359 -18.594 1 97.56 378 THR A O 1
ATOM 2996 N N . VAL A 1 379 ? 3.83 18.25 -20.5 1 98.31 379 VAL A N 1
ATOM 2997 C CA . VAL A 1 379 ? 4.949 17.641 -21.203 1 98.31 379 VAL A CA 1
ATOM 2998 C C . VAL A 1 379 ? 6.066 18.656 -21.391 1 98.31 379 VAL A C 1
ATOM 3000 O O . VAL A 1 379 ? 5.836 19.75 -21.922 1 98.31 379 VAL A O 1
ATOM 3003 N N . ILE A 1 380 ? 7.242 18.375 -20.891 1 98 380 ILE A N 1
ATOM 3004 C CA . ILE A 1 380 ? 8.414 19.234 -21.016 1 98 380 ILE A CA 1
ATOM 3005 C C . ILE A 1 380 ? 9.336 18.703 -22.109 1 98 380 ILE A C 1
ATOM 3007 O O . ILE A 1 380 ? 10.031 17.703 -21.922 1 98 380 ILE A O 1
ATOM 3011 N N . PRO A 1 381 ? 9.367 19.344 -23.234 1 95.94 381 PRO A N 1
ATOM 3012 C CA . PRO A 1 381 ? 10.203 18.891 -24.344 1 95.94 381 PRO A CA 1
ATOM 3013 C C . PRO A 1 381 ? 11.688 19.203 -24.125 1 95.94 381 PRO A C 1
ATOM 3015 O O . PRO A 1 381 ? 12.023 20.078 -23.328 1 95.94 381 PRO A O 1
ATOM 3018 N N . ALA A 1 382 ? 12.5 18.359 -24.828 1 91.94 382 ALA A N 1
ATOM 3019 C CA . ALA A 1 382 ? 13.922 18.672 -24.844 1 91.94 382 ALA A CA 1
ATOM 3020 C C . ALA A 1 382 ? 14.203 19.953 -25.625 1 91.94 382 ALA A C 1
ATOM 3022 O O . ALA A 1 382 ? 13.461 20.281 -26.562 1 91.94 382 ALA A O 1
ATOM 3023 N N . GLU A 1 383 ? 15.188 20.703 -25.172 1 75.81 383 GLU A N 1
ATOM 3024 C CA . GLU A 1 383 ? 15.562 21.859 -25.969 1 75.81 383 GLU A CA 1
ATOM 3025 C C . GLU A 1 383 ? 16.188 21.438 -27.297 1 75.81 383 GLU A C 1
ATOM 3027 O O . GLU A 1 383 ? 16.797 20.375 -27.391 1 75.81 383 GLU A O 1
ATOM 3032 N N . MET B 1 1 ? -33.938 -14.227 -20.984 1 26.47 1 MET B N 1
ATOM 3033 C CA . MET B 1 1 ? -32.906 -13.695 -20.109 1 26.47 1 MET B CA 1
ATOM 3034 C C . MET B 1 1 ? -31.594 -14.453 -20.281 1 26.47 1 MET B C 1
ATOM 3036 O O . MET B 1 1 ? -31.578 -15.688 -20.219 1 26.47 1 MET B O 1
ATOM 3040 N N . MET B 1 2 ? -30.719 -14.023 -21.078 1 35.06 2 MET B N 1
ATOM 3041 C CA . MET B 1 2 ? -29.516 -14.805 -21.406 1 35.06 2 MET B CA 1
ATOM 3042 C C . MET B 1 2 ? -28.859 -15.328 -20.125 1 35.06 2 MET B C 1
ATOM 3044 O O . MET B 1 2 ? -28.547 -14.555 -19.234 1 35.06 2 MET B O 1
ATOM 3048 N N . VAL B 1 3 ? -29.156 -16.406 -19.797 1 41.5 3 VAL B N 1
ATOM 3049 C CA . VAL B 1 3 ? -28.75 -17.062 -18.562 1 41.5 3 VAL B CA 1
ATOM 3050 C C . VAL B 1 3 ? -27.25 -16.875 -18.359 1 41.5 3 VAL B C 1
ATOM 3052 O O . VAL B 1 3 ? -26.438 -17.312 -19.172 1 41.5 3 VAL B O 1
ATOM 3055 N N . LYS B 1 4 ? -26.797 -15.742 -17.844 1 54.16 4 LYS B N 1
ATOM 3056 C CA . LYS B 1 4 ? -25.406 -15.43 -17.547 1 54.16 4 LYS B CA 1
ATOM 3057 C C . LYS B 1 4 ? -24.719 -16.625 -16.875 1 54.16 4 LYS B C 1
ATOM 3059 O O . LYS B 1 4 ? -25.109 -17.047 -15.797 1 54.16 4 LYS B O 1
ATOM 3064 N N . ASN B 1 5 ? -24.094 -17.547 -17.812 1 66.31 5 ASN B N 1
ATOM 3065 C CA . ASN B 1 5 ? -23.344 -18.688 -17.266 1 66.31 5 ASN B CA 1
ATOM 3066 C C . ASN B 1 5 ? -22.484 -18.266 -16.078 1 66.31 5 ASN B C 1
ATOM 3068 O O . ASN B 1 5 ? -21.594 -17.438 -16.219 1 66.31 5 ASN B O 1
ATOM 3072 N N . LYS B 1 6 ? -22.922 -18.734 -14.867 1 85.56 6 LYS B N 1
ATOM 3073 C CA . LYS B 1 6 ? -22.266 -18.359 -13.609 1 85.56 6 LYS B CA 1
ATOM 3074 C C . LYS B 1 6 ? -21.109 -19.297 -13.305 1 85.56 6 LYS B C 1
ATOM 3076 O O . LYS B 1 6 ? -21.188 -20.516 -13.516 1 85.56 6 LYS B O 1
ATOM 3081 N N . LEU B 1 7 ? -19.953 -18.781 -13.117 1 94.06 7 LEU B N 1
ATOM 3082 C CA . LEU B 1 7 ? -18.703 -19.453 -12.773 1 94.06 7 LEU B CA 1
ATOM 3083 C C . LEU B 1 7 ? -18.453 -19.422 -11.273 1 94.06 7 LEU B C 1
ATOM 3085 O O . LEU B 1 7 ? -18.719 -18.406 -10.617 1 94.06 7 LEU B O 1
ATOM 3089 N N . CYS B 1 8 ? -18.109 -20.547 -10.656 1 95.69 8 CYS B N 1
ATOM 3090 C CA . CYS B 1 8 ? -17.516 -20.578 -9.32 1 95.69 8 CYS B CA 1
ATOM 3091 C C . CYS B 1 8 ? -16.094 -21.125 -9.359 1 95.69 8 CYS B C 1
ATOM 3093 O O . CYS B 1 8 ? -15.609 -21.516 -10.422 1 95.69 8 CYS B O 1
ATOM 3095 N N . ALA B 1 9 ? -15.383 -21.109 -8.227 1 97.12 9 ALA B N 1
ATOM 3096 C CA . ALA B 1 9 ? -13.992 -21.562 -8.227 1 97.12 9 ALA B CA 1
ATOM 3097 C C . ALA B 1 9 ? -13.695 -22.406 -6.984 1 97.12 9 ALA B C 1
ATOM 309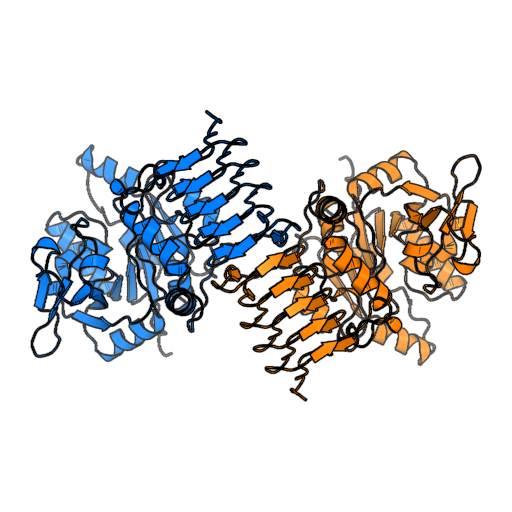9 O O . ALA B 1 9 ? -14.234 -22.141 -5.906 1 97.12 9 ALA B O 1
ATOM 3100 N N . ILE B 1 10 ? -12.883 -23.391 -7.168 1 96.5 10 ILE B N 1
ATOM 3101 C CA . ILE B 1 10 ? -12.359 -24.234 -6.098 1 96.5 10 ILE B CA 1
ATOM 3102 C C . ILE B 1 10 ? -10.836 -24.172 -6.102 1 96.5 10 ILE B C 1
ATOM 3104 O O . ILE B 1 10 ? -10.195 -24.5 -7.109 1 96.5 10 ILE B O 1
ATOM 3108 N N . LEU B 1 11 ? -10.266 -23.766 -4.984 1 95.25 11 LEU B N 1
ATOM 3109 C CA . LEU B 1 11 ? -8.82 -23.734 -4.809 1 95.25 11 LEU B CA 1
ATOM 3110 C C . LEU B 1 11 ? -8.383 -24.734 -3.738 1 95.25 11 LEU B C 1
ATOM 3112 O O . LEU B 1 11 ? -8.859 -24.672 -2.604 1 95.25 11 LEU B O 1
ATOM 3116 N N . ASN B 1 12 ? -7.496 -25.625 -4.176 1 92.62 12 ASN B N 1
ATOM 3117 C CA . ASN B 1 12 ? -6.879 -26.547 -3.236 1 92.62 12 ASN B CA 1
ATOM 3118 C C . ASN B 1 12 ? -5.605 -25.969 -2.633 1 92.62 12 ASN B C 1
ATOM 3120 O O . ASN B 1 12 ? -4.625 -25.734 -3.346 1 92.62 12 ASN B O 1
ATOM 3124 N N . LEU B 1 13 ? -5.555 -25.812 -1.289 1 91.38 13 LEU B N 1
ATOM 3125 C CA . LEU B 1 13 ? -4.41 -25.203 -0.618 1 91.38 13 LEU B CA 1
ATOM 3126 C C . LEU B 1 13 ? -3.676 -26.234 0.238 1 91.38 13 LEU B C 1
ATOM 3128 O O . LEU B 1 13 ? -3.053 -25.875 1.241 1 91.38 13 LEU B O 1
ATOM 3132 N N . THR B 1 14 ? -3.758 -27.516 -0.13 1 86.62 14 THR B N 1
ATOM 3133 C CA . THR B 1 14 ? -3.158 -28.594 0.655 1 86.62 14 THR B CA 1
ATOM 3134 C C . THR B 1 14 ? -1.997 -29.234 -0.101 1 86.62 14 THR B C 1
ATOM 3136 O O . THR B 1 14 ? -1.635 -30.375 0.163 1 86.62 14 THR B O 1
ATOM 3139 N N . GLU B 1 15 ? -1.45 -28.562 -1.01 1 87.62 15 GLU B N 1
ATOM 3140 C CA . GLU B 1 15 ? -0.367 -29.094 -1.825 1 87.62 15 GLU B CA 1
ATOM 3141 C C . GLU B 1 15 ? 0.846 -29.453 -0.969 1 87.62 15 GLU B C 1
ATOM 3143 O O . GLU B 1 15 ? 1.071 -28.844 0.079 1 87.62 15 GLU B O 1
ATOM 3148 N N . ASP B 1 16 ? 1.562 -30.406 -1.453 1 86.12 16 ASP B N 1
ATOM 3149 C CA . ASP B 1 16 ? 2.732 -30.891 -0.728 1 86.12 16 ASP B CA 1
ATOM 3150 C C . ASP B 1 16 ? 3.773 -29.797 -0.562 1 86.12 16 ASP B C 1
ATOM 3152 O O . ASP B 1 16 ? 4.242 -29.219 -1.548 1 86.12 16 ASP B O 1
ATOM 3156 N N . ASP B 1 17 ? 4.16 -29.547 0.66 1 90 17 ASP B N 1
ATOM 3157 C CA . ASP B 1 17 ? 5.059 -28.438 0.915 1 90 17 ASP B CA 1
ATOM 3158 C C . ASP B 1 17 ? 6.32 -28.891 1.644 1 90 17 ASP B C 1
ATOM 3160 O O . ASP B 1 17 ? 7.031 -28.078 2.24 1 90 17 ASP B O 1
ATOM 3164 N N . GLN B 1 18 ? 6.645 -30.172 1.634 1 90.25 18 GLN B N 1
ATOM 3165 C CA . GLN B 1 18 ? 7.754 -30.75 2.387 1 90.25 18 GLN B CA 1
ATOM 3166 C C . GLN B 1 18 ? 9.086 -30.141 1.963 1 90.25 18 GLN B C 1
ATOM 3168 O O . GLN B 1 18 ? 9.938 -29.859 2.803 1 90.25 18 GLN B O 1
ATOM 3173 N N . LEU B 1 19 ? 9.211 -29.906 0.679 1 91.94 19 LEU B N 1
ATOM 3174 C CA . LEU B 1 19 ? 10.484 -29.422 0.15 1 91.94 19 LEU B CA 1
ATOM 3175 C C . LEU B 1 19 ? 10.594 -27.906 0.326 1 91.94 19 LEU B C 1
ATOM 3177 O O . LEU B 1 19 ? 11.594 -27.297 -0.08 1 91.94 19 LEU B O 1
ATOM 3181 N N . LEU B 1 20 ? 9.617 -27.266 0.991 1 94.88 20 LEU B N 1
ATOM 3182 C CA . LEU B 1 20 ? 9.625 -25.812 1.206 1 94.88 20 LEU B CA 1
ATOM 3183 C C . LEU B 1 20 ? 9.906 -25.484 2.668 1 94.88 20 LEU B C 1
ATOM 3185 O O . LEU B 1 20 ? 10.047 -24.312 3.029 1 94.88 20 LEU B O 1
ATOM 3189 N N . LYS B 1 21 ? 9.977 -26.562 3.459 1 94.38 21 LYS B N 1
ATOM 3190 C CA . LYS B 1 21 ? 10.359 -26.328 4.848 1 94.38 21 LYS B CA 1
ATOM 3191 C C . LYS B 1 21 ? 11.781 -25.781 4.934 1 94.38 21 LYS B C 1
ATOM 3193 O O . LYS B 1 21 ? 12.656 -26.156 4.145 1 94.38 21 LYS B O 1
ATOM 3198 N N . PRO B 1 22 ? 12.023 -24.812 5.816 1 96.12 22 PRO B N 1
ATOM 3199 C CA . PRO B 1 22 ? 11.188 -24.438 6.957 1 96.12 22 PRO B CA 1
ATOM 3200 C C . PRO B 1 22 ? 10.219 -23.297 6.633 1 96.12 22 PRO B C 1
ATOM 3202 O O . PRO B 1 22 ? 9.453 -22.859 7.5 1 96.12 22 PRO B O 1
ATOM 3205 N N . LEU B 1 23 ? 10.102 -22.766 5.453 1 95.75 23 LEU B N 1
ATOM 3206 C CA . LEU B 1 23 ? 9.25 -21.625 5.109 1 95.75 23 LEU B CA 1
ATOM 3207 C C . LEU B 1 23 ? 7.777 -21.969 5.332 1 95.75 23 LEU B C 1
ATOM 3209 O O . LEU B 1 23 ? 6.969 -21.078 5.621 1 95.75 23 LEU B O 1
ATOM 3213 N N . THR B 1 24 ? 7.422 -23.25 5.211 1 93.06 24 THR B N 1
ATOM 3214 C CA . THR B 1 24 ? 6.027 -23.672 5.305 1 93.06 24 THR B CA 1
ATOM 3215 C C . THR B 1 24 ? 5.777 -24.406 6.617 1 93.06 24 THR B C 1
ATOM 3217 O O . THR B 1 24 ? 4.773 -25.109 6.754 1 93.06 24 THR B O 1
ATOM 3220 N N . GLN B 1 25 ? 6.691 -24.266 7.535 1 89.88 25 GLN B N 1
ATOM 3221 C CA . GLN B 1 25 ? 6.516 -24.922 8.828 1 89.88 25 GLN B CA 1
ATOM 3222 C C . GLN B 1 25 ? 5.242 -24.438 9.516 1 89.88 25 GLN B C 1
ATOM 3224 O O . GLN B 1 25 ? 4.535 -25.234 10.148 1 89.88 25 GLN B O 1
ATOM 3229 N N . ASN B 1 26 ? 4.871 -23.156 9.336 1 85.75 26 ASN B N 1
ATOM 3230 C CA . ASN B 1 26 ? 3.725 -22.609 10.055 1 85.75 26 ASN B CA 1
ATOM 3231 C C . ASN B 1 26 ? 2.742 -21.938 9.109 1 85.75 26 ASN B C 1
ATOM 3233 O O . ASN B 1 26 ? 1.93 -21.109 9.539 1 85.75 26 ASN B O 1
ATOM 3237 N N . ARG B 1 27 ? 2.893 -22.219 7.859 1 89.25 27 ARG B N 1
ATOM 3238 C CA . ARG B 1 27 ? 1.986 -21.641 6.867 1 89.25 27 ARG B CA 1
ATOM 3239 C C . ARG B 1 27 ? 1.938 -22.516 5.609 1 89.25 27 ARG B C 1
ATOM 3241 O O . ARG B 1 27 ? 2.936 -23.125 5.238 1 89.25 27 ARG B O 1
ATOM 3248 N N . PRO B 1 28 ? 0.803 -22.562 4.996 1 90.5 28 PRO B N 1
ATOM 3249 C CA . PRO B 1 28 ? 0.748 -23.266 3.719 1 90.5 28 PRO B CA 1
ATOM 3250 C C . PRO B 1 28 ? 1.449 -22.516 2.592 1 90.5 28 PRO B C 1
ATOM 3252 O O . PRO B 1 28 ? 1.781 -21.328 2.746 1 90.5 28 PRO B O 1
ATOM 3255 N N . ILE B 1 29 ? 1.66 -23.141 1.478 1 93.81 29 ILE B N 1
ATOM 3256 C CA . ILE B 1 29 ? 2.283 -22.547 0.299 1 93.81 29 ILE B CA 1
ATOM 3257 C C . ILE B 1 29 ? 1.524 -21.281 -0.106 1 93.81 29 ILE B C 1
ATOM 3259 O O . ILE B 1 29 ? 2.135 -20.266 -0.419 1 93.81 29 ILE B O 1
ATOM 3263 N N . ALA B 1 30 ? 0.225 -21.328 0.012 1 93.56 30 ALA B N 1
ATOM 3264 C CA . ALA B 1 30 ? -0.665 -20.25 -0.407 1 93.56 30 ALA B CA 1
ATOM 3265 C C . ALA B 1 30 ? -0.343 -18.953 0.335 1 93.56 30 ALA B C 1
ATOM 3267 O O . ALA B 1 30 ? -0.51 -17.859 -0.21 1 93.56 30 ALA B O 1
ATOM 3268 N N . ALA B 1 31 ? 0.143 -19.047 1.502 1 93.81 31 ALA B N 1
ATOM 3269 C CA . ALA B 1 31 ? 0.37 -17.875 2.35 1 93.81 31 ALA B CA 1
ATOM 3270 C C . ALA B 1 31 ? 1.819 -17.406 2.26 1 93.81 31 ALA B C 1
ATOM 3272 O O . ALA B 1 31 ? 2.201 -16.438 2.904 1 93.81 31 ALA B O 1
ATOM 3273 N N . LEU B 1 32 ? 2.65 -18.109 1.514 1 96 32 LEU B N 1
ATOM 3274 C CA . LEU B 1 32 ? 4.043 -17.688 1.369 1 96 32 LEU B CA 1
ATOM 3275 C C . LEU B 1 32 ? 4.133 -16.312 0.714 1 96 32 LEU B C 1
ATOM 3277 O O . LEU B 1 32 ? 3.43 -16.031 -0.261 1 96 32 LEU B O 1
ATOM 3281 N N . PRO B 1 33 ? 4.996 -15.422 1.297 1 97.06 33 PRO B N 1
ATOM 3282 C CA . PRO B 1 33 ? 5.223 -14.141 0.625 1 97.06 33 PRO B CA 1
ATOM 3283 C C . PRO B 1 33 ? 5.859 -14.297 -0.755 1 97.06 33 PRO B C 1
ATOM 3285 O O . PRO B 1 33 ? 6.656 -15.219 -0.968 1 97.06 33 PRO B O 1
ATOM 3288 N N . PHE B 1 34 ? 5.438 -13.453 -1.662 1 97.62 34 PHE B N 1
ATOM 3289 C CA . PHE B 1 34 ? 6 -13.461 -3.008 1 97.62 34 PHE B CA 1
ATOM 3290 C C . PHE B 1 34 ? 6.164 -12.039 -3.529 1 97.62 34 PHE B C 1
ATOM 3292 O O . PHE B 1 34 ? 5.289 -11.195 -3.332 1 97.62 34 PHE B O 1
ATOM 3299 N N . ALA B 1 35 ? 7.305 -11.734 -4.102 1 97.38 35 ALA B N 1
ATOM 3300 C CA . ALA B 1 35 ? 7.609 -10.445 -4.719 1 97.38 35 ALA B CA 1
ATOM 3301 C C . ALA B 1 35 ? 7.387 -9.305 -3.734 1 97.38 35 ALA B C 1
ATOM 3303 O O . ALA B 1 35 ? 6.82 -8.266 -4.094 1 97.38 35 ALA B O 1
ATOM 3304 N N . ASP B 1 36 ? 7.707 -9.484 -2.555 1 94.25 36 ASP B N 1
ATOM 3305 C CA . ASP B 1 36 ? 7.898 -8.5 -1.498 1 94.25 36 ASP B CA 1
ATOM 3306 C C . ASP B 1 36 ? 6.559 -7.996 -0.963 1 94.25 36 ASP B C 1
ATOM 3308 O O . ASP B 1 36 ? 6.5 -7.398 0.113 1 94.25 36 ASP B O 1
ATOM 3312 N N . ARG B 1 37 ? 5.52 -8.234 -1.688 1 92.31 37 ARG B N 1
ATOM 3313 C CA . ARG B 1 37 ? 4.273 -7.602 -1.257 1 92.31 37 ARG B CA 1
ATOM 3314 C C . ARG B 1 37 ? 3.115 -8.594 -1.298 1 92.31 37 ARG B C 1
ATOM 3316 O O . ARG B 1 37 ? 2.092 -8.391 -0.642 1 92.31 37 ARG B O 1
ATOM 3323 N N . TYR B 1 38 ? 3.236 -9.555 -1.995 1 95.44 38 TYR B N 1
ATOM 3324 C CA . TYR B 1 38 ? 2.123 -10.453 -2.273 1 95.44 38 TYR B CA 1
ATOM 3325 C C . TYR B 1 38 ? 2.277 -11.766 -1.511 1 95.44 38 TYR B C 1
ATOM 3327 O O . TYR B 1 38 ? 3.262 -11.961 -0.797 1 95.44 38 TYR B O 1
ATOM 3335 N N . ARG B 1 39 ? 1.249 -12.508 -1.559 1 96.06 39 ARG B N 1
ATOM 3336 C CA . ARG B 1 39 ? 1.271 -13.922 -1.205 1 96.06 39 ARG B CA 1
ATOM 3337 C C . ARG B 1 39 ? 0.971 -14.797 -2.42 1 96.06 39 ARG B C 1
ATOM 3339 O O . ARG B 1 39 ? 0.336 -14.344 -3.375 1 96.06 39 ARG B O 1
ATOM 3346 N N . VAL B 1 40 ? 1.371 -15.953 -2.322 1 96.56 40 VAL B N 1
ATOM 3347 C CA . VAL B 1 40 ? 1.242 -16.875 -3.447 1 96.56 40 VAL B CA 1
ATOM 3348 C C . VAL B 1 40 ? -0.223 -16.969 -3.867 1 96.56 40 VAL B C 1
ATOM 3350 O O . VAL B 1 40 ? -0.534 -16.969 -5.062 1 96.56 40 VAL B O 1
ATOM 3353 N N . ILE B 1 41 ? -1.149 -16.938 -2.973 1 95.25 41 ILE B N 1
ATOM 3354 C CA . ILE B 1 41 ? -2.559 -17.156 -3.275 1 95.25 41 ILE B CA 1
ATOM 3355 C C . ILE B 1 41 ? -3.133 -15.938 -3.99 1 95.25 41 ILE B C 1
ATOM 3357 O O . ILE B 1 41 ? -4.199 -16.016 -4.605 1 95.25 41 ILE B O 1
ATOM 3361 N N . ASP B 1 42 ? -2.494 -14.789 -3.9 1 96.12 42 ASP B N 1
ATOM 3362 C CA . ASP B 1 42 ? -3.006 -13.547 -4.48 1 96.12 42 ASP B CA 1
ATOM 3363 C C . ASP B 1 42 ? -3.188 -13.68 -5.988 1 96.12 42 ASP B C 1
ATOM 3365 O O . ASP B 1 42 ? -4.078 -13.062 -6.57 1 96.12 42 ASP B O 1
ATOM 3369 N N . PHE B 1 43 ? -2.369 -14.461 -6.613 1 96.38 43 PHE B N 1
ATOM 3370 C CA . PHE B 1 43 ? -2.385 -14.555 -8.07 1 96.38 43 PHE B CA 1
ATOM 3371 C C . PHE B 1 43 ? -3.621 -15.305 -8.547 1 96.38 43 PHE B C 1
ATOM 3373 O O . PHE B 1 43 ? -4.32 -14.844 -9.453 1 96.38 43 PHE B O 1
ATOM 3380 N N . ALA B 1 44 ? -3.926 -16.422 -7.898 1 95.25 44 ALA B N 1
ATOM 3381 C CA . ALA B 1 44 ? -5.16 -17.141 -8.219 1 95.25 44 ALA B CA 1
ATOM 3382 C C . ALA B 1 44 ? -6.387 -16.297 -7.887 1 95.25 44 ALA B C 1
ATOM 3384 O O . ALA B 1 44 ? -7.312 -16.188 -8.695 1 95.25 44 ALA B O 1
ATOM 3385 N N . LEU B 1 45 ? -6.355 -15.641 -6.738 1 95.25 45 LEU B N 1
ATOM 3386 C CA . LEU B 1 45 ? -7.508 -14.867 -6.293 1 95.25 45 LEU B CA 1
ATOM 3387 C C . LEU B 1 45 ? -7.727 -13.656 -7.195 1 95.25 45 LEU B C 1
ATOM 3389 O O . LEU B 1 45 ? -8.867 -13.25 -7.438 1 95.25 45 LEU B O 1
ATOM 3393 N N . SER B 1 46 ? -6.668 -13.047 -7.645 1 95.31 46 SER B N 1
ATOM 3394 C CA . SER B 1 46 ? -6.797 -11.914 -8.547 1 95.31 46 SER B CA 1
ATOM 3395 C C . SER B 1 46 ? -7.418 -12.328 -9.875 1 95.31 46 SER B C 1
ATOM 3397 O O . SER B 1 46 ? -8.297 -11.641 -10.398 1 95.31 46 SER B O 1
ATOM 3399 N N . SER B 1 47 ? -6.949 -13.453 -10.422 1 95.62 47 SER B N 1
ATOM 3400 C CA . SER B 1 47 ? -7.539 -13.969 -11.648 1 95.62 47 SER B CA 1
ATOM 3401 C C . SER B 1 47 ? -9.023 -14.242 -11.477 1 95.62 47 SER B C 1
ATOM 3403 O O . SER B 1 47 ? -9.828 -13.93 -12.359 1 95.62 47 SER B O 1
ATOM 3405 N N . ILE B 1 48 ? -9.375 -14.797 -10.375 1 95.19 48 ILE B N 1
ATOM 3406 C CA . ILE B 1 48 ? -10.758 -15.141 -10.055 1 95.19 48 ILE B CA 1
ATOM 3407 C C . ILE B 1 48 ? -11.594 -13.867 -9.961 1 95.19 48 ILE B C 1
ATOM 3409 O O . ILE B 1 48 ? -12.688 -13.781 -10.523 1 95.19 48 ILE B O 1
ATOM 3413 N N . CYS B 1 49 ? -11.078 -12.914 -9.312 1 93.06 49 CYS B N 1
ATOM 3414 C CA . CYS B 1 49 ? -11.75 -11.625 -9.156 1 93.06 49 CYS B CA 1
ATOM 3415 C C . CYS B 1 49 ? -12.008 -10.984 -10.516 1 93.06 49 CYS B C 1
ATOM 3417 O O . CYS B 1 49 ? -13.133 -10.562 -10.805 1 93.06 49 CYS B O 1
ATOM 3419 N N . HIS B 1 50 ? -11.039 -10.969 -11.336 1 93.88 50 HIS B N 1
ATOM 3420 C CA . HIS B 1 50 ? -11.156 -10.305 -12.625 1 93.88 50 HIS B CA 1
ATOM 3421 C C . HIS B 1 50 ? -12.102 -11.055 -13.555 1 93.88 50 HIS B C 1
ATOM 3423 O O . HIS B 1 50 ? -12.641 -10.477 -14.492 1 93.88 50 HIS B O 1
ATOM 3429 N N . ALA B 1 51 ? -12.289 -12.266 -13.258 1 94.69 51 ALA B N 1
ATOM 3430 C CA . ALA B 1 51 ? -13.242 -13.062 -14.023 1 94.69 51 ALA B CA 1
ATOM 3431 C C . ALA B 1 51 ? -14.664 -12.883 -13.477 1 94.69 51 ALA B C 1
ATOM 3433 O O . ALA B 1 51 ? -15.602 -13.508 -13.969 1 94.69 51 ALA B O 1
ATOM 3434 N N . GLU B 1 52 ? -14.812 -12.102 -12.398 1 91.38 52 GLU B N 1
ATOM 3435 C CA . GLU B 1 52 ? -16.094 -11.789 -11.758 1 91.38 52 GLU B CA 1
ATOM 3436 C C . GLU B 1 52 ? -16.734 -13.047 -11.188 1 91.38 52 GLU B C 1
ATOM 3438 O O . GLU B 1 52 ? -17.953 -13.219 -11.273 1 91.38 52 GLU B O 1
ATOM 3443 N N . ILE B 1 53 ? -15.883 -13.93 -10.805 1 91.81 53 ILE B N 1
ATOM 3444 C CA . ILE B 1 53 ? -16.359 -15.094 -10.062 1 91.81 53 ILE B CA 1
ATOM 3445 C C . ILE B 1 53 ? -16.734 -14.68 -8.641 1 91.81 53 ILE B C 1
ATOM 3447 O O . ILE B 1 53 ? -15.906 -14.141 -7.906 1 91.81 53 ILE B O 1
ATOM 3451 N N . ASP B 1 54 ? -17.922 -14.953 -8.234 1 87.25 54 ASP B N 1
ATOM 3452 C CA . ASP B 1 54 ? -18.391 -14.375 -6.98 1 87.25 54 ASP B CA 1
ATOM 3453 C C . ASP B 1 54 ? -18.375 -15.414 -5.859 1 87.25 54 ASP B C 1
ATOM 3455 O O . ASP B 1 54 ? -18.625 -15.086 -4.699 1 87.25 54 ASP B O 1
ATOM 3459 N N . SER B 1 55 ? -18.141 -16.688 -6.172 1 89.69 55 SER B N 1
ATOM 3460 C CA . SER B 1 55 ? -18.094 -17.766 -5.172 1 89.69 55 SER B CA 1
ATOM 3461 C C . SER B 1 55 ? -16.812 -18.578 -5.297 1 89.69 55 SER B C 1
ATOM 3463 O O . SER B 1 55 ? -16.531 -19.141 -6.355 1 89.69 55 SER B O 1
ATOM 3465 N N . VAL B 1 56 ? -16.094 -18.672 -4.168 1 93.69 56 VAL B N 1
ATOM 3466 C CA . VAL B 1 56 ? -14.82 -19.391 -4.16 1 93.69 56 VAL B CA 1
ATOM 3467 C C . VAL B 1 56 ? -14.742 -20.281 -2.93 1 93.69 56 VAL B C 1
ATOM 3469 O O . VAL B 1 56 ? -15.047 -19.859 -1.816 1 93.69 56 VAL B O 1
ATOM 3472 N N . ALA B 1 57 ? -14.422 -21.5 -3.152 1 92.06 57 ALA B N 1
ATOM 3473 C CA . ALA B 1 57 ? -14.141 -22.422 -2.049 1 92.06 57 ALA B CA 1
ATOM 3474 C C . ALA B 1 57 ? -12.641 -22.641 -1.881 1 92.06 57 ALA B C 1
ATOM 3476 O O . ALA B 1 57 ? -11.938 -22.938 -2.848 1 92.06 57 ALA B O 1
ATOM 3477 N N . LEU B 1 58 ? -12.172 -22.453 -0.676 1 91.25 58 LEU B N 1
ATOM 3478 C CA . LEU B 1 58 ? -10.797 -22.75 -0.311 1 91.25 58 LEU B CA 1
ATOM 3479 C C . LEU B 1 58 ? -10.719 -24 0.556 1 91.25 58 LEU B C 1
ATOM 3481 O O . LEU B 1 58 ? -11.312 -24.047 1.634 1 91.25 58 LEU B O 1
ATOM 3485 N N . PHE B 1 59 ? -10.102 -24.953 -0.008 1 89.25 59 PHE B N 1
ATOM 3486 C CA . PHE B 1 59 ? -9.867 -26.156 0.789 1 89.25 59 PHE B CA 1
ATOM 3487 C C . PHE B 1 59 ? -8.477 -26.141 1.413 1 89.25 59 PHE B C 1
ATOM 3489 O O . PHE B 1 59 ? -7.473 -26.219 0.706 1 89.25 59 PHE B O 1
ATOM 3496 N N . ILE B 1 60 ? -8.383 -26.016 2.748 1 86 60 ILE B N 1
ATOM 3497 C CA . ILE B 1 60 ? -7.133 -25.766 3.457 1 86 60 ILE B CA 1
ATOM 3498 C C . ILE B 1 60 ? -6.816 -26.938 4.379 1 86 60 ILE B C 1
ATOM 3500 O O . ILE B 1 60 ? -7.664 -27.797 4.609 1 86 60 ILE B O 1
ATOM 3504 N N . ALA B 1 61 ? -5.516 -26.891 4.727 1 76.38 61 ALA B N 1
ATOM 3505 C CA . ALA B 1 61 ? -5.121 -27.844 5.762 1 76.38 61 ALA B CA 1
ATOM 3506 C C . ALA B 1 61 ? -5.48 -27.328 7.152 1 76.38 61 ALA B C 1
ATOM 3508 O O . ALA B 1 61 ? -6.176 -26.328 7.285 1 76.38 61 ALA B O 1
ATOM 3509 N N . GLU B 1 62 ? -5.047 -27.891 8.203 1 63.44 62 GLU B N 1
ATOM 3510 C CA . GLU B 1 62 ? -5.387 -27.562 9.586 1 63.44 62 GLU B CA 1
ATOM 3511 C C . GLU B 1 62 ? -4.906 -26.172 9.953 1 63.44 62 GLU B C 1
ATOM 3513 O O . GLU B 1 62 ? -5.621 -25.406 10.617 1 63.44 62 GLU B O 1
ATOM 3518 N N . SER B 1 63 ? -3.766 -25.766 9.484 1 64.81 63 SER B N 1
ATOM 3519 C CA . SER B 1 63 ? -3.215 -24.469 9.883 1 64.81 63 SER B CA 1
ATOM 3520 C C . SER B 1 63 ? -3.66 -23.359 8.938 1 64.81 63 SER B C 1
ATOM 3522 O O . SER B 1 63 ? -2.992 -23.094 7.938 1 64.81 63 SER B O 1
ATOM 3524 N N . GLY B 1 64 ? -4.957 -22.938 9.156 1 71.62 64 GLY B N 1
ATOM 3525 C CA . GLY B 1 64 ? -5.496 -21.953 8.25 1 71.62 64 GLY B CA 1
ATOM 3526 C C . GLY B 1 64 ? -5.328 -20.531 8.75 1 71.62 64 GLY B C 1
ATOM 3527 O O . GLY B 1 64 ? -5.809 -19.578 8.125 1 71.62 64 GLY B O 1
ATOM 3528 N N . ARG B 1 65 ? -4.641 -20.297 9.867 1 71.19 65 ARG B N 1
ATOM 3529 C CA . ARG B 1 65 ? -4.598 -18.969 10.5 1 71.19 65 ARG B CA 1
ATOM 3530 C C . ARG B 1 65 ? -3.998 -17.938 9.555 1 71.19 65 ARG B C 1
ATOM 3532 O O . ARG B 1 65 ? -4.555 -16.844 9.383 1 71.19 65 ARG B O 1
ATOM 3539 N N . SER B 1 66 ? -2.883 -18.297 8.922 1 82.75 66 SER B N 1
ATOM 3540 C CA . SER B 1 66 ? -2.205 -17.359 8.031 1 82.75 66 SER B CA 1
ATOM 3541 C C . SER B 1 66 ? -3.076 -17.016 6.824 1 82.75 66 SER B C 1
ATOM 3543 O O . SER B 1 66 ? -3.029 -15.898 6.316 1 82.75 66 SER B O 1
ATOM 3545 N N . ILE B 1 67 ? -3.857 -17.953 6.371 1 82.44 67 ILE B N 1
ATOM 3546 C CA . ILE B 1 67 ? -4.758 -17.719 5.25 1 82.44 67 ILE B CA 1
ATOM 3547 C C . ILE B 1 67 ? -5.879 -16.766 5.676 1 82.44 67 ILE B C 1
ATOM 3549 O O . ILE B 1 67 ? -6.16 -15.789 4.988 1 82.44 67 ILE B O 1
ATOM 3553 N N . TYR B 1 68 ? -6.422 -17.078 6.84 1 75.75 68 TYR B N 1
ATOM 3554 C CA . TYR B 1 68 ? -7.508 -16.25 7.352 1 75.75 68 TYR B CA 1
ATOM 3555 C C . TYR B 1 68 ? -7.035 -14.82 7.598 1 75.75 68 TYR B C 1
ATOM 3557 O O . TYR B 1 68 ? -7.734 -13.859 7.262 1 75.75 68 TYR B O 1
ATOM 3565 N N . ASP B 1 69 ? -5.887 -14.703 8.141 1 76.56 69 ASP B N 1
ATOM 3566 C CA . ASP B 1 69 ? -5.32 -13.391 8.438 1 76.56 69 ASP B CA 1
ATOM 3567 C C . ASP B 1 69 ? -5.125 -12.578 7.156 1 76.56 69 ASP B C 1
ATOM 3569 O O . ASP B 1 69 ? -5.246 -11.352 7.172 1 76.56 69 ASP B O 1
ATOM 3573 N N . HIS B 1 70 ? -4.879 -13.227 6.121 1 77.94 70 HIS B N 1
ATOM 3574 C CA . HIS B 1 70 ? -4.57 -12.539 4.871 1 77.94 70 HIS B CA 1
ATOM 3575 C C . HIS B 1 70 ? -5.84 -12.234 4.086 1 77.94 70 HIS B C 1
ATOM 3577 O O . HIS B 1 70 ? -6.012 -11.117 3.582 1 77.94 70 HIS B O 1
ATOM 3583 N N . ILE B 1 71 ? -6.719 -13.195 4.016 1 79.44 71 ILE B N 1
ATOM 3584 C CA . ILE B 1 71 ? -7.879 -13.078 3.137 1 79.44 71 ILE B CA 1
ATOM 3585 C C . ILE B 1 71 ? -8.984 -12.305 3.846 1 79.44 71 ILE B C 1
ATOM 3587 O O . ILE B 1 71 ? -9.711 -11.523 3.219 1 79.44 71 ILE B O 1
ATOM 3591 N N . ARG B 1 72 ? -9.188 -12.547 5.137 1 70.69 72 ARG B N 1
ATOM 3592 C CA . ARG B 1 72 ? -10.234 -11.938 5.953 1 70.69 72 ARG B CA 1
ATOM 3593 C C . ARG B 1 72 ? -11.594 -12.086 5.285 1 70.69 72 ARG B C 1
ATOM 3595 O O . ARG B 1 72 ? -12.023 -13.195 4.973 1 70.69 72 ARG B O 1
ATOM 3602 N N . SER B 1 73 ? -12.242 -10.984 4.992 1 68.75 73 SER B N 1
ATOM 3603 C CA . SER B 1 73 ? -13.57 -11.031 4.387 1 68.75 73 SER B CA 1
ATOM 3604 C C . SER B 1 73 ? -13.484 -11.281 2.885 1 68.75 73 SER B C 1
ATOM 3606 O O . SER B 1 73 ? -14.484 -11.602 2.244 1 68.75 73 SER B O 1
ATOM 3608 N N . GLY B 1 74 ? -12.258 -11.281 2.381 1 76.81 74 GLY B N 1
ATOM 3609 C CA . GLY B 1 74 ? -12.094 -11.375 0.939 1 76.81 74 GLY B CA 1
ATOM 3610 C C . GLY B 1 74 ? -12.305 -10.055 0.224 1 76.81 74 GLY B C 1
ATOM 3611 O O . GLY B 1 74 ? -12.297 -10 -1.007 1 76.81 74 GLY B O 1
ATOM 3612 N N . ALA B 1 75 ? -12.438 -8.938 0.928 1 73.31 75 ALA B N 1
ATOM 3613 C CA . ALA B 1 75 ? -12.781 -7.625 0.392 1 73.31 75 ALA B CA 1
ATOM 3614 C C . ALA B 1 75 ? -11.727 -7.156 -0.613 1 73.31 75 ALA B C 1
ATOM 3616 O O . ALA B 1 75 ? -12.062 -6.527 -1.621 1 73.31 75 ALA B O 1
ATOM 3617 N N . ALA B 1 76 ? -10.57 -7.551 -0.414 1 77.88 76 ALA B N 1
ATOM 3618 C CA . ALA B 1 76 ? -9.484 -7.129 -1.293 1 77.88 76 ALA B CA 1
ATOM 3619 C C . ALA B 1 76 ? -9.68 -7.672 -2.707 1 77.88 76 ALA B C 1
ATOM 3621 O O . ALA B 1 76 ? -9.148 -7.117 -3.67 1 77.88 76 ALA B O 1
ATOM 3622 N N . TRP B 1 77 ? -10.508 -8.711 -2.787 1 78.75 77 TRP B N 1
ATOM 3623 C CA . TRP B 1 77 ? -10.758 -9.359 -4.074 1 78.75 77 TRP B CA 1
ATOM 3624 C C . TRP B 1 77 ? -12.242 -9.328 -4.422 1 78.75 77 TRP B C 1
ATOM 3626 O O . TRP B 1 77 ? -12.711 -10.125 -5.227 1 78.75 77 TRP B O 1
ATOM 3636 N N . ASP B 1 78 ? -12.945 -8.438 -3.797 1 73.5 78 ASP B N 1
ATOM 3637 C CA . ASP B 1 78 ? -14.375 -8.25 -4.055 1 73.5 78 ASP B CA 1
ATOM 3638 C C . ASP B 1 78 ? -15.156 -9.539 -3.812 1 73.5 78 ASP B C 1
ATOM 3640 O O . ASP B 1 78 ? -16.047 -9.875 -4.582 1 73.5 78 ASP B O 1
ATOM 3644 N N . LEU B 1 79 ? -14.766 -10.305 -2.842 1 77.06 79 LEU B N 1
ATOM 3645 C CA . LEU B 1 79 ? -15.414 -11.57 -2.51 1 77.06 79 LEU B CA 1
ATOM 3646 C C . LEU B 1 79 ? -16.031 -11.516 -1.116 1 77.06 79 LEU B C 1
ATOM 3648 O O . LEU B 1 79 ? -16 -12.508 -0.381 1 77.06 79 LEU B O 1
ATOM 3652 N N . ASP B 1 80 ? -16.453 -10.312 -0.691 1 71.25 80 ASP B N 1
ATOM 3653 C CA . ASP B 1 80 ? -16.969 -10.156 0.661 1 71.25 80 ASP B CA 1
ATOM 3654 C C . ASP B 1 80 ? -18.484 -9.977 0.643 1 71.25 80 ASP B C 1
ATOM 3656 O O . ASP B 1 80 ? -19.078 -9.555 1.639 1 71.25 80 ASP B O 1
ATOM 3660 N N . SER B 1 81 ? -19.078 -10.273 -0.513 1 64.12 81 SER B N 1
ATOM 3661 C CA . SER B 1 81 ? -20.531 -10.102 -0.579 1 64.12 81 SER B CA 1
ATOM 3662 C C . SER B 1 81 ? -21.234 -11.023 0.409 1 64.12 81 SER B C 1
ATOM 3664 O O . SER B 1 81 ? -20.859 -12.18 0.574 1 64.12 81 SER B O 1
ATOM 3666 N N . GLN B 1 82 ? -22.047 -10.43 1.255 1 57.25 82 GLN B N 1
ATOM 3667 C CA . GLN B 1 82 ? -22.797 -11.195 2.246 1 57.25 82 GLN B CA 1
ATOM 3668 C C . GLN B 1 82 ? -24.078 -11.781 1.641 1 57.25 82 GLN B C 1
ATOM 3670 O O . GLN B 1 82 ? -24.672 -12.703 2.209 1 57.25 82 GLN B O 1
ATOM 3675 N N . VAL B 1 83 ? -24.453 -11.328 0.54 1 53.22 83 VAL B N 1
ATOM 3676 C CA . VAL B 1 83 ? -25.75 -11.75 0.017 1 53.22 83 VAL B CA 1
ATOM 3677 C C . VAL B 1 83 ? -25.562 -12.93 -0.937 1 53.22 83 VAL B C 1
ATOM 3679 O O . VAL B 1 83 ? -26.281 -13.922 -0.854 1 53.22 83 VAL B O 1
ATOM 3682 N N . SER B 1 84 ? -24.625 -12.742 -1.925 1 61.91 84 SER B N 1
ATOM 3683 C CA . SER B 1 84 ? -24.469 -13.727 -2.996 1 61.91 84 SER B CA 1
ATOM 3684 C C . SER B 1 84 ? -23 -14.078 -3.215 1 61.91 84 SER B C 1
ATOM 3686 O O . SER B 1 84 ? -22.172 -13.195 -3.432 1 61.91 84 SER B O 1
ATOM 3688 N N . GLY B 1 85 ? -22.578 -15.273 -2.457 1 68.25 85 GLY B N 1
ATOM 3689 C CA . GLY B 1 85 ? -21.234 -15.742 -2.791 1 68.25 85 GLY B CA 1
ATOM 3690 C C . GLY B 1 85 ? -20.219 -15.469 -1.697 1 68.25 85 GLY B C 1
ATOM 3691 O O . GLY B 1 85 ? -20.547 -15.523 -0.51 1 68.25 85 GLY B O 1
ATOM 3692 N N . GLY B 1 86 ? -18.938 -15.391 -2.008 1 75.38 86 GLY B N 1
ATOM 3693 C CA . GLY B 1 86 ? -17.844 -15.164 -1.069 1 75.38 86 GLY B CA 1
ATOM 3694 C C . GLY B 1 86 ? -16.844 -16.297 -1.033 1 75.38 86 GLY B C 1
ATOM 3695 O O . GLY B 1 86 ? -16.844 -17.156 -1.918 1 75.38 86 GLY B O 1
ATOM 3696 N N . ILE B 1 87 ? -15.992 -16.141 -0.1 1 77.62 87 ILE B N 1
ATOM 3697 C CA . ILE B 1 87 ? -14.969 -17.156 0.116 1 77.62 87 ILE B CA 1
ATOM 3698 C C . ILE B 1 87 ? -15.438 -18.141 1.199 1 77.62 87 ILE B C 1
ATOM 3700 O O . ILE B 1 87 ? -15.836 -17.719 2.287 1 77.62 87 ILE B O 1
ATOM 3704 N N . PHE B 1 88 ? -15.445 -19.328 0.815 1 75.88 88 PHE B N 1
ATOM 3705 C CA . PHE B 1 88 ? -15.758 -20.422 1.742 1 75.88 88 PHE B CA 1
ATOM 3706 C C . PHE B 1 88 ? -14.523 -21.266 2.016 1 75.88 88 PHE B C 1
ATOM 3708 O O . PHE B 1 88 ? -13.883 -21.766 1.084 1 75.88 88 PHE B O 1
ATOM 3715 N N . THR B 1 89 ? -14.195 -21.375 3.311 1 75.56 89 THR B N 1
ATOM 3716 C CA . THR B 1 89 ? -13.016 -22.141 3.67 1 75.56 89 THR B CA 1
ATOM 3717 C C . THR B 1 89 ? -13.414 -23.469 4.328 1 75.56 89 THR B C 1
ATOM 3719 O O . THR B 1 89 ? -14.25 -23.484 5.234 1 75.56 89 THR B O 1
ATOM 3722 N N . PHE B 1 90 ? -12.859 -24.531 3.768 1 74.06 90 PHE B N 1
ATOM 3723 C CA . PHE B 1 90 ? -13.125 -25.875 4.297 1 74.06 90 PHE B CA 1
ATOM 3724 C C . PHE B 1 90 ? -11.828 -26.531 4.762 1 74.06 90 PHE B C 1
ATOM 3726 O O . PHE B 1 90 ? -10.852 -26.578 4.016 1 74.06 90 PHE B O 1
ATOM 3733 N N . SER B 1 91 ? -11.812 -26.938 6.07 1 71 91 SER B N 1
ATOM 3734 C CA . SER B 1 91 ? -10.664 -27.688 6.566 1 71 91 SER B CA 1
ATOM 3735 C C . SER B 1 91 ? -10.734 -29.141 6.152 1 71 91 SER B C 1
ATOM 3737 O O . SER B 1 91 ? -11.734 -29.812 6.41 1 71 91 SER B O 1
ATOM 3739 N N . GLN B 1 92 ? -9.836 -29.594 5.418 1 63.44 92 GLN B N 1
ATOM 3740 C CA . GLN B 1 92 ? -9.836 -30.953 4.902 1 63.44 92 GLN B CA 1
ATOM 3741 C C . GLN B 1 92 ? -9.203 -31.922 5.898 1 63.44 92 GLN B C 1
ATOM 3743 O O . GLN B 1 92 ? -9.445 -33.125 5.844 1 63.44 92 GLN B O 1
ATOM 3748 N N . GLN B 1 93 ? -8.328 -31.422 6.742 1 58.56 93 GLN B N 1
ATOM 3749 C CA . GLN B 1 93 ? -7.602 -32.344 7.613 1 58.56 93 GLN B CA 1
ATOM 3750 C C . GLN B 1 93 ? -8.555 -33.188 8.461 1 58.56 93 GLN B C 1
ATOM 3752 O O . GLN B 1 93 ? -8.398 -34.375 8.578 1 58.56 93 GLN B O 1
ATOM 3757 N N . ASN B 1 94 ? -9.406 -32.438 9.156 1 54.38 94 ASN B N 1
ATOM 3758 C CA . ASN B 1 94 ? -10.273 -33.219 10.031 1 54.38 94 ASN B CA 1
ATOM 3759 C C . ASN B 1 94 ? -11.125 -34.188 9.242 1 54.38 94 ASN B C 1
ATOM 3761 O O . ASN B 1 94 ? -11.359 -35.312 9.688 1 54.38 94 ASN B O 1
ATOM 3765 N N . TRP B 1 95 ? -11.352 -33.781 8 1 54.47 95 TRP B N 1
ATOM 3766 C CA . TRP B 1 95 ? -12.203 -34.625 7.168 1 54.47 95 TRP B CA 1
ATOM 3767 C C . TRP B 1 95 ? -11.445 -35.844 6.676 1 54.47 95 TRP B C 1
ATOM 3769 O O . TRP B 1 95 ? -11.969 -36.969 6.699 1 54.47 95 TRP B O 1
ATOM 3779 N N . LYS B 1 96 ? -10.203 -35.656 6.312 1 58.88 96 LYS B N 1
ATOM 3780 C CA . LYS B 1 96 ? -9.375 -36.75 5.809 1 58.88 96 LYS B CA 1
ATOM 3781 C C . LYS B 1 96 ? -9.07 -37.75 6.914 1 58.88 96 LYS B C 1
ATOM 3783 O O . LYS B 1 96 ? -9.07 -38.969 6.68 1 58.88 96 LYS B O 1
ATOM 3788 N N . LEU B 1 97 ? -8.742 -37.188 8.109 1 56.12 97 LEU B N 1
ATOM 3789 C CA . LEU B 1 97 ? -8.461 -38.062 9.242 1 56.12 97 LEU B CA 1
ATOM 3790 C C . LEU B 1 97 ? -9.68 -38.906 9.578 1 56.12 97 LEU B C 1
ATOM 3792 O O . LEU B 1 97 ? -9.547 -40.094 9.883 1 56.12 97 LEU B O 1
ATOM 3796 N N . ARG B 1 98 ? -10.719 -38.312 9.617 1 53.5 98 ARG B N 1
ATOM 3797 C CA . ARG B 1 98 ? -11.922 -39.062 9.977 1 53.5 98 ARG B CA 1
ATOM 3798 C C . ARG B 1 98 ? -12.203 -40.156 8.961 1 53.5 98 ARG B C 1
ATOM 3800 O O . ARG B 1 98 ? -12.664 -41.25 9.328 1 53.5 98 ARG B O 1
ATOM 3807 N N . HIS B 1 99 ? -11.953 -39.875 7.75 1 54.06 99 HIS B N 1
ATOM 3808 C CA . HIS B 1 99 ? -12.148 -40.906 6.742 1 54.06 99 HIS B CA 1
ATOM 3809 C C . HIS B 1 99 ? -11.258 -42.125 7.016 1 54.06 99 HIS B C 1
ATOM 3811 O O . HIS B 1 99 ? -11.68 -43.25 6.82 1 54.06 99 HIS B O 1
ATOM 3817 N N . HIS B 1 100 ? -10.078 -41.844 7.398 1 52.94 100 HIS B N 1
ATOM 3818 C CA . HIS B 1 100 ? -9.172 -42.969 7.652 1 52.94 100 HIS B CA 1
ATOM 3819 C C . HIS B 1 100 ? -9.641 -43.781 8.844 1 52.94 100 HIS B C 1
ATOM 3821 O O . HIS B 1 100 ? -9.484 -45.031 8.852 1 52.94 100 HIS B O 1
ATOM 3827 N N . GLN B 1 101 ? -9.906 -43.188 9.945 1 50.28 101 GLN B N 1
ATOM 3828 C CA . GLN B 1 101 ? -10.172 -43.906 11.172 1 50.28 101 GLN B CA 1
ATOM 3829 C C . GLN B 1 101 ? -11.539 -44.594 11.125 1 50.28 101 GLN B C 1
ATOM 3831 O O . GLN B 1 101 ? -11.719 -45.688 11.633 1 50.28 101 GLN B O 1
ATOM 3836 N N . GLU B 1 102 ? -12.477 -43.844 11 1 50.16 102 GLU B N 1
ATOM 3837 C CA . GLU B 1 102 ? -13.789 -44.406 11.312 1 50.16 102 GLU B CA 1
ATOM 3838 C C . GLU B 1 102 ? -14.414 -45.062 10.094 1 50.16 102 GLU B C 1
ATOM 3840 O O . GLU B 1 102 ? -15.5 -45.656 10.18 1 50.16 102 GLU B O 1
ATOM 3845 N N . ASN B 1 103 ? -13.68 -45.656 9.117 1 46.47 103 ASN B N 1
ATOM 3846 C CA . ASN B 1 103 ? -14.273 -46.312 7.957 1 46.47 103 ASN B CA 1
ATOM 3847 C C . ASN B 1 103 ? -15.477 -45.531 7.422 1 46.47 103 ASN B C 1
ATOM 3849 O O . ASN B 1 103 ? -16.328 -46.094 6.746 1 46.47 103 ASN B O 1
ATOM 3853 N N . LEU B 1 104 ? -16.156 -44.75 8.234 1 45.41 104 LEU B N 1
ATOM 3854 C CA . LEU B 1 104 ? -17.438 -44.219 7.754 1 45.41 104 LEU B CA 1
ATOM 3855 C C . LEU B 1 104 ? -17.266 -43.531 6.406 1 45.41 104 LEU B C 1
ATOM 3857 O O . LEU B 1 104 ? -16.281 -42.812 6.18 1 45.41 104 LEU B O 1
ATOM 3861 N N . TYR B 1 105 ? -17.797 -44.062 5.309 1 45.16 105 TYR B N 1
ATOM 3862 C CA . TYR B 1 105 ? -18.047 -43.688 3.926 1 45.16 105 TYR B CA 1
ATOM 3863 C C . TYR B 1 105 ? -18.203 -42.188 3.791 1 45.16 105 TYR B C 1
ATOM 3865 O O . TYR B 1 105 ? -18.672 -41.688 2.766 1 45.16 105 TYR B O 1
ATOM 3873 N N . GLU B 1 106 ? -18.266 -41.438 4.812 1 53.31 106 GLU B N 1
ATOM 3874 C CA . GLU B 1 106 ? -18.797 -40.125 4.441 1 53.31 106 GLU B CA 1
ATOM 3875 C C . GLU B 1 106 ? -17.922 -39.438 3.387 1 53.31 106 GLU B C 1
ATOM 3877 O O . GLU B 1 106 ? -16.734 -39.75 3.266 1 53.31 106 GLU B O 1
ATOM 3882 N N . ASP B 1 107 ? -18.609 -38.75 2.346 1 66 107 ASP B N 1
ATOM 3883 C CA . ASP B 1 107 ? -18.297 -38.188 1.045 1 66 107 ASP B CA 1
ATOM 3884 C C . ASP B 1 107 ? -17.062 -37.25 1.134 1 66 107 ASP B C 1
ATOM 3886 O O . ASP B 1 107 ? -17.094 -36.25 1.815 1 66 107 ASP B O 1
ATOM 3890 N N . TYR B 1 108 ? -15.766 -37.938 0.922 1 78 108 TYR B N 1
ATOM 3891 C CA . TYR B 1 108 ? -14.539 -37.156 0.726 1 78 108 TYR B CA 1
ATOM 3892 C C . TYR B 1 108 ? -14.82 -35.875 -0.041 1 78 108 TYR B C 1
ATOM 3894 O O . TYR B 1 108 ? -14.164 -34.844 0.187 1 78 108 TYR B O 1
ATOM 3902 N N . TYR B 1 109 ? -15.773 -35.906 -0.714 1 89.56 109 TYR B N 1
ATOM 3903 C CA . TYR B 1 109 ? -16.062 -34.781 -1.598 1 89.56 109 TYR B CA 1
ATOM 3904 C C . TYR B 1 109 ? -17.359 -34.094 -1.189 1 89.56 109 TYR B C 1
ATOM 3906 O O . TYR B 1 109 ? -17.938 -33.344 -1.971 1 89.56 109 TYR B O 1
ATOM 3914 N N . TYR B 1 110 ? -17.797 -34.344 0.062 1 84.94 110 TYR B N 1
ATOM 3915 C CA . TYR B 1 110 ? -19.062 -33.781 0.526 1 84.94 110 TYR B CA 1
ATOM 3916 C C . TYR B 1 110 ? -19.062 -32.25 0.421 1 84.94 110 TYR B C 1
ATOM 3918 O O . TYR B 1 110 ? -19.969 -31.672 -0.175 1 84.94 110 TYR B O 1
ATOM 3926 N N . ASN B 1 111 ? -18 -31.609 1.023 1 86.31 111 ASN B N 1
ATOM 3927 C CA . ASN B 1 111 ? -17.953 -30.156 1.043 1 86.31 111 ASN B CA 1
ATOM 3928 C C . ASN B 1 111 ? -17.859 -29.578 -0.367 1 86.31 111 ASN B C 1
ATOM 3930 O O . ASN B 1 111 ? -18.375 -28.5 -0.638 1 86.31 111 ASN B O 1
ATOM 3934 N N . HIS B 1 112 ? -17.219 -30.281 -1.271 1 91.75 112 HIS B N 1
ATOM 3935 C CA . HIS B 1 112 ? -17.156 -29.844 -2.664 1 91.75 112 HIS B CA 1
ATOM 3936 C C . HIS B 1 112 ? -18.547 -29.812 -3.291 1 91.75 112 HIS B C 1
ATOM 3938 O O . HIS B 1 112 ? -18.906 -28.828 -3.938 1 91.75 112 HIS B O 1
ATOM 3944 N N . ARG B 1 113 ? -19.297 -30.875 -3.023 1 90.88 113 ARG B N 1
ATOM 3945 C CA . ARG B 1 113 ? -20.641 -30.969 -3.57 1 90.88 113 ARG B CA 1
ATOM 3946 C C . ARG B 1 113 ? -21.547 -29.891 -3.01 1 90.88 113 ARG B C 1
ATOM 3948 O O . ARG B 1 113 ? -22.312 -29.25 -3.752 1 90.88 113 ARG B O 1
ATOM 3955 N N . VAL B 1 114 ? -21.422 -29.719 -1.771 1 86.94 114 VAL B N 1
ATOM 3956 C CA . VAL B 1 114 ? -22.25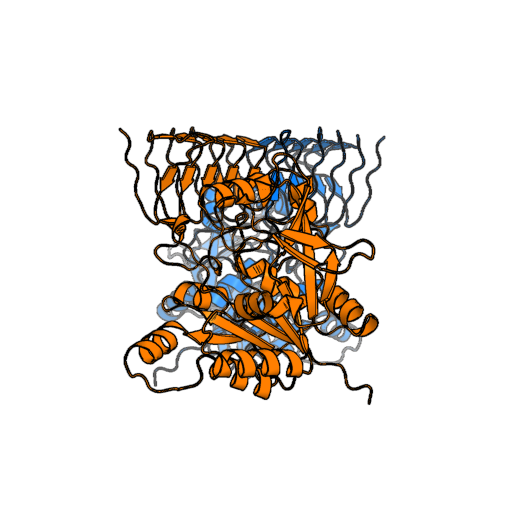 -28.719 -1.101 1 86.94 114 VAL B CA 1
ATOM 3957 C C . VAL B 1 114 ? -21.938 -27.328 -1.655 1 86.94 114 VAL B C 1
ATOM 3959 O O . VAL B 1 114 ? -22.844 -26.562 -1.963 1 86.94 114 VAL B O 1
ATOM 3962 N N . PHE B 1 115 ? -20.656 -27.031 -1.767 1 90.88 115 PHE B N 1
ATOM 3963 C CA . PHE B 1 115 ? -20.25 -25.734 -2.287 1 90.88 115 PHE B CA 1
ATOM 3964 C C . PHE B 1 115 ? -20.797 -25.531 -3.693 1 90.88 115 PHE B C 1
ATOM 3966 O O . PHE B 1 115 ? -21.391 -24.484 -3.98 1 90.88 115 PHE B O 1
ATOM 3973 N N . MET B 1 116 ? -20.594 -26.469 -4.535 1 93.06 116 MET B N 1
ATOM 3974 C CA . MET B 1 116 ? -21.016 -26.328 -5.926 1 93.06 116 MET B CA 1
ATOM 3975 C C . MET B 1 116 ? -22.531 -26.188 -6.031 1 93.06 116 MET B C 1
ATOM 3977 O O . MET B 1 116 ? -23.031 -25.406 -6.84 1 93.06 116 MET B O 1
ATOM 3981 N N . ALA B 1 117 ? -23.281 -26.922 -5.203 1 90 117 ALA B N 1
ATOM 3982 C CA . ALA B 1 117 ? -24.734 -26.828 -5.188 1 90 117 ALA B CA 1
ATOM 3983 C C . ALA B 1 117 ? -25.188 -25.438 -4.75 1 90 117 ALA B C 1
ATOM 3985 O O . ALA B 1 117 ? -26.109 -24.859 -5.332 1 90 117 ALA B O 1
ATOM 3986 N N . ARG B 1 118 ? -24.469 -24.922 -3.814 1 87.5 118 ARG B N 1
ATOM 3987 C CA . ARG B 1 118 ? -24.844 -23.625 -3.25 1 87.5 118 ARG B CA 1
ATOM 3988 C C . ARG B 1 118 ? -24.469 -22.484 -4.191 1 87.5 118 ARG B C 1
ATOM 3990 O O . ARG B 1 118 ? -25.156 -21.469 -4.25 1 87.5 118 ARG B O 1
ATOM 3997 N N . ALA B 1 119 ? -23.375 -22.688 -4.859 1 88.44 119 ALA B N 1
ATOM 3998 C CA . ALA B 1 119 ? -22.891 -21.641 -5.754 1 88.44 119 ALA B CA 1
ATOM 3999 C C . ALA B 1 119 ? -23.844 -21.422 -6.922 1 88.44 119 ALA B C 1
ATOM 4001 O O . ALA B 1 119 ? -23.828 -20.359 -7.555 1 88.44 119 ALA B O 1
ATOM 4002 N N . LYS B 1 120 ? -24.672 -22.422 -7.27 1 89.75 120 LYS B N 1
ATOM 4003 C CA . LYS B 1 120 ? -25.609 -22.391 -8.383 1 89.75 120 LYS B CA 1
ATOM 4004 C C . LYS B 1 120 ? -24.922 -21.984 -9.68 1 89.75 120 LYS B C 1
ATOM 4006 O O . LYS B 1 120 ? -25.469 -21.219 -10.469 1 89.75 120 LYS B O 1
ATOM 4011 N N . ALA B 1 121 ? -23.688 -22.391 -9.82 1 92.5 121 ALA B N 1
ATOM 4012 C CA . ALA B 1 121 ? -22.922 -22.094 -11.023 1 92.5 121 ALA B CA 1
ATOM 4013 C C . ALA B 1 121 ? -23.016 -23.219 -12.039 1 92.5 121 ALA B C 1
ATOM 4015 O O . ALA B 1 121 ? -23.25 -24.375 -11.672 1 92.5 121 ALA B O 1
ATOM 4016 N N . GLU B 1 122 ? -22.938 -22.891 -13.211 1 95.94 122 GLU B N 1
ATOM 4017 C CA . GLU B 1 122 ? -22.938 -23.875 -14.281 1 95.94 122 GLU B CA 1
ATOM 4018 C C . GLU B 1 122 ? -21.531 -24.422 -14.523 1 95.94 122 GLU B C 1
ATOM 4020 O O . GLU B 1 122 ? -21.375 -25.594 -14.906 1 95.94 122 GLU B O 1
ATOM 4025 N N . TYR B 1 123 ? -20.547 -23.562 -14.297 1 97.25 123 TYR B N 1
ATOM 4026 C CA . TYR B 1 123 ? -19.156 -23.938 -14.531 1 97.25 123 TYR B CA 1
ATOM 4027 C C . TYR B 1 123 ? -18.312 -23.719 -13.289 1 97.25 123 TYR B C 1
ATOM 4029 O O . TYR B 1 123 ? -18.719 -22.984 -12.383 1 97.25 123 TYR B O 1
ATOM 4037 N N . VAL B 1 124 ? -17.188 -24.422 -13.266 1 97.88 124 VAL B N 1
ATOM 4038 C CA . VAL B 1 124 ? -16.281 -24.312 -12.117 1 97.88 124 VAL B CA 1
ATOM 4039 C C . VAL B 1 124 ? -14.836 -24.25 -12.594 1 97.88 124 VAL B C 1
ATOM 4041 O O . VAL B 1 124 ? -14.445 -25 -13.5 1 97.88 124 VAL B O 1
ATOM 4044 N N . PHE B 1 125 ? -14.133 -23.281 -12.078 1 98.12 125 PHE B N 1
ATOM 4045 C CA . PHE B 1 125 ? -12.68 -23.219 -12.234 1 98.12 125 PHE B CA 1
ATOM 4046 C C . PHE B 1 125 ? -11.984 -23.922 -11.078 1 98.12 125 PHE B C 1
ATOM 4048 O O . PHE B 1 125 ? -12.289 -23.688 -9.914 1 98.12 125 PHE B O 1
ATOM 4055 N N . VAL B 1 126 ? -11.055 -24.859 -11.383 1 97.69 126 VAL B N 1
ATOM 4056 C CA . VAL B 1 126 ? -10.367 -25.656 -10.375 1 97.69 126 VAL B CA 1
ATOM 4057 C C . VAL B 1 126 ? -8.859 -25.469 -10.492 1 97.69 126 VAL B C 1
ATOM 4059 O O . VAL B 1 126 ? -8.297 -25.578 -11.586 1 97.69 126 VAL B O 1
ATOM 4062 N N . ALA B 1 127 ? -8.211 -25.203 -9.383 1 96.25 127 ALA B N 1
ATOM 4063 C CA . ALA B 1 127 ? -6.766 -25.016 -9.398 1 96.25 127 ALA B CA 1
ATOM 4064 C C . ALA B 1 127 ? -6.168 -25.219 -8.008 1 96.25 127 ALA B C 1
ATOM 4066 O O . ALA B 1 127 ? -6.902 -25.312 -7.023 1 96.25 127 ALA B O 1
ATOM 4067 N N . GLY B 1 128 ? -4.859 -25.438 -7.996 1 92.56 128 GLY B N 1
ATOM 4068 C CA . GLY B 1 128 ? -4.113 -25.281 -6.758 1 92.56 128 GLY B CA 1
ATOM 4069 C C . GLY B 1 128 ? -3.697 -23.859 -6.48 1 92.56 128 GLY B C 1
ATOM 4070 O O . GLY B 1 128 ? -4.301 -22.922 -7 1 92.56 128 GLY B O 1
ATOM 4071 N N . SER B 1 129 ? -2.701 -23.719 -5.551 1 89.38 129 SER B N 1
ATOM 4072 C CA . SER B 1 129 ? -2.291 -22.359 -5.199 1 89.38 129 SER B CA 1
ATOM 4073 C C . SER B 1 129 ? -0.808 -22.141 -5.477 1 89.38 129 SER B C 1
ATOM 4075 O O . SER B 1 129 ? -0.322 -21.016 -5.434 1 89.38 129 SER B O 1
ATOM 4077 N N . LYS B 1 130 ? -0.063 -23.219 -5.891 1 91.69 130 LYS B N 1
ATOM 4078 C CA . LYS B 1 130 ? 1.393 -23.094 -5.883 1 91.69 130 LYS B CA 1
ATOM 4079 C C . LYS B 1 130 ? 1.902 -22.484 -7.184 1 91.69 130 LYS B C 1
ATOM 4081 O O . LYS B 1 130 ? 3.088 -22.172 -7.305 1 91.69 130 LYS B O 1
ATOM 4086 N N . ILE B 1 131 ? 1.018 -22.344 -8.203 1 93.12 131 ILE B N 1
ATOM 4087 C CA . ILE B 1 131 ? 1.444 -21.781 -9.484 1 93.12 131 ILE B CA 1
ATOM 4088 C C . ILE B 1 131 ? 1.248 -20.266 -9.484 1 93.12 131 ILE B C 1
ATOM 4090 O O . ILE B 1 131 ? 0.14 -19.781 -9.25 1 93.12 131 ILE B O 1
ATOM 4094 N N . ILE B 1 132 ? 2.344 -19.562 -9.734 1 96 132 ILE B N 1
ATOM 4095 C CA . ILE B 1 132 ? 2.295 -18.125 -9.953 1 96 132 ILE B CA 1
ATOM 4096 C C . ILE B 1 132 ? 1.964 -17.844 -11.414 1 96 132 ILE B C 1
ATOM 4098 O O . ILE B 1 132 ? 2.734 -18.188 -12.312 1 96 132 ILE B O 1
ATOM 4102 N N . ALA B 1 133 ? 0.856 -17.297 -11.656 1 96.19 133 ALA B N 1
ATOM 4103 C CA . ALA B 1 133 ? 0.436 -16.922 -13 1 96.19 133 ALA B CA 1
ATOM 4104 C C . ALA B 1 133 ? -0.737 -15.945 -12.953 1 96.19 133 ALA B C 1
ATOM 4106 O O . ALA B 1 133 ? -1.567 -16.016 -12.039 1 96.19 133 ALA B O 1
ATOM 4107 N N . ASN B 1 134 ? -0.758 -15.047 -13.852 1 97.06 134 ASN B N 1
ATOM 4108 C CA . ASN B 1 134 ? -1.859 -14.102 -14.008 1 97.06 134 ASN B CA 1
ATOM 4109 C C . ASN B 1 134 ? -2.785 -14.508 -15.156 1 97.06 134 ASN B C 1
ATOM 4111 O O . ASN B 1 134 ? -2.805 -13.859 -16.203 1 97.06 134 ASN B O 1
ATOM 4115 N N . VAL B 1 135 ? -3.598 -15.492 -14.914 1 96.88 135 VAL B N 1
ATOM 4116 C CA . VAL B 1 135 ? -4.395 -16.125 -15.961 1 96.88 135 VAL B CA 1
ATOM 4117 C C . VAL B 1 135 ? -5.672 -15.32 -16.188 1 96.88 135 VAL B C 1
ATOM 4119 O O . VAL B 1 135 ? -6.344 -14.922 -15.234 1 96.88 135 VAL B O 1
ATOM 4122 N N . ASP B 1 136 ? -6.012 -15.078 -17.422 1 97.19 136 ASP B N 1
ATOM 4123 C CA . ASP B 1 136 ? -7.293 -14.492 -17.797 1 97.19 136 ASP B CA 1
ATOM 4124 C C . ASP B 1 136 ? -8.383 -15.562 -17.859 1 97.19 136 ASP B C 1
ATOM 4126 O O . ASP B 1 136 ? -8.742 -16.047 -18.938 1 97.19 136 ASP B O 1
ATOM 4130 N N . ILE B 1 137 ? -8.992 -15.797 -16.734 1 97.19 137 ILE B N 1
ATOM 4131 C CA . ILE B 1 137 ? -9.984 -16.859 -16.625 1 97.19 137 ILE B CA 1
ATOM 4132 C C . ILE B 1 137 ? -11.195 -16.531 -17.5 1 97.19 137 ILE B C 1
ATOM 4134 O O . ILE B 1 137 ? -11.836 -17.438 -18.047 1 97.19 137 ILE B O 1
ATOM 4138 N N . ARG B 1 138 ? -11.656 -15.25 -17.672 1 95.44 138 ARG B N 1
ATOM 4139 C CA . ARG B 1 138 ? -12.75 -14.867 -18.562 1 95.44 138 ARG B CA 1
ATOM 4140 C C . ARG B 1 138 ? -12.484 -15.336 -19.984 1 95.44 138 ARG B C 1
ATOM 4142 O O . ARG B 1 138 ? -13.391 -15.844 -20.656 1 95.44 138 ARG B O 1
ATOM 4149 N N . GLY B 1 139 ? -11.211 -15.062 -20.406 1 96.12 139 GLY B N 1
ATOM 4150 C CA . GLY B 1 139 ? -10.82 -15.547 -21.719 1 96.12 139 GLY B CA 1
ATOM 4151 C C . GLY B 1 139 ? -10.867 -17.062 -21.828 1 96.12 139 GLY B C 1
ATOM 4152 O O . GLY B 1 139 ? -11.328 -17.609 -22.844 1 96.12 139 GLY B O 1
ATOM 4153 N N . VAL B 1 140 ? -10.391 -17.766 -20.844 1 97.44 140 VAL B N 1
ATOM 4154 C CA . VAL B 1 140 ? -10.438 -19.219 -20.797 1 97.44 140 VAL B CA 1
ATOM 4155 C C . VAL B 1 140 ? -11.883 -19.688 -20.891 1 97.44 140 VAL B C 1
ATOM 4157 O O . VAL B 1 140 ? -12.188 -20.641 -21.609 1 97.44 140 VAL B O 1
ATOM 4160 N N . PHE B 1 141 ? -12.758 -19 -20.203 1 96.94 141 PHE B N 1
ATOM 4161 C CA . PHE B 1 141 ? -14.172 -19.359 -20.172 1 96.94 141 PHE B CA 1
ATOM 4162 C C . PHE B 1 141 ? -14.797 -19.219 -21.562 1 96.94 141 PHE B C 1
ATOM 4164 O O . PHE B 1 141 ? -15.5 -20.109 -22.031 1 96.94 141 PHE B O 1
ATOM 4171 N N . ARG B 1 142 ? -14.531 -18.109 -22.172 1 96.06 142 ARG B N 1
ATOM 4172 C CA . ARG B 1 142 ? -15.039 -17.891 -23.531 1 96.06 142 ARG B CA 1
ATOM 4173 C C . ARG B 1 142 ? -14.578 -18.984 -24.469 1 96.06 142 ARG B C 1
ATOM 4175 O O . ARG B 1 142 ? -15.367 -19.5 -25.266 1 96.06 142 ARG B O 1
ATOM 4182 N N . HIS B 1 143 ? -13.359 -19.297 -24.328 1 95.5 143 HIS B N 1
ATOM 4183 C CA . HIS B 1 143 ? -12.805 -20.359 -25.156 1 95.5 143 HIS B CA 1
ATOM 4184 C C . HIS B 1 143 ? -13.469 -21.703 -24.859 1 95.5 143 HIS B C 1
ATOM 4186 O O . HIS B 1 143 ? -13.773 -22.469 -25.766 1 95.5 143 HIS B O 1
ATOM 4192 N N . HIS B 1 144 ? -13.664 -22.031 -23.656 1 96.38 144 HIS B N 1
ATOM 4193 C CA . HIS B 1 144 ? -14.297 -23.266 -23.219 1 96.38 144 HIS B CA 1
ATOM 4194 C C . HIS B 1 144 ? -15.688 -23.422 -23.828 1 96.38 144 HIS B C 1
ATOM 4196 O O . HIS B 1 144 ? -16.016 -24.469 -24.406 1 96.38 144 HIS B O 1
ATOM 4202 N N . VAL B 1 145 ? -16.484 -22.375 -23.75 1 94.69 145 VAL B N 1
ATOM 4203 C CA . VAL B 1 145 ? -17.844 -22.406 -24.25 1 94.69 145 VAL B CA 1
ATOM 4204 C C . VAL B 1 145 ? -17.844 -22.516 -25.781 1 94.69 145 VAL B C 1
ATOM 4206 O O . VAL B 1 145 ? -18.609 -23.281 -26.344 1 94.69 145 VAL B O 1
ATOM 4209 N N . ALA B 1 146 ? -16.938 -21.844 -26.406 1 95.06 146 ALA B N 1
ATOM 4210 C CA . ALA B 1 146 ? -16.875 -21.844 -27.859 1 95.06 146 ALA B CA 1
ATOM 4211 C C . ALA B 1 146 ? -16.5 -23.219 -28.391 1 95.06 146 ALA B C 1
ATOM 4213 O O . ALA B 1 146 ? -17.047 -23.672 -29.406 1 95.06 146 ALA B O 1
ATOM 4214 N N . GLU B 1 147 ? -15.578 -23.875 -27.797 1 93.19 147 GLU B N 1
ATOM 4215 C CA . GLU B 1 147 ? -15.078 -25.172 -28.266 1 93.19 147 GLU B CA 1
ATOM 4216 C C . GLU B 1 147 ? -16.047 -26.297 -27.938 1 93.19 147 GLU B C 1
ATOM 4218 O O . GLU B 1 147 ? -16.125 -27.297 -28.641 1 93.19 147 GLU B O 1
ATOM 4223 N N . GLY B 1 148 ? -16.688 -26.172 -26.766 1 92.75 148 GLY B N 1
ATOM 4224 C CA . GLY B 1 148 ? -17.75 -27.094 -26.406 1 92.75 148 GLY B CA 1
ATOM 4225 C C . GLY B 1 148 ? -17.219 -28.422 -25.891 1 92.75 148 GLY B C 1
ATOM 4226 O O . GLY B 1 148 ? -17.938 -29.438 -25.906 1 92.75 148 GLY B O 1
ATOM 4227 N N . LYS B 1 149 ? -15.953 -28.516 -25.594 1 94.94 149 LYS B N 1
ATOM 4228 C CA . LYS B 1 149 ? -15.391 -29.719 -25 1 94.94 149 LYS B CA 1
ATOM 4229 C C . LYS B 1 149 ? -15.672 -29.797 -23.5 1 94.94 149 LYS B C 1
ATOM 4231 O O . LYS B 1 149 ? -16.141 -28.812 -22.906 1 94.94 149 LYS B O 1
ATOM 4236 N N . ASP B 1 150 ? -15.398 -30.938 -22.906 1 97.38 150 ASP B N 1
ATOM 4237 C CA . ASP B 1 150 ? -15.766 -31.188 -21.516 1 97.38 150 ASP B CA 1
ATOM 4238 C C . ASP B 1 150 ? -14.898 -30.391 -20.562 1 97.38 150 ASP B C 1
ATOM 4240 O O . ASP B 1 150 ? -15.391 -29.828 -19.578 1 97.38 150 ASP B O 1
ATOM 4244 N N . ILE B 1 151 ? -13.578 -30.391 -20.797 1 97.69 151 ILE B N 1
ATOM 4245 C CA . ILE B 1 151 ? -12.617 -29.781 -19.891 1 97.69 151 ILE B CA 1
ATOM 4246 C C . ILE B 1 151 ? -11.664 -28.875 -20.672 1 97.69 151 ILE B C 1
ATOM 4248 O O . ILE B 1 151 ? -11.188 -29.25 -21.734 1 97.69 151 ILE B O 1
ATOM 4252 N N . THR B 1 152 ? -11.484 -27.688 -20.25 1 97.25 152 THR B N 1
ATOM 4253 C CA . THR B 1 152 ? -10.398 -26.844 -20.734 1 97.25 152 THR B CA 1
ATOM 4254 C C . THR B 1 152 ? -9.227 -26.875 -19.766 1 97.25 152 THR B C 1
ATOM 4256 O O . THR B 1 152 ? -9.406 -26.641 -18.562 1 97.25 152 THR B O 1
ATOM 4259 N N . LEU B 1 153 ? -8.062 -27.234 -20.25 1 95.88 153 LEU B N 1
ATOM 4260 C CA . LEU B 1 153 ? -6.832 -27.297 -19.469 1 95.88 153 LEU B CA 1
ATOM 4261 C C . LEU B 1 153 ? -5.875 -26.188 -19.875 1 95.88 153 LEU B C 1
ATOM 4263 O O . LEU B 1 153 ? -5.613 -26 -21.062 1 95.88 153 LEU B O 1
ATOM 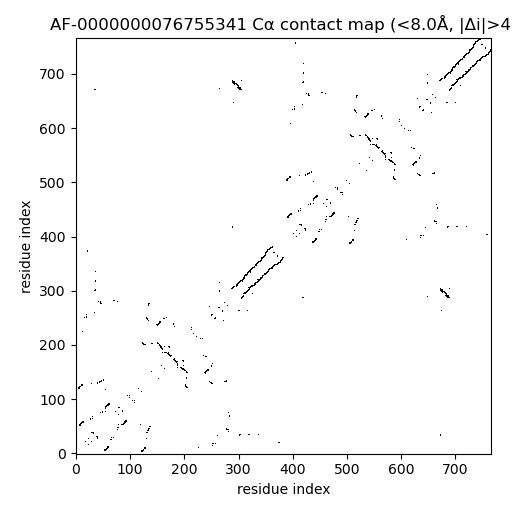4267 N N . ILE B 1 154 ? -5.402 -25.438 -18.875 1 95.44 154 ILE B N 1
ATOM 4268 C CA . ILE B 1 154 ? -4.449 -24.375 -19.141 1 95.44 154 ILE B CA 1
ATOM 4269 C C . ILE B 1 154 ? -3.025 -24.922 -19.078 1 95.44 154 ILE B C 1
ATOM 4271 O O . ILE B 1 154 ? -2.662 -25.625 -18.125 1 95.44 154 ILE B O 1
ATOM 4275 N N . TYR B 1 155 ? -2.225 -24.672 -20.109 1 93.12 155 TYR B N 1
ATOM 4276 C CA . TYR B 1 155 ? -0.846 -25.141 -20.141 1 93.12 155 TYR B CA 1
ATOM 4277 C C . TYR B 1 155 ? 0.089 -24.047 -20.656 1 93.12 155 TYR B C 1
ATOM 4279 O O . TYR B 1 155 ? -0.365 -23.016 -21.156 1 93.12 155 TYR B O 1
ATOM 4287 N N . LYS B 1 156 ? 1.358 -24.234 -20.422 1 93.19 156 LYS B N 1
ATOM 4288 C CA . LYS B 1 156 ? 2.389 -23.344 -20.953 1 93.19 156 LYS B CA 1
ATOM 4289 C C . LYS B 1 156 ? 3.584 -24.125 -21.484 1 93.19 156 LYS B C 1
ATOM 4291 O O . LYS B 1 156 ? 4.008 -25.109 -20.859 1 93.19 156 LYS B O 1
ATOM 4296 N N . GLN B 1 157 ? 4.023 -23.656 -22.625 1 90.69 157 GLN B N 1
ATOM 4297 C CA . GLN B 1 157 ? 5.27 -24.203 -23.125 1 90.69 157 GLN B CA 1
ATOM 4298 C C . GLN B 1 157 ? 6.48 -23.578 -22.438 1 90.69 157 GLN B C 1
ATOM 4300 O O . GLN B 1 157 ? 6.594 -22.359 -22.391 1 90.69 157 GLN B O 1
ATOM 4305 N N . LEU B 1 158 ? 7.25 -24.391 -21.797 1 86.62 158 LEU B N 1
ATOM 4306 C CA . LEU B 1 158 ? 8.43 -23.891 -21.109 1 86.62 158 LEU B CA 1
ATOM 4307 C C . LEU B 1 158 ? 9.578 -24.891 -21.188 1 86.62 158 LEU B C 1
ATOM 4309 O O . LEU B 1 158 ? 9.406 -26 -21.672 1 86.62 158 LEU B O 1
ATOM 4313 N N . ASP B 1 159 ? 10.719 -24.391 -20.719 1 81.19 159 ASP B N 1
ATOM 4314 C CA . ASP B 1 159 ? 11.867 -25.281 -20.609 1 81.19 159 ASP B CA 1
ATOM 4315 C C . ASP B 1 159 ? 11.648 -26.328 -19.516 1 81.19 159 ASP B C 1
ATOM 4317 O O . ASP B 1 159 ? 11.109 -26.016 -18.453 1 81.19 159 ASP B O 1
ATOM 4321 N N . LYS B 1 160 ? 12.086 -27.5 -19.828 1 77.31 160 LYS B N 1
ATOM 4322 C CA . LYS B 1 160 ? 11.891 -28.609 -18.922 1 77.31 160 LYS B CA 1
ATOM 4323 C C . LYS B 1 160 ? 12.398 -28.266 -17.516 1 77.31 160 LYS B C 1
ATOM 4325 O O . LYS B 1 160 ? 11.789 -28.672 -16.516 1 77.31 160 LYS B O 1
ATOM 4330 N N . GLU B 1 161 ? 13.43 -27.469 -17.484 1 71.44 161 GLU B N 1
ATOM 4331 C CA . GLU B 1 161 ? 14.086 -27.141 -16.219 1 71.44 161 GLU B CA 1
ATOM 4332 C C . GLU B 1 161 ? 13.172 -26.312 -15.312 1 71.44 161 GLU B C 1
ATOM 4334 O O . GLU B 1 161 ? 13.352 -26.266 -14.102 1 71.44 161 GLU B O 1
ATOM 4339 N N . LYS B 1 162 ? 12.211 -25.734 -15.922 1 74.06 162 LYS B N 1
ATOM 4340 C CA . LYS B 1 162 ? 11.328 -24.859 -15.156 1 74.06 162 LYS B CA 1
ATOM 4341 C C . LYS B 1 162 ? 10.18 -25.641 -14.531 1 74.06 162 LYS B C 1
ATOM 4343 O O . LYS B 1 162 ? 9.508 -25.141 -13.625 1 74.06 162 LYS B O 1
ATOM 4348 N N . LEU B 1 163 ? 9.695 -26.797 -15.039 1 71 163 LEU B N 1
ATOM 4349 C CA . LEU B 1 163 ? 8.586 -27.609 -14.547 1 71 163 LEU B CA 1
ATOM 4350 C C . LEU B 1 163 ? 8.961 -28.297 -13.242 1 71 163 LEU B C 1
ATOM 4352 O O . LEU B 1 163 ? 8.125 -28.438 -12.336 1 71 163 LEU B O 1
ATOM 4356 N N . GLY B 1 164 ? 10.203 -28.375 -12.805 1 61.91 164 GLY B N 1
ATOM 4357 C CA . GLY B 1 164 ? 10.695 -29.016 -11.602 1 61.91 164 GLY B CA 1
ATOM 4358 C C . GLY B 1 164 ? 10.758 -30.531 -11.711 1 61.91 164 GLY B C 1
ATOM 4359 O O . GLY B 1 164 ? 9.93 -31.141 -12.391 1 61.91 164 GLY B O 1
ATOM 4360 N N . ASP B 1 165 ? 11.805 -31.172 -11.648 1 55.91 165 ASP B N 1
ATOM 4361 C CA . ASP B 1 165 ? 12.07 -32.594 -11.734 1 55.91 165 ASP B CA 1
ATOM 4362 C C . ASP B 1 165 ? 11.43 -33.344 -10.57 1 55.91 165 ASP B C 1
ATOM 4364 O O . ASP B 1 165 ? 11.156 -34.562 -10.664 1 55.91 165 ASP B O 1
ATOM 4368 N N . GLN B 1 166 ? 11.25 -32.625 -9.594 1 49.19 166 GLN B N 1
ATOM 4369 C CA . GLN B 1 166 ? 10.938 -33.375 -8.398 1 49.19 166 GLN B CA 1
ATOM 4370 C C . GLN B 1 166 ? 9.445 -33.375 -8.102 1 49.19 166 GLN B C 1
ATOM 4372 O O . GLN B 1 166 ? 9.016 -33.781 -7.027 1 49.19 166 GLN B O 1
ATOM 4377 N N . ASN B 1 167 ? 8.742 -32.656 -8.977 1 54.97 167 ASN B N 1
ATOM 4378 C CA . ASN B 1 167 ? 7.324 -32.656 -8.656 1 54.97 167 ASN B CA 1
ATOM 4379 C C . ASN B 1 167 ? 6.57 -33.719 -9.461 1 54.97 167 ASN B C 1
ATOM 4381 O O . ASN B 1 167 ? 6.375 -33.531 -10.672 1 54.97 167 ASN B O 1
ATOM 4385 N N . PRO B 1 168 ? 6.434 -34.938 -8.797 1 50.59 168 PRO B N 1
ATOM 4386 C CA . PRO B 1 168 ? 5.742 -36.031 -9.477 1 50.59 168 PRO B CA 1
ATOM 4387 C C . PRO B 1 168 ? 4.398 -35.625 -10.07 1 50.59 168 PRO B C 1
ATOM 4389 O O . PRO B 1 168 ? 3.859 -36.281 -10.945 1 50.59 168 PRO B O 1
ATOM 4392 N N . LYS B 1 169 ? 4.047 -34.438 -9.617 1 59.94 169 LYS B N 1
ATOM 4393 C CA . LYS B 1 169 ? 2.703 -34.094 -10.062 1 59.94 169 LYS B CA 1
ATOM 4394 C C . LYS B 1 169 ? 2.754 -33.125 -11.266 1 59.94 169 LYS B C 1
ATOM 4396 O O . LYS B 1 169 ? 1.719 -32.812 -11.844 1 59.94 169 LYS B O 1
ATOM 4401 N N . SER B 1 170 ? 4.012 -32.844 -11.469 1 64.62 170 SER B N 1
ATOM 4402 C CA . SER B 1 170 ? 4.137 -32.031 -12.664 1 64.62 170 SER B CA 1
ATOM 4403 C C . SER B 1 170 ? 4.156 -32.875 -13.93 1 64.62 170 SER B C 1
ATOM 4405 O O . SER B 1 170 ? 4.828 -33.906 -13.969 1 64.62 170 SER B O 1
ATOM 4407 N N . ARG B 1 171 ? 3.223 -32.688 -14.734 1 75.38 171 ARG B N 1
ATOM 4408 C CA . ARG B 1 171 ? 3.109 -33.5 -15.945 1 75.38 171 ARG B CA 1
ATOM 4409 C C . ARG B 1 171 ? 3.121 -32.594 -17.188 1 75.38 171 ARG B C 1
ATOM 4411 O O . ARG B 1 171 ? 2.656 -31.469 -17.156 1 75.38 171 ARG B O 1
ATOM 4418 N N . ALA B 1 172 ? 3.758 -33.156 -18.172 1 83.25 172 ALA B N 1
ATOM 4419 C CA . ALA B 1 172 ? 3.748 -32.531 -19.484 1 83.25 172 ALA B CA 1
ATOM 4420 C C . ALA B 1 172 ? 2.662 -33.156 -20.375 1 83.25 172 ALA B C 1
ATOM 4422 O O . ALA B 1 172 ? 2.416 -34.344 -20.328 1 83.25 172 ALA B O 1
ATOM 4423 N N . LEU B 1 173 ? 2.098 -32.281 -21.078 1 86.69 173 LEU B N 1
ATOM 4424 C CA . LEU B 1 173 ? 1.06 -32.719 -22 1 86.69 173 LEU B CA 1
ATOM 4425 C C . LEU B 1 173 ? 1.674 -33.219 -23.297 1 86.69 173 LEU B C 1
ATOM 4427 O O . LEU B 1 173 ? 2.654 -32.656 -23.797 1 86.69 173 LEU B O 1
ATOM 4431 N N . LYS B 1 174 ? 1.098 -34.281 -23.734 1 87.12 174 LYS B N 1
ATOM 4432 C CA . LYS B 1 174 ? 1.402 -34.75 -25.078 1 87.12 174 LYS B CA 1
ATOM 4433 C C . LYS B 1 174 ? 0.231 -34.531 -26.031 1 87.12 174 LYS B C 1
ATOM 4435 O O . LYS B 1 174 ? -0.918 -34.812 -25.688 1 87.12 174 LYS B O 1
ATOM 4440 N N . PHE B 1 175 ? 0.575 -33.906 -27.125 1 87.62 175 PHE B N 1
ATOM 4441 C CA . PHE B 1 175 ? -0.447 -33.594 -28.125 1 87.62 175 PHE B CA 1
ATOM 4442 C C . PHE B 1 175 ? -0.331 -34.531 -29.328 1 87.62 175 PHE B C 1
ATOM 4444 O O . PHE B 1 175 ? 0.764 -34.969 -29.656 1 87.62 175 PHE B O 1
ATOM 4451 N N . ASP B 1 176 ? -1.48 -34.781 -29.922 1 87.06 176 ASP B N 1
ATOM 4452 C CA . ASP B 1 176 ? -1.46 -35.469 -31.219 1 87.06 176 ASP B CA 1
ATOM 4453 C C . ASP B 1 176 ? -1.319 -34.5 -32.375 1 87.06 176 ASP B C 1
ATOM 4455 O O . ASP B 1 176 ? -1.058 -33.312 -32.125 1 87.06 176 ASP B O 1
ATOM 4459 N N . ALA B 1 177 ? -1.407 -35 -33.531 1 86.06 177 ALA B N 1
ATOM 4460 C CA . ALA B 1 177 ? -1.174 -34.188 -34.75 1 86.06 177 ALA B CA 1
ATOM 4461 C C . ALA B 1 177 ? -2.219 -33.094 -34.875 1 86.06 177 ALA B C 1
ATOM 4463 O O . ALA B 1 177 ? -1.965 -32.062 -35.5 1 86.06 177 ALA B O 1
ATOM 4464 N N . ASN B 1 178 ? -3.379 -33.344 -34.312 1 83.81 178 ASN B N 1
ATOM 4465 C CA . ASN B 1 178 ? -4.461 -32.375 -34.375 1 83.81 178 ASN B CA 1
ATOM 4466 C C . ASN B 1 178 ? -4.5 -31.484 -33.125 1 83.81 178 ASN B C 1
ATOM 4468 O O . ASN B 1 178 ? -5.52 -30.844 -32.844 1 83.81 178 ASN B O 1
ATOM 4472 N N . ARG B 1 179 ? -3.502 -31.516 -32.25 1 83.38 179 ARG B N 1
ATOM 4473 C CA . ARG B 1 179 ? -3.334 -30.719 -31.031 1 83.38 179 ARG B CA 1
ATOM 4474 C C . ARG B 1 179 ? -4.371 -31.078 -29.984 1 83.38 179 ARG B C 1
ATOM 4476 O O . ARG B 1 179 ? -4.832 -30.219 -29.219 1 83.38 179 ARG B O 1
ATOM 4483 N N . GLN B 1 180 ? -4.754 -32.312 -30.141 1 86.5 180 GLN B N 1
ATOM 4484 C CA . GLN B 1 180 ? -5.562 -32.844 -29.062 1 86.5 180 GLN B CA 1
ATOM 4485 C C . GLN B 1 180 ? -4.684 -33.5 -28 1 86.5 180 GLN B C 1
ATOM 4487 O O . GLN B 1 180 ? -3.646 -34.094 -28.312 1 86.5 180 GLN B O 1
ATOM 4492 N N . VAL B 1 181 ? -5.082 -33.312 -26.734 1 90.44 181 VAL B N 1
ATOM 4493 C CA . VAL B 1 181 ? -4.309 -33.906 -25.641 1 90.44 181 VAL B CA 1
ATOM 4494 C C . VAL B 1 181 ? -4.387 -35.438 -25.688 1 90.44 181 VAL B C 1
ATOM 4496 O O . VAL B 1 181 ? -5.473 -36 -25.625 1 90.44 181 VAL B O 1
ATOM 4499 N N . LYS B 1 182 ? -3.258 -36.062 -25.828 1 86.62 182 LYS B N 1
ATOM 4500 C CA . LYS B 1 182 ? -3.197 -37.531 -25.969 1 86.62 182 LYS B CA 1
ATOM 4501 C C . LYS B 1 182 ? -2.676 -38.188 -24.703 1 86.62 182 LYS B C 1
ATOM 4503 O O . LYS B 1 182 ? -2.873 -39.375 -24.484 1 86.62 182 LYS B O 1
ATOM 4508 N N . GLY B 1 183 ? -2.002 -37.344 -24 1 85 183 GLY B N 1
ATOM 4509 C CA . GLY B 1 183 ? -1.474 -37.938 -22.781 1 85 183 GLY B CA 1
ATOM 4510 C C . GLY B 1 183 ? -0.731 -36.938 -21.906 1 85 183 GLY B C 1
ATOM 4511 O O . GLY B 1 183 ? -0.575 -35.781 -22.281 1 85 183 GLY B O 1
ATOM 4512 N N . LEU B 1 184 ? -0.469 -37.5 -20.625 1 82.12 184 LEU B N 1
ATOM 4513 C CA . LEU B 1 184 ? 0.359 -36.781 -19.672 1 82.12 184 LEU B CA 1
ATOM 4514 C C . LEU B 1 184 ? 1.647 -37.531 -19.391 1 82.12 184 LEU B C 1
ATOM 4516 O O . LEU B 1 184 ? 1.62 -38.75 -19.172 1 82.12 184 LEU B O 1
ATOM 4520 N N . VAL B 1 185 ? 2.711 -36.812 -19.625 1 78.75 185 VAL B N 1
ATOM 4521 C CA . VAL B 1 185 ? 4.012 -37.438 -19.438 1 78.75 185 VAL B CA 1
ATOM 4522 C C . VAL B 1 185 ? 4.68 -36.906 -18.188 1 78.75 185 VAL B C 1
ATOM 4524 O O . VAL B 1 185 ? 4.656 -35.688 -17.938 1 78.75 185 VAL B O 1
ATOM 4527 N N . GLU B 1 186 ? 5.219 -37.875 -17.469 1 75.5 186 GLU B N 1
ATOM 4528 C CA . GLU B 1 186 ? 5.957 -37.469 -16.266 1 75.5 186 GLU B CA 1
ATOM 4529 C C . GLU B 1 186 ? 7.27 -36.781 -16.641 1 75.5 186 GLU B C 1
ATOM 4531 O O . GLU B 1 186 ? 7.906 -37.156 -17.641 1 75.5 186 GLU B O 1
ATOM 4536 N N . TYR B 1 187 ? 7.648 -35.875 -15.828 1 71.44 187 TYR B N 1
ATOM 4537 C CA . TYR B 1 187 ? 8.844 -35.094 -16.047 1 71.44 187 TYR B CA 1
ATOM 4538 C C . TYR B 1 187 ? 10.062 -35.969 -16.281 1 71.44 187 TYR B C 1
ATOM 4540 O O . TYR B 1 187 ? 10.875 -35.688 -17.172 1 71.44 187 TYR B O 1
ATOM 4548 N N . GLY B 1 188 ? 10.172 -37 -15.547 1 70.75 188 GLY B N 1
ATOM 4549 C CA . GLY B 1 188 ? 11.312 -37.906 -15.648 1 70.75 188 GLY B CA 1
ATOM 4550 C C . GLY B 1 188 ? 11.406 -38.594 -17 1 70.75 188 GLY B C 1
ATOM 4551 O O . GLY B 1 188 ? 12.477 -39.062 -17.391 1 70.75 188 GLY B O 1
ATOM 4552 N N . ASP B 1 189 ? 10.273 -38.562 -17.766 1 73.94 189 ASP B N 1
ATOM 4553 C CA . ASP B 1 189 ? 10.234 -39.281 -19.031 1 73.94 189 ASP B CA 1
ATOM 4554 C C . ASP B 1 189 ? 10.523 -38.344 -20.203 1 73.94 189 ASP B C 1
ATOM 4556 O O . ASP B 1 189 ? 10.578 -38.781 -21.359 1 73.94 189 ASP B O 1
ATOM 4560 N N . LEU B 1 190 ? 10.766 -37.125 -19.828 1 75.06 190 LEU B N 1
ATOM 4561 C CA . LEU B 1 190 ? 11.023 -36.156 -20.859 1 75.06 190 LEU B CA 1
ATOM 4562 C C . LEU B 1 190 ? 12.523 -36.031 -21.125 1 75.06 190 LEU B C 1
ATOM 4564 O O . LEU B 1 190 ? 13.336 -36.219 -20.234 1 75.06 190 LEU B O 1
ATOM 4568 N N . GLY B 1 191 ? 12.867 -35.844 -22.438 1 68.5 191 GLY B N 1
ATOM 4569 C CA . GLY B 1 191 ? 14.258 -35.625 -22.797 1 68.5 191 GLY B CA 1
ATOM 4570 C C . GLY B 1 191 ? 14.805 -34.281 -22.359 1 68.5 191 GLY B C 1
ATOM 4571 O O . GLY B 1 191 ? 14.047 -33.344 -22.141 1 68.5 191 GLY B O 1
ATOM 4572 N N . GLU B 1 192 ? 16.125 -34.188 -22.078 1 65.81 192 GLU B N 1
ATOM 4573 C CA . GLU B 1 192 ? 16.797 -32.969 -21.625 1 65.81 192 GLU B CA 1
ATOM 4574 C C . GLU B 1 192 ? 16.781 -31.891 -22.703 1 65.81 192 GLU B C 1
ATOM 4576 O O . GLU B 1 192 ? 16.938 -32.188 -23.891 1 65.81 192 GLU B O 1
ATOM 4581 N N . GLY B 1 193 ? 16.609 -30.594 -22.312 1 66.31 193 GLY B N 1
ATOM 4582 C CA . GLY B 1 193 ? 16.734 -29.453 -23.203 1 66.31 193 GLY B CA 1
ATOM 4583 C C . GLY B 1 193 ? 15.5 -29.219 -24.031 1 66.31 193 GLY B C 1
ATOM 4584 O O . GLY B 1 193 ? 15.445 -28.25 -24.797 1 66.31 193 GLY B O 1
ATOM 4585 N N . GLU B 1 194 ? 14.555 -30 -23.844 1 73 194 GLU B N 1
ATOM 4586 C CA . GLU B 1 194 ? 13.375 -29.859 -24.688 1 73 194 GLU B CA 1
ATOM 4587 C C . GLU B 1 194 ? 12.352 -28.906 -24.062 1 73 194 GLU B C 1
ATOM 4589 O O . GLU B 1 194 ? 12.336 -28.719 -22.844 1 73 194 GLU B O 1
ATOM 4594 N N . LYS B 1 195 ? 11.68 -28.156 -24.969 1 85 195 LYS B N 1
ATOM 4595 C CA . LYS B 1 195 ? 10.492 -27.438 -24.531 1 85 195 LYS B CA 1
ATOM 4596 C C . LYS B 1 195 ? 9.344 -28.406 -24.25 1 85 195 LYS B C 1
ATOM 4598 O O . LYS B 1 195 ? 9.172 -29.391 -24.953 1 85 195 LYS B O 1
ATOM 4603 N N . VAL B 1 196 ? 8.773 -28.172 -23.156 1 85.94 196 VAL B N 1
ATOM 4604 C CA . VAL B 1 196 ? 7.684 -29.047 -22.75 1 85.94 196 VAL B CA 1
ATOM 4605 C C . VAL B 1 196 ? 6.398 -28.234 -22.609 1 85.94 196 VAL B C 1
ATOM 4607 O O . VAL B 1 196 ? 6.438 -27.047 -22.266 1 85.94 196 VAL B O 1
ATOM 4610 N N . ASP B 1 197 ? 5.316 -28.844 -22.922 1 90.12 197 ASP B N 1
ATOM 4611 C CA . ASP B 1 197 ? 3.992 -28.281 -22.656 1 90.12 197 ASP B CA 1
ATOM 4612 C C . ASP B 1 197 ? 3.514 -28.656 -21.25 1 90.12 197 ASP B C 1
ATOM 4614 O O . ASP B 1 197 ? 2.945 -29.734 -21.062 1 90.12 197 ASP B O 1
ATOM 4618 N N . ALA B 1 198 ? 3.754 -27.766 -20.375 1 89 198 ALA B N 1
ATOM 4619 C CA . ALA B 1 198 ? 3.51 -28.047 -18.969 1 89 198 ALA B CA 1
ATOM 4620 C C . ALA B 1 198 ? 2.08 -27.688 -18.562 1 89 198 ALA B C 1
ATOM 4622 O O . ALA B 1 198 ? 1.613 -26.578 -18.844 1 89 198 ALA B O 1
ATOM 4623 N N . SER B 1 199 ? 1.416 -28.688 -17.969 1 89.88 199 SER B N 1
ATOM 4624 C CA . SER B 1 199 ? 0.113 -28.406 -17.375 1 89.88 199 SER B CA 1
ATOM 4625 C C . SER B 1 199 ? 0.244 -27.453 -16.188 1 89.88 199 SER B C 1
ATOM 4627 O O . SER B 1 199 ? 1.12 -27.625 -15.336 1 89.88 199 SER B O 1
ATOM 4629 N N . LEU B 1 200 ? -0.583 -26.438 -16.109 1 91.5 200 LEU B N 1
ATOM 4630 C CA . LEU B 1 200 ? -0.599 -25.547 -14.953 1 91.5 200 LEU B CA 1
ATOM 4631 C C . LEU B 1 200 ? -1.531 -26.078 -13.867 1 91.5 200 LEU B C 1
ATOM 4633 O O . LEU B 1 200 ? -1.736 -25.438 -12.844 1 91.5 200 LEU B O 1
ATOM 4637 N N . SER B 1 201 ? -2.105 -27.234 -14.109 1 90.75 201 SER B N 1
ATOM 4638 C CA . SER B 1 201 ? -3.059 -27.859 -13.188 1 90.75 201 SER B CA 1
ATOM 4639 C C . SER B 1 201 ? -4.219 -26.906 -12.883 1 90.75 201 SER B C 1
ATOM 4641 O O . SER B 1 201 ? -4.609 -26.75 -11.727 1 90.75 201 SER B O 1
ATOM 4643 N N . MET B 1 202 ? -4.625 -26.203 -13.852 1 95.81 202 MET B N 1
ATOM 4644 C CA . MET B 1 202 ? -5.801 -25.344 -13.836 1 95.81 202 MET B CA 1
ATOM 4645 C C . MET B 1 202 ? -6.824 -25.781 -14.875 1 95.81 202 MET B C 1
ATOM 4647 O O . MET B 1 202 ? -6.484 -26 -16.047 1 95.81 202 MET B O 1
ATOM 4651 N N . TYR B 1 203 ? -8.062 -25.906 -14.375 1 97 203 TYR B N 1
ATOM 4652 C CA . TYR B 1 203 ? -9.086 -26.5 -15.227 1 97 203 TYR B CA 1
ATOM 4653 C C . TYR B 1 203 ? -10.383 -25.703 -15.172 1 97 203 TYR B C 1
ATOM 4655 O O . TYR B 1 203 ? -10.742 -25.156 -14.125 1 97 203 TYR B O 1
ATOM 4663 N N . LEU B 1 204 ? -10.992 -25.625 -16.281 1 98.25 204 LEU B N 1
ATOM 4664 C CA . LEU B 1 204 ? -12.367 -25.141 -16.375 1 98.25 204 LEU B CA 1
ATOM 4665 C C . LEU B 1 204 ? -13.289 -26.219 -16.938 1 98.25 204 LEU B C 1
ATOM 4667 O O . LEU B 1 204 ? -12.984 -26.828 -17.953 1 98.25 204 LEU B O 1
ATOM 4671 N N . LEU B 1 205 ? -14.391 -26.516 -16.25 1 98.19 205 LEU B N 1
ATOM 4672 C CA . LEU B 1 205 ? -15.359 -27.516 -16.672 1 98.19 205 LEU B CA 1
ATOM 4673 C C . LEU B 1 205 ? -16.734 -27.234 -16.094 1 98.19 205 LEU B C 1
ATOM 4675 O O . LEU B 1 205 ? -16.891 -26.344 -15.25 1 98.19 205 LEU B O 1
ATOM 4679 N N . SER B 1 206 ? -17.719 -27.906 -16.562 1 97.75 206 SER B N 1
ATOM 4680 C CA . SER B 1 206 ? -19.047 -27.734 -16 1 97.75 206 SER B CA 1
ATOM 4681 C C . SER B 1 206 ? -19.141 -28.375 -14.617 1 97.75 206 SER B C 1
ATOM 4683 O O . SER B 1 206 ? -18.438 -29.344 -14.328 1 97.75 206 SER B O 1
ATOM 4685 N N . VAL B 1 207 ? -19.969 -27.812 -13.844 1 97.38 207 VAL B N 1
ATOM 4686 C CA . VAL B 1 207 ? -20.234 -28.406 -12.531 1 97.38 207 VAL B CA 1
ATOM 4687 C C . VAL B 1 207 ? -20.75 -29.828 -12.711 1 97.38 207 VAL B C 1
ATOM 4689 O O . VAL B 1 207 ? -20.375 -30.719 -11.938 1 97.38 207 VAL B O 1
ATOM 4692 N N . LYS B 1 208 ? -21.547 -30.062 -13.727 1 97.31 208 LYS B N 1
ATOM 4693 C CA . LYS B 1 208 ? -22.031 -31.406 -14.031 1 97.31 208 LYS B CA 1
ATOM 4694 C C . LYS B 1 208 ? -20.875 -32.375 -14.281 1 97.31 208 LYS B C 1
ATOM 4696 O O . LYS B 1 208 ? -20.844 -33.469 -13.727 1 97.31 208 LYS B O 1
ATOM 4701 N N . THR B 1 209 ? -19.953 -31.938 -15.109 1 97.94 209 THR B N 1
ATOM 4702 C CA . THR B 1 209 ? -18.797 -32.75 -15.422 1 97.94 209 THR B CA 1
ATOM 4703 C C . THR B 1 209 ? -17.984 -33.062 -14.156 1 97.94 209 THR B C 1
ATOM 4705 O O . THR B 1 209 ? -17.547 -34.188 -13.945 1 97.94 209 THR B O 1
ATOM 4708 N N . LEU B 1 210 ? -17.734 -32.062 -13.258 1 98.25 210 LEU B N 1
ATOM 4709 C CA . LEU B 1 210 ? -16.984 -32.312 -12.031 1 98.25 210 LEU B CA 1
ATOM 4710 C C . LEU B 1 210 ? -17.719 -33.25 -11.109 1 98.25 210 LEU B C 1
ATOM 4712 O O . LEU B 1 210 ? -17.094 -34.125 -10.484 1 98.25 210 LEU B O 1
ATOM 4716 N N . ASN B 1 211 ? -19.047 -33.094 -11.055 1 97 211 ASN B N 1
ATOM 4717 C CA . ASN B 1 211 ? -19.812 -34.062 -10.258 1 97 211 ASN B CA 1
ATOM 4718 C C . ASN B 1 211 ? -19.703 -35.469 -10.789 1 97 211 ASN B C 1
ATOM 4720 O O . ASN B 1 211 ? -19.594 -36.438 -10.016 1 97 211 ASN B O 1
ATOM 4724 N N . ASP B 1 212 ? -19.719 -35.562 -12.07 1 97.25 212 ASP B N 1
ATOM 4725 C CA . ASP B 1 212 ? -19.531 -36.875 -12.688 1 97.25 212 ASP B CA 1
ATOM 4726 C C . ASP B 1 212 ? -18.172 -37.469 -12.312 1 97.25 212 ASP B C 1
ATOM 4728 O O . ASP B 1 212 ? -18.078 -38.656 -11.984 1 97.25 212 ASP B O 1
ATOM 4732 N N . ILE B 1 213 ? -17.172 -36.688 -12.391 1 97.25 213 ILE B N 1
ATOM 4733 C CA . ILE B 1 213 ? -15.82 -37.125 -12.055 1 97.25 213 ILE B CA 1
ATOM 4734 C C . ILE B 1 213 ? -15.773 -37.562 -10.586 1 97.25 213 ILE B C 1
ATOM 4736 O O . ILE B 1 213 ? -15.195 -38.594 -10.266 1 97.25 213 ILE B O 1
ATOM 4740 N N . ILE B 1 214 ? -16.391 -36.812 -9.719 1 95.62 214 ILE B N 1
ATOM 4741 C CA . ILE B 1 214 ? -16.422 -37.125 -8.289 1 95.62 214 ILE B CA 1
ATOM 4742 C C . ILE B 1 214 ? -17.172 -38.438 -8.062 1 95.62 214 ILE B C 1
ATOM 4744 O O . ILE B 1 214 ? -16.734 -39.281 -7.277 1 95.62 214 ILE B O 1
ATOM 4748 N N . ASP B 1 215 ? -18.297 -38.594 -8.781 1 95.06 215 ASP B N 1
ATOM 4749 C CA . ASP B 1 215 ? -19.047 -39.844 -8.664 1 95.06 215 ASP B CA 1
ATOM 4750 C C . ASP B 1 215 ? -18.203 -41.062 -9.062 1 95.06 215 ASP B C 1
ATOM 4752 O O . ASP B 1 215 ? -18.203 -42.062 -8.375 1 95.06 215 ASP B O 1
ATOM 4756 N N . ARG B 1 216 ? -17.531 -40.875 -10.117 1 94.69 216 ARG B N 1
ATOM 4757 C CA . ARG B 1 216 ? -16.641 -41.938 -10.57 1 94.69 216 ARG B CA 1
ATOM 4758 C C . ARG B 1 216 ? -15.555 -42.25 -9.531 1 94.69 216 ARG B C 1
ATOM 4760 O O . ARG B 1 216 ? -15.234 -43.406 -9.281 1 94.69 216 ARG B O 1
ATOM 4767 N N . ALA B 1 217 ? -14.977 -41.25 -9.016 1 93.5 217 ALA B N 1
ATOM 4768 C CA . ALA B 1 217 ? -13.938 -41.375 -8.008 1 93.5 217 ALA B CA 1
ATOM 4769 C C . ALA B 1 217 ? -14.445 -42.156 -6.793 1 93.5 217 ALA B C 1
ATOM 4771 O O . ALA B 1 217 ? -13.758 -43.031 -6.273 1 93.5 217 ALA B O 1
ATOM 4772 N N . VAL B 1 218 ? -15.641 -41.781 -6.387 1 89.44 218 VAL B N 1
ATOM 4773 C CA . VAL B 1 218 ? -16.234 -42.469 -5.246 1 89.44 218 VAL B CA 1
ATOM 4774 C C . VAL B 1 218 ? -16.453 -43.938 -5.582 1 89.44 218 VAL B C 1
ATOM 4776 O O . VAL B 1 218 ? -16.094 -44.812 -4.789 1 89.44 218 VAL B O 1
ATOM 4779 N N . ASP B 1 219 ? -16.938 -44.188 -6.734 1 92.06 219 ASP B N 1
ATOM 4780 C CA . ASP B 1 219 ? -17.188 -45.562 -7.18 1 92.06 219 ASP B CA 1
ATOM 4781 C C . ASP B 1 219 ? -15.891 -46.344 -7.258 1 92.06 219 ASP B C 1
ATOM 4783 O O . ASP B 1 219 ? -15.859 -47.531 -6.926 1 92.06 219 ASP B O 1
ATOM 4787 N N . GLU B 1 220 ? -14.844 -45.688 -7.609 1 92.56 220 GLU B N 1
ATOM 4788 C CA . GLU B 1 220 ? -13.562 -46.344 -7.82 1 92.56 220 GLU B CA 1
ATOM 4789 C C . GLU B 1 220 ? -12.664 -46.219 -6.59 1 92.56 220 GLU B C 1
ATOM 4791 O O . GLU B 1 220 ? -11.516 -46.688 -6.598 1 92.56 220 GLU B O 1
ATOM 4796 N N . GLU B 1 221 ? -13.109 -45.562 -5.543 1 88.38 221 GLU B N 1
ATOM 4797 C CA . GLU B 1 221 ? -12.398 -45.375 -4.281 1 88.38 221 GLU B CA 1
ATOM 4798 C C . GLU B 1 221 ? -11.086 -44.625 -4.492 1 88.38 221 GLU B C 1
ATOM 4800 O O . GLU B 1 221 ? -10.039 -45.062 -4 1 88.38 221 GLU B O 1
ATOM 4805 N N . VAL B 1 222 ? -11.188 -43.656 -5.312 1 87.88 222 VAL B N 1
ATOM 4806 C CA . VAL B 1 222 ? -10.07 -42.75 -5.547 1 87.88 222 VAL B CA 1
ATOM 4807 C C . VAL B 1 222 ? -10.273 -41.469 -4.75 1 87.88 222 VAL B C 1
ATOM 4809 O O . VAL B 1 222 ? -11.273 -40.75 -4.926 1 87.88 222 VAL B O 1
ATOM 4812 N N . TYR B 1 223 ? -9.359 -41.219 -3.799 1 84.88 223 TYR B N 1
ATOM 4813 C CA . TYR B 1 223 ? -9.477 -40.031 -2.939 1 84.88 223 TYR B CA 1
ATOM 4814 C C . TYR B 1 223 ? -8.25 -39.125 -3.086 1 84.88 223 TYR B C 1
ATOM 4816 O O . TYR B 1 223 ? -7.148 -39.5 -2.682 1 84.88 223 TYR B O 1
ATOM 4824 N N . MET B 1 224 ? -8.406 -38.062 -3.74 1 87.94 224 MET B N 1
ATOM 4825 C CA . MET B 1 224 ? -7.352 -37.062 -3.936 1 87.94 224 MET B CA 1
ATOM 4826 C C . MET B 1 224 ? -7.934 -35.656 -4.062 1 87.94 224 MET B C 1
ATOM 4828 O O . MET B 1 224 ? -9.148 -35.5 -4.023 1 87.94 224 MET B O 1
ATOM 4832 N N . GLU B 1 225 ? -7.094 -34.688 -4.02 1 89.19 225 GLU B N 1
ATOM 4833 C CA . GLU B 1 225 ? -7.535 -33.312 -4.207 1 89.19 225 GLU B CA 1
ATOM 4834 C C . GLU B 1 225 ? -8.195 -33.125 -5.57 1 89.19 225 GLU B C 1
ATOM 4836 O O . GLU B 1 225 ? -7.797 -33.75 -6.551 1 89.19 225 GLU B O 1
ATOM 4841 N N . VAL B 1 226 ? -9.125 -32.219 -5.66 1 91.81 226 VAL B N 1
ATOM 4842 C CA . VAL B 1 226 ? -10.023 -32.156 -6.809 1 91.81 226 VAL B CA 1
ATOM 4843 C C . VAL B 1 226 ? -9.227 -31.781 -8.062 1 91.81 226 VAL B C 1
ATOM 4845 O O . VAL B 1 226 ? -9.539 -32.25 -9.156 1 91.81 226 VAL B O 1
ATOM 4848 N N . ASP B 1 227 ? -8.234 -30.875 -7.922 1 91.75 227 ASP B N 1
ATOM 4849 C CA . ASP B 1 227 ? -7.422 -30.562 -9.094 1 91.75 227 ASP B CA 1
ATOM 4850 C C . ASP B 1 227 ? -6.648 -31.781 -9.57 1 91.75 227 ASP B C 1
ATOM 4852 O O . ASP B 1 227 ? -6.516 -32 -10.773 1 91.75 227 ASP B O 1
ATOM 4856 N N . GLU B 1 228 ? -6.203 -32.594 -8.695 1 89.75 228 GLU B N 1
ATOM 4857 C CA . GLU B 1 228 ? -5.543 -33.844 -9.039 1 89.75 228 GLU B CA 1
ATOM 4858 C C . GLU B 1 228 ? -6.543 -34.844 -9.602 1 89.75 228 GLU B C 1
ATOM 4860 O O . GLU B 1 228 ? -6.203 -35.656 -10.477 1 89.75 228 GLU B O 1
ATOM 4865 N N . LEU B 1 229 ? -7.695 -34.812 -9.062 1 93.06 229 LEU B N 1
ATOM 4866 C CA . LEU B 1 229 ? -8.75 -35.719 -9.516 1 93.06 229 LEU B CA 1
ATOM 4867 C C . LEU B 1 229 ? -9.094 -35.469 -10.977 1 93.06 229 LEU B C 1
ATOM 4869 O O . LEU B 1 229 ? -9.227 -36.406 -11.766 1 93.06 229 LEU B O 1
ATOM 4873 N N . VAL B 1 230 ? -9.234 -34.188 -11.32 1 95.19 230 VAL B N 1
ATOM 4874 C CA . VAL B 1 230 ? -9.523 -33.812 -12.703 1 95.19 230 VAL B CA 1
ATOM 4875 C C . VAL B 1 230 ? -8.406 -34.312 -13.617 1 95.19 230 VAL B C 1
ATOM 4877 O O . VAL B 1 230 ? -8.664 -34.844 -14.688 1 95.19 230 VAL B O 1
ATOM 4880 N N . GLN B 1 231 ? -7.191 -34.156 -13.188 1 91.69 231 GLN B N 1
ATOM 4881 C CA . GLN B 1 231 ? -6.059 -34.625 -13.977 1 91.69 231 GLN B CA 1
ATOM 4882 C C . GLN B 1 231 ? -6.105 -36.125 -14.141 1 91.69 231 GLN B C 1
ATOM 4884 O O . GLN B 1 231 ? -5.828 -36.656 -15.227 1 91.69 231 GLN B O 1
ATOM 4889 N N . HIS B 1 232 ? -6.422 -36.844 -13.078 1 90.94 232 HIS B N 1
ATOM 4890 C CA . HIS B 1 232 ? -6.461 -38.312 -13.062 1 90.94 232 HIS B CA 1
ATOM 4891 C C . HIS B 1 232 ? -7.422 -38.844 -14.117 1 90.94 232 HIS B C 1
ATOM 4893 O O . HIS B 1 232 ? -7.125 -39.812 -14.781 1 90.94 232 HIS B O 1
ATOM 4899 N N . TYR B 1 233 ? -8.578 -38.156 -14.312 1 94.56 233 TYR B N 1
ATOM 4900 C CA . TYR B 1 233 ? -9.602 -38.656 -15.234 1 94.56 233 TYR B CA 1
ATOM 4901 C C . TYR B 1 233 ? -9.602 -37.844 -16.531 1 94.56 233 TYR B C 1
ATOM 4903 O O . TYR B 1 233 ? -10.508 -38 -17.359 1 94.56 233 TYR B O 1
ATOM 4911 N N . LEU B 1 234 ? -8.586 -37.062 -16.766 1 94 234 LEU B N 1
ATOM 4912 C CA . LEU B 1 234 ? -8.562 -36.062 -17.812 1 94 234 LEU B CA 1
ATOM 4913 C C . LEU B 1 234 ? -8.781 -36.688 -19.188 1 94 234 LEU B C 1
ATOM 4915 O O . LEU B 1 234 ? -9.609 -36.219 -19.969 1 94 234 LEU B O 1
ATOM 4919 N N . LEU B 1 235 ? -8.18 -37.812 -19.469 1 91.94 235 LEU B N 1
ATOM 4920 C CA . LEU B 1 235 ? -8.164 -38.406 -20.812 1 91.94 235 LEU B CA 1
ATOM 4921 C C . LEU B 1 235 ? -9.453 -39.156 -21.078 1 91.94 235 LEU B C 1
ATOM 4923 O O . LEU B 1 235 ? -9.695 -39.594 -22.203 1 91.94 235 LEU B O 1
ATOM 4927 N N . ASP B 1 236 ? -10.305 -39.281 -20.062 1 95 236 ASP B N 1
ATOM 4928 C CA . ASP B 1 236 ? -11.617 -39.906 -20.25 1 95 236 ASP B CA 1
ATOM 4929 C C . ASP B 1 236 ? -12.625 -38.875 -20.781 1 95 236 ASP B C 1
ATOM 4931 O O . ASP B 1 236 ? -13.75 -39.25 -21.141 1 95 236 ASP B O 1
ATOM 4935 N N . TYR B 1 237 ? -12.25 -37.656 -20.891 1 95.56 237 TYR B N 1
ATOM 4936 C CA . TYR B 1 237 ? -13.094 -36.562 -21.359 1 95.56 237 TYR B CA 1
ATOM 4937 C C . TYR B 1 237 ? -12.453 -35.844 -22.531 1 95.56 237 TYR B C 1
ATOM 4939 O O . TYR B 1 237 ? -11.266 -36.031 -22.812 1 95.56 237 TYR B O 1
ATOM 4947 N N . THR B 1 238 ? -13.289 -35.125 -23.312 1 94.94 238 THR B N 1
ATOM 4948 C CA . THR B 1 238 ? -12.711 -34.281 -24.344 1 94.94 238 THR B CA 1
ATOM 4949 C C . THR B 1 238 ? -12.039 -33.062 -23.719 1 94.94 238 THR B C 1
ATOM 4951 O O . THR B 1 238 ? -12.578 -32.438 -22.797 1 94.94 238 THR B O 1
ATOM 4954 N N . VAL B 1 239 ? -10.82 -32.812 -24.172 1 95.56 239 VAL B N 1
ATOM 4955 C CA . VAL B 1 239 ? -10.016 -31.797 -23.531 1 95.56 239 VAL B CA 1
ATOM 4956 C C . VAL B 1 239 ? -9.672 -30.703 -24.547 1 95.56 239 VAL B C 1
ATOM 4958 O O . VAL B 1 239 ? -9.273 -30.984 -25.672 1 95.56 239 VAL B O 1
ATOM 4961 N N . ASN B 1 240 ? -9.938 -29.531 -24.203 1 94.5 240 ASN B N 1
ATOM 4962 C CA . ASN B 1 240 ? -9.516 -28.328 -24.906 1 94.5 240 ASN B CA 1
ATOM 4963 C C . ASN B 1 240 ? -8.281 -27.688 -24.266 1 94.5 240 ASN B C 1
ATOM 4965 O O . ASN B 1 240 ? -8.375 -27.109 -23.172 1 94.5 240 ASN B O 1
ATOM 4969 N N . PRO B 1 241 ? -7.062 -27.812 -24.875 1 94.12 241 PRO B N 1
ATOM 4970 C CA . PRO B 1 241 ? -5.883 -27.125 -24.312 1 94.12 241 PRO B CA 1
ATOM 4971 C C . PRO B 1 241 ? -5.898 -25.625 -24.562 1 94.12 241 PRO B C 1
ATOM 4973 O O . PRO B 1 241 ? -6.223 -25.172 -25.672 1 94.12 241 PRO B O 1
ATOM 4976 N N . TYR B 1 242 ? -5.664 -24.844 -23.547 1 95.88 242 TYR B N 1
ATOM 4977 C CA . TYR B 1 242 ? -5.57 -23.391 -23.625 1 95.88 242 TYR B CA 1
ATOM 4978 C C . TYR B 1 242 ? -4.168 -22.906 -23.266 1 95.88 242 TYR B C 1
ATOM 4980 O O . TYR B 1 242 ? -3.732 -23.062 -22.109 1 95.88 242 TYR B O 1
ATOM 4988 N N . LYS B 1 243 ? -3.525 -22.297 -24.172 1 95.38 243 LYS B N 1
ATOM 4989 C CA . LYS B 1 243 ? -2.129 -21.922 -23.984 1 95.38 243 LYS B CA 1
ATOM 4990 C C . LYS B 1 243 ? -2.014 -20.594 -23.234 1 95.38 243 LYS B C 1
ATOM 4992 O O . LYS B 1 243 ? -2.619 -19.594 -23.641 1 95.38 243 LYS B O 1
ATOM 4997 N N . TYR B 1 244 ? -1.314 -20.641 -22.125 1 95.56 244 TYR B N 1
ATOM 4998 C CA . TYR B 1 244 ? -0.942 -19.453 -21.375 1 95.56 244 TYR B CA 1
ATOM 4999 C C . TYR B 1 244 ? 0.439 -18.953 -21.797 1 95.56 244 TYR B C 1
ATOM 5001 O O . TYR B 1 244 ? 1.381 -19.75 -21.891 1 95.56 244 TYR B O 1
ATOM 5009 N N . THR B 1 245 ? 0.576 -17.609 -21.953 1 94.5 245 THR B N 1
ATOM 5010 C CA . THR B 1 245 ? 1.832 -17.109 -22.5 1 94.5 245 THR B CA 1
ATOM 5011 C C . THR B 1 245 ? 2.52 -16.172 -21.516 1 94.5 245 THR B C 1
ATOM 5013 O O . THR B 1 245 ? 3.658 -15.758 -21.734 1 94.5 245 THR B O 1
ATOM 5016 N N . GLY B 1 246 ? 1.948 -15.828 -20.453 1 94.56 246 GLY B N 1
ATOM 5017 C CA . GLY B 1 246 ? 2.551 -14.938 -19.469 1 94.56 246 GLY B CA 1
ATOM 5018 C C . GLY B 1 246 ? 3.582 -15.625 -18.594 1 94.56 246 GLY B C 1
ATOM 5019 O O . GLY B 1 246 ? 3.965 -16.766 -18.859 1 94.56 246 GLY B O 1
ATOM 5020 N N . TYR B 1 247 ? 4.137 -14.93 -17.625 1 94.94 247 TYR B N 1
ATOM 5021 C CA . TYR B 1 247 ? 5.086 -15.508 -16.672 1 94.94 247 TYR B CA 1
ATOM 5022 C C . TYR B 1 247 ? 4.426 -16.594 -15.836 1 94.94 247 TYR B C 1
ATOM 5024 O O . TYR B 1 247 ? 3.266 -16.469 -15.438 1 94.94 247 TYR B O 1
ATOM 5032 N N . MET B 1 248 ? 5.172 -17.625 -15.57 1 93.44 248 MET B N 1
ATOM 5033 C CA . MET B 1 248 ? 4.703 -18.719 -14.719 1 93.44 248 MET B CA 1
ATOM 5034 C C . MET B 1 248 ? 5.844 -19.281 -13.883 1 93.44 248 MET B C 1
ATOM 5036 O O . MET B 1 248 ? 6.961 -19.438 -14.375 1 93.44 248 MET B O 1
ATOM 5040 N N . ALA B 1 249 ? 5.559 -19.562 -12.672 1 93.19 249 ALA B N 1
ATOM 5041 C CA . ALA B 1 249 ? 6.492 -20.297 -11.82 1 93.19 249 ALA B CA 1
ATOM 5042 C C . ALA B 1 249 ? 5.754 -21.312 -10.953 1 93.19 249 ALA B C 1
ATOM 5044 O O . ALA B 1 249 ? 4.617 -21.078 -10.539 1 93.19 249 ALA B O 1
ATOM 5045 N N . ASN B 1 250 ? 6.344 -22.438 -10.711 1 91.25 250 ASN B N 1
ATOM 5046 C CA . ASN B 1 250 ? 5.855 -23.469 -9.805 1 91.25 250 ASN B CA 1
ATOM 5047 C C . ASN B 1 250 ? 6.59 -23.422 -8.469 1 91.25 250 ASN B C 1
ATOM 5049 O O . ASN B 1 250 ? 7.801 -23.641 -8.414 1 91.25 250 ASN B O 1
ATOM 5053 N N . ILE B 1 251 ? 5.91 -23.141 -7.395 1 93.5 251 ILE B N 1
ATOM 5054 C CA . ILE B 1 251 ? 6.5 -23.047 -6.062 1 93.5 251 ILE B CA 1
ATOM 5055 C C . ILE B 1 251 ? 6.359 -24.391 -5.344 1 93.5 251 ILE B C 1
ATOM 5057 O O . ILE B 1 251 ? 5.34 -24.656 -4.699 1 93.5 251 ILE B O 1
ATOM 5061 N N . ASP B 1 252 ? 7.391 -25.25 -5.418 1 89.75 252 ASP B N 1
ATOM 5062 C CA . ASP B 1 252 ? 7.25 -26.562 -4.809 1 89.75 252 ASP B CA 1
ATOM 5063 C C . ASP B 1 252 ? 8.516 -26.969 -4.055 1 89.75 252 ASP B C 1
ATOM 5065 O O . ASP B 1 252 ? 8.609 -28.062 -3.512 1 89.75 252 ASP B O 1
ATOM 5069 N N . SER B 1 253 ? 9.516 -26.062 -4.055 1 91.88 253 SER B N 1
ATOM 5070 C CA . SER B 1 253 ? 10.758 -26.25 -3.314 1 91.88 253 SER B CA 1
ATOM 5071 C C . SER B 1 253 ? 11.391 -24.922 -2.951 1 91.88 253 SER B C 1
ATOM 5073 O O . SER B 1 253 ? 11.039 -23.875 -3.518 1 91.88 253 SER B O 1
ATOM 5075 N N . ILE B 1 254 ? 12.344 -24.969 -2.057 1 95.62 254 ILE B N 1
ATOM 5076 C CA . ILE B 1 254 ? 13.047 -23.766 -1.646 1 95.62 254 ILE B CA 1
ATOM 5077 C C . ILE B 1 254 ? 13.758 -23.141 -2.848 1 95.62 254 ILE B C 1
ATOM 5079 O O . ILE B 1 254 ? 13.688 -21.938 -3.062 1 95.62 254 ILE B O 1
ATOM 5083 N N . GLN B 1 255 ? 14.367 -24 -3.594 1 93.19 255 GLN B N 1
ATOM 5084 C CA . GLN B 1 255 ? 15.133 -23.5 -4.734 1 93.19 255 GLN B CA 1
ATOM 5085 C C . GLN B 1 255 ? 14.227 -22.844 -5.766 1 93.19 255 GLN B C 1
ATOM 5087 O O . GLN B 1 255 ? 14.555 -21.781 -6.309 1 93.19 255 GLN B O 1
ATOM 5092 N N . ARG B 1 256 ? 13.117 -23.406 -6.027 1 92.12 256 ARG B N 1
ATOM 5093 C CA . ARG B 1 256 ? 12.211 -22.844 -7.02 1 92.12 256 ARG B CA 1
ATOM 5094 C C . ARG B 1 256 ? 11.523 -21.594 -6.48 1 92.12 256 ARG B C 1
ATOM 5096 O O . ARG B 1 256 ? 11.242 -20.656 -7.234 1 92.12 256 ARG B O 1
ATOM 5103 N N . TYR B 1 257 ? 11.273 -21.656 -5.211 1 96.31 257 TYR B N 1
ATOM 5104 C CA . TYR B 1 257 ? 10.758 -20.438 -4.574 1 96.31 257 TYR B CA 1
ATOM 5105 C C . TYR B 1 257 ? 11.742 -19.281 -4.711 1 96.31 257 TYR B C 1
ATOM 5107 O O . TYR B 1 257 ? 11.359 -18.188 -5.117 1 96.31 257 TYR B O 1
ATOM 5115 N N . TYR B 1 258 ? 12.953 -19.578 -4.426 1 97.69 258 TYR B N 1
ATOM 5116 C CA . TYR B 1 258 ? 14.023 -18.594 -4.543 1 97.69 258 TYR B CA 1
ATOM 5117 C C . TYR B 1 258 ? 14.148 -18.078 -5.977 1 97.69 258 TYR B C 1
ATOM 5119 O O . TYR B 1 258 ? 14.133 -16.875 -6.223 1 97.69 258 TYR B O 1
ATOM 5127 N N . LYS B 1 259 ? 14.195 -19 -6.832 1 94.94 259 LYS B N 1
ATOM 5128 C CA . LYS B 1 259 ? 14.375 -18.641 -8.234 1 94.94 259 LYS B CA 1
ATOM 5129 C C . LYS B 1 259 ? 13.195 -17.812 -8.742 1 94.94 259 LYS B C 1
ATOM 5131 O O . LYS B 1 259 ? 13.391 -16.828 -9.461 1 94.94 259 LYS B O 1
ATOM 5136 N N . ALA B 1 260 ? 12.023 -18.219 -8.422 1 96.12 260 ALA B N 1
ATOM 5137 C CA . ALA B 1 260 ? 10.836 -17.5 -8.867 1 96.12 260 ALA B CA 1
ATOM 5138 C C . ALA B 1 260 ? 10.859 -16.047 -8.383 1 96.12 260 ALA B C 1
ATOM 5140 O O . ALA B 1 260 ? 10.523 -15.125 -9.133 1 96.12 260 ALA B O 1
ATOM 5141 N N . ASN B 1 261 ? 11.227 -15.82 -7.145 1 98.31 261 ASN B N 1
ATOM 5142 C CA . ASN B 1 261 ? 11.344 -14.461 -6.633 1 98.31 261 ASN B CA 1
ATOM 5143 C C . ASN B 1 261 ? 12.445 -13.688 -7.352 1 98.31 261 ASN B C 1
ATOM 5145 O O . ASN B 1 261 ? 12.25 -12.531 -7.742 1 98.31 261 ASN B O 1
ATOM 5149 N N . MET B 1 262 ? 13.539 -14.32 -7.52 1 98.06 262 MET B N 1
ATOM 5150 C CA . MET B 1 262 ? 14.656 -13.656 -8.188 1 98.06 262 MET B CA 1
ATOM 5151 C C . MET B 1 262 ? 14.297 -13.305 -9.625 1 98.06 262 MET B C 1
ATOM 5153 O O . MET B 1 262 ? 14.797 -12.312 -10.164 1 98.06 262 MET B O 1
ATOM 5157 N N . ASP B 1 263 ? 13.422 -14.117 -10.227 1 96.75 263 ASP B N 1
ATOM 5158 C CA . ASP B 1 263 ? 12.953 -13.828 -11.578 1 96.75 263 ASP B CA 1
ATOM 5159 C C . ASP B 1 263 ? 12.32 -12.438 -11.656 1 96.75 263 ASP B C 1
ATOM 5161 O O . ASP B 1 263 ? 12.281 -11.828 -12.727 1 96.75 263 ASP B O 1
ATOM 5165 N N . MET B 1 264 ? 11.844 -11.922 -10.531 1 98.06 264 MET B N 1
ATOM 5166 C CA . MET B 1 264 ? 11.172 -10.625 -10.516 1 98.06 264 MET B CA 1
ATOM 5167 C C . MET B 1 264 ? 12.18 -9.484 -10.648 1 98.06 264 MET B C 1
ATOM 5169 O O . MET B 1 264 ? 11.797 -8.336 -10.859 1 98.06 264 MET B O 1
ATOM 5173 N N . LEU B 1 265 ? 13.461 -9.797 -10.547 1 98.31 265 LEU B N 1
ATOM 5174 C CA . LEU B 1 265 ? 14.492 -8.781 -10.75 1 98.31 265 LEU B CA 1
ATOM 5175 C C . LEU B 1 265 ? 14.727 -8.539 -12.234 1 98.31 265 LEU B C 1
ATOM 5177 O O . LEU B 1 265 ? 15.367 -7.551 -12.609 1 98.31 265 LEU B O 1
ATOM 5181 N N . ASP B 1 266 ? 14.227 -9.516 -13.055 1 97.38 266 ASP B N 1
ATOM 5182 C CA . ASP B 1 266 ? 14.227 -9.32 -14.5 1 97.38 266 ASP B CA 1
ATOM 5183 C C . ASP B 1 266 ? 13.039 -8.469 -14.945 1 97.38 266 ASP B C 1
ATOM 5185 O O . ASP B 1 266 ? 11.891 -8.805 -14.656 1 97.38 266 ASP B O 1
ATOM 5189 N N . ARG B 1 267 ? 13.32 -7.414 -15.633 1 95.5 267 ARG B N 1
ATOM 5190 C CA . ARG B 1 267 ? 12.289 -6.445 -15.984 1 95.5 267 ARG B CA 1
ATOM 5191 C C . ARG B 1 267 ? 11.188 -7.094 -16.812 1 95.5 267 ARG B C 1
ATOM 5193 O O . ARG B 1 267 ? 10.008 -6.809 -16.625 1 95.5 267 ARG B O 1
ATOM 5200 N N . GLN B 1 268 ? 11.508 -7.883 -17.766 1 96.12 268 GLN B N 1
ATOM 5201 C CA . GLN B 1 268 ? 10.523 -8.523 -18.625 1 96.12 268 GLN B CA 1
ATOM 5202 C C . GLN B 1 268 ? 9.602 -9.438 -17.828 1 96.12 268 GLN B C 1
ATOM 5204 O O . GLN B 1 268 ? 8.383 -9.43 -18.016 1 96.12 268 GLN B O 1
ATOM 5209 N N . ASN B 1 269 ? 10.203 -10.289 -16.938 1 96.12 269 ASN B N 1
ATOM 5210 C CA . ASN B 1 269 ? 9.391 -11.148 -16.078 1 96.12 269 ASN B CA 1
ATOM 5211 C C . ASN B 1 269 ? 8.477 -10.328 -15.18 1 96.12 269 ASN B C 1
ATOM 5213 O O . ASN B 1 269 ? 7.289 -10.641 -15.047 1 96.12 269 ASN B O 1
ATOM 5217 N N . PHE B 1 270 ? 9.078 -9.281 -14.617 1 96.56 270 PHE B N 1
ATOM 5218 C CA . PHE B 1 270 ? 8.344 -8.406 -13.711 1 96.56 270 PHE B CA 1
ATOM 5219 C C . PHE B 1 270 ? 7.145 -7.781 -14.414 1 96.56 270 PHE B C 1
ATOM 5221 O O . PHE B 1 270 ? 6.02 -7.84 -13.914 1 96.56 270 PHE B O 1
ATOM 5228 N N . THR B 1 271 ? 7.328 -7.219 -15.578 1 95.19 271 THR B N 1
ATOM 5229 C CA . THR B 1 271 ? 6.273 -6.555 -16.328 1 95.19 271 THR B CA 1
ATOM 5230 C C . THR B 1 271 ? 5.23 -7.562 -16.812 1 95.19 271 THR B C 1
ATOM 5232 O O . THR B 1 271 ? 4.031 -7.277 -16.797 1 95.19 271 THR B O 1
ATOM 5235 N N . SER B 1 272 ? 5.656 -8.719 -17.219 1 95.19 272 SER B N 1
ATOM 5236 C CA . SER B 1 272 ? 4.754 -9.758 -17.688 1 95.19 272 SER B CA 1
ATOM 5237 C C . SER B 1 272 ? 3.785 -10.188 -16.578 1 95.19 272 SER B C 1
ATOM 5239 O O . SER B 1 272 ? 2.609 -10.445 -16.844 1 95.19 272 SER B O 1
ATOM 5241 N N . LEU B 1 273 ? 4.262 -10.219 -15.406 1 96.25 273 LEU B N 1
ATOM 5242 C CA . LEU B 1 273 ? 3.449 -10.719 -14.305 1 96.25 273 LEU B CA 1
ATOM 5243 C C . LEU B 1 273 ? 2.537 -9.625 -13.766 1 96.25 273 LEU B C 1
ATOM 5245 O O . LEU B 1 273 ? 1.358 -9.867 -13.492 1 96.25 273 LEU B O 1
ATOM 5249 N N . PHE B 1 274 ? 3.061 -8.398 -13.68 1 95 274 PHE B N 1
ATOM 5250 C CA . PHE B 1 274 ? 2.365 -7.41 -12.867 1 95 274 PHE B CA 1
ATOM 5251 C C . PHE B 1 274 ? 1.715 -6.348 -13.75 1 95 274 PHE B C 1
ATOM 5253 O O . PHE B 1 274 ? 0.869 -5.582 -13.281 1 95 274 PHE B O 1
ATOM 5260 N N . TYR B 1 275 ? 2.078 -6.184 -14.922 1 89.38 275 TYR B N 1
ATOM 5261 C CA . TYR B 1 275 ? 1.538 -5.133 -15.781 1 89.38 275 TYR B CA 1
ATOM 5262 C C . TYR B 1 275 ? 0.806 -5.727 -16.969 1 89.38 275 TYR B C 1
ATOM 5264 O O . TYR B 1 275 ? 0.871 -5.184 -18.078 1 89.38 275 TYR B O 1
ATOM 5272 N N . SER B 1 276 ? 0.275 -6.832 -16.719 1 86.88 276 SER B N 1
ATOM 5273 C CA . SER B 1 276 ? -0.665 -7.383 -17.688 1 86.88 276 SER B CA 1
ATOM 5274 C C . SER B 1 276 ? -2.004 -6.656 -17.641 1 86.88 276 SER B C 1
ATOM 5276 O O . SER B 1 276 ? -2.123 -5.609 -17 1 86.88 276 SER B O 1
ATOM 5278 N N . SER B 1 277 ? -2.947 -7.074 -18.391 1 86.56 277 SER B N 1
ATOM 5279 C CA . SER B 1 277 ? -4.258 -6.43 -18.422 1 86.56 277 SER B CA 1
ATOM 5280 C C . SER B 1 277 ? -4.98 -6.551 -17.094 1 86.56 277 SER B C 1
ATOM 5282 O O . SER B 1 277 ? -5.914 -5.797 -16.812 1 86.56 277 SER B O 1
ATOM 5284 N N . GLN B 1 278 ? -4.527 -7.477 -16.297 1 92.25 278 GLN B N 1
ATOM 5285 C CA . GLN B 1 278 ? -5.133 -7.723 -14.984 1 92.25 278 GLN B CA 1
ATOM 5286 C C . GLN B 1 278 ? -4.168 -7.367 -13.859 1 92.25 278 GLN B C 1
ATOM 5288 O O . GLN B 1 278 ? -3.156 -8.047 -13.664 1 92.25 278 GLN B O 1
ATOM 5293 N N . PRO B 1 279 ? -4.441 -6.312 -13.133 1 92.5 279 PRO B N 1
ATOM 5294 C CA . PRO B 1 279 ? -3.588 -6.07 -11.969 1 92.5 279 PRO B CA 1
ATOM 5295 C C . PRO B 1 279 ? -3.672 -7.188 -10.93 1 92.5 279 PRO B C 1
ATOM 5297 O O . PRO B 1 279 ? -4.715 -7.828 -10.797 1 92.5 279 PRO B O 1
ATOM 5300 N N . ILE B 1 280 ? -2.615 -7.434 -10.273 1 95.69 280 ILE B N 1
ATOM 5301 C CA . ILE B 1 280 ? -2.623 -8.367 -9.156 1 95.69 280 ILE B CA 1
ATOM 5302 C C . ILE B 1 280 ? -3.076 -7.652 -7.887 1 95.69 280 ILE B C 1
ATOM 5304 O O . ILE B 1 280 ? -2.518 -6.617 -7.52 1 95.69 280 ILE B O 1
ATOM 5308 N N . LEU B 1 281 ? -4.086 -8.203 -7.25 1 93.62 281 LEU B N 1
ATOM 5309 C CA . LEU B 1 281 ? -4.672 -7.645 -6.039 1 93.62 281 LEU B CA 1
ATOM 5310 C C . LEU B 1 281 ? -4.133 -8.352 -4.801 1 93.62 281 LEU B C 1
ATOM 5312 O O . LEU B 1 281 ? -3.799 -9.539 -4.855 1 93.62 281 LEU B O 1
ATOM 5316 N N . THR B 1 282 ? -3.98 -7.641 -3.74 1 92.69 282 THR B N 1
ATOM 5317 C CA . THR B 1 282 ? -3.596 -8.219 -2.457 1 92.69 282 THR B CA 1
ATOM 5318 C C . THR B 1 282 ? -4.176 -7.406 -1.303 1 92.69 282 THR B C 1
ATOM 5320 O O . THR B 1 282 ? -4.797 -6.363 -1.521 1 92.69 282 THR B O 1
ATOM 5323 N N . LYS B 1 283 ? -4.078 -7.965 -0.134 1 86.69 283 LYS B N 1
ATOM 5324 C CA . LYS B 1 283 ? -4.445 -7.207 1.059 1 86.69 283 LYS B CA 1
ATOM 5325 C C . LYS B 1 283 ? -3.58 -5.957 1.2 1 86.69 283 LYS B C 1
ATOM 5327 O O . LYS B 1 283 ? -2.352 -6.047 1.258 1 86.69 283 LYS B O 1
ATOM 5332 N N . THR B 1 284 ? -4.285 -4.844 1.172 1 82.94 284 THR B N 1
ATOM 5333 C CA . THR B 1 284 ? -3.549 -3.588 1.239 1 82.94 284 THR B CA 1
ATOM 5334 C C . THR B 1 284 ? -3.285 -3.193 2.689 1 82.94 284 THR B C 1
ATOM 5336 O O . THR B 1 284 ? -4.125 -3.424 3.564 1 82.94 284 THR B O 1
ATOM 5339 N N . LYS B 1 285 ? -2.125 -2.713 2.928 1 78.25 285 LYS B N 1
ATOM 5340 C CA . LYS B 1 285 ? -1.736 -2.199 4.238 1 78.25 285 LYS B CA 1
ATOM 5341 C C . LYS B 1 285 ? -1.319 -0.734 4.152 1 78.25 285 LYS B C 1
ATOM 5343 O O . LYS B 1 285 ? -0.729 -0.309 3.156 1 78.25 285 LYS B O 1
ATOM 5348 N N . ASN B 1 286 ? -1.813 -0.065 5.219 1 79.19 286 ASN B N 1
ATOM 5349 C CA . ASN B 1 286 ? -1.33 1.306 5.348 1 79.19 286 ASN B CA 1
ATOM 5350 C C . ASN B 1 286 ? 0.127 1.347 5.797 1 79.19 286 ASN B C 1
ATOM 5352 O O . ASN B 1 286 ? 0.494 0.709 6.789 1 79.19 286 ASN B O 1
ATOM 5356 N N . GLY B 1 287 ? 0.988 1.755 4.938 1 82.12 287 GLY B N 1
ATOM 5357 C CA . GLY B 1 287 ? 2.393 1.865 5.297 1 82.12 287 GLY B CA 1
ATOM 5358 C C . GLY B 1 287 ? 3.041 3.137 4.785 1 82.12 287 GLY B C 1
ATOM 5359 O O . GLY B 1 287 ? 2.588 3.717 3.797 1 82.12 287 GLY B O 1
ATOM 5360 N N . VAL B 1 288 ? 4.059 3.576 5.574 1 92.44 288 VAL B N 1
ATOM 5361 C CA . VAL B 1 288 ? 4.852 4.738 5.188 1 92.44 288 VAL B CA 1
ATOM 5362 C C . VAL B 1 288 ? 5.746 4.387 4.004 1 92.44 288 VAL B C 1
ATOM 5364 O O . VAL B 1 288 ? 6.012 3.209 3.748 1 92.44 288 VAL B O 1
ATOM 5367 N N . PRO B 1 289 ? 6.105 5.332 3.16 1 95.12 289 PRO B N 1
ATOM 5368 C CA . PRO B 1 289 ? 7.051 5.035 2.082 1 95.12 289 PRO B CA 1
ATOM 5369 C C . PRO B 1 289 ? 8.422 4.594 2.604 1 95.12 289 PRO B C 1
ATOM 5371 O O . PRO B 1 289 ? 8.711 4.754 3.791 1 95.12 289 PRO B O 1
ATOM 5374 N N . SER B 1 290 ? 9.141 3.951 1.734 1 97.25 290 SER B N 1
ATOM 5375 C CA . SER B 1 290 ? 10.477 3.506 2.129 1 97.25 290 SER B CA 1
ATOM 5376 C C . SER B 1 290 ? 11.453 4.672 2.172 1 97.25 290 SER B C 1
ATOM 5378 O O . SER B 1 290 ? 11.398 5.574 1.333 1 97.25 290 SER B O 1
ATOM 5380 N N . TYR B 1 291 ? 12.305 4.668 3.174 1 98.44 291 TYR B N 1
ATOM 5381 C CA . TYR B 1 291 ? 13.297 5.707 3.426 1 98.44 291 TYR B CA 1
ATOM 5382 C C . TYR B 1 291 ? 14.695 5.242 3.025 1 98.44 291 TYR B C 1
ATOM 5384 O O . TYR B 1 291 ? 15.156 4.191 3.477 1 98.44 291 TYR B O 1
ATOM 5392 N N . TYR B 1 292 ? 15.367 5.953 2.139 1 98.62 292 TYR B N 1
ATOM 5393 C CA . TYR B 1 292 ? 16.734 5.691 1.695 1 98.62 292 TYR B CA 1
ATOM 5394 C C . TYR B 1 292 ? 17.703 6.695 2.299 1 98.62 292 TYR B C 1
ATOM 5396 O O . TYR B 1 292 ? 17.656 7.887 1.976 1 98.62 292 TYR B O 1
ATOM 5404 N N . ALA B 1 293 ? 18.578 6.242 3.15 1 98.5 293 ALA B N 1
ATOM 5405 C CA . ALA B 1 293 ? 19.562 7.086 3.826 1 98.5 293 ALA B CA 1
ATOM 5406 C C . ALA B 1 293 ? 20.625 7.562 2.852 1 98.5 293 ALA B C 1
ATOM 5408 O O . ALA B 1 293 ? 20.734 7.059 1.729 1 98.5 293 ALA B O 1
ATOM 5409 N N . PRO B 1 294 ? 21.422 8.57 3.279 1 97.75 294 PRO B N 1
ATOM 5410 C CA . PRO B 1 294 ? 22.484 9.07 2.416 1 97.75 294 PRO B CA 1
ATOM 5411 C C . PRO B 1 294 ? 23.469 7.977 2 1 97.75 294 PRO B C 1
ATOM 5413 O O . PRO B 1 294 ? 24.031 8.031 0.904 1 97.75 294 PRO B O 1
ATOM 5416 N N . SER B 1 295 ? 23.578 6.938 2.779 1 97.88 295 SER B N 1
ATOM 5417 C CA . SER B 1 295 ? 24.562 5.891 2.537 1 97.88 295 SER B CA 1
ATOM 5418 C C . SER B 1 295 ? 23.969 4.746 1.727 1 97.88 295 SER B C 1
ATOM 5420 O O . SER B 1 295 ? 24.672 3.793 1.379 1 97.88 295 SER B O 1
ATOM 5422 N N . SER B 1 296 ? 22.719 4.844 1.396 1 98 296 SER B N 1
ATOM 5423 C CA . SER B 1 296 ? 22.047 3.748 0.71 1 98 296 SER B CA 1
ATOM 5424 C C . SER B 1 296 ? 22.594 3.551 -0.698 1 98 296 SER B C 1
ATOM 5426 O O . SER B 1 296 ? 22.969 4.52 -1.363 1 98 296 SER B O 1
ATOM 5428 N N . ASP B 1 297 ? 22.703 2.326 -1.113 1 98.12 297 ASP B N 1
ATOM 5429 C CA . ASP B 1 297 ? 23.031 1.908 -2.475 1 98.12 297 ASP B CA 1
ATOM 5430 C C . ASP B 1 297 ? 22.156 0.73 -2.906 1 98.12 297 ASP B C 1
ATOM 5432 O O . ASP B 1 297 ? 22.453 -0.423 -2.6 1 98.12 297 ASP B O 1
ATOM 5436 N N . VAL B 1 298 ? 21.078 1.027 -3.658 1 98.44 298 VAL B N 1
ATOM 5437 C CA . VAL B 1 298 ? 20.094 0.014 -4.027 1 98.44 298 VAL B CA 1
ATOM 5438 C C . VAL B 1 298 ? 20.047 -0.131 -5.547 1 98.44 298 VAL B C 1
ATOM 5440 O O . VAL B 1 298 ? 19.766 0.836 -6.262 1 98.44 298 VAL B O 1
ATOM 5443 N N . ARG B 1 299 ? 20.328 -1.284 -6.004 1 97.69 299 ARG B N 1
ATOM 5444 C CA . ARG B 1 299 ? 20.281 -1.546 -7.441 1 97.69 299 ARG B CA 1
ATOM 5445 C C . ARG B 1 299 ? 19.797 -2.959 -7.727 1 97.69 299 ARG B C 1
ATOM 5447 O O . ARG B 1 299 ? 19.859 -3.834 -6.863 1 97.69 299 ARG B O 1
ATOM 5454 N N . SER B 1 300 ? 19.328 -3.152 -8.938 1 98.31 300 SER B N 1
ATOM 5455 C CA . SER B 1 300 ? 18.859 -4.457 -9.391 1 98.31 300 SER B CA 1
ATOM 5456 C C . SER B 1 300 ? 18 -5.137 -8.336 1 98.31 300 SER B C 1
ATOM 5458 O O . SER B 1 300 ? 18.234 -6.293 -7.977 1 98.31 300 SER B O 1
ATOM 5460 N N . SER B 1 301 ? 17.031 -4.383 -7.812 1 98.75 301 SER B N 1
ATOM 5461 C CA . SER B 1 301 ? 16.266 -4.887 -6.672 1 98.75 301 SER B CA 1
ATOM 5462 C C . SER B 1 301 ? 14.805 -4.457 -6.75 1 98.75 301 SER B C 1
ATOM 5464 O O . SER B 1 301 ? 14.453 -3.594 -7.555 1 98.75 301 SER B O 1
ATOM 5466 N N . VAL B 1 302 ? 13.992 -5.152 -6.078 1 98.69 302 VAL B N 1
ATOM 5467 C CA . VAL B 1 302 ? 12.602 -4.793 -5.844 1 98.69 302 VAL B CA 1
ATOM 5468 C C . VAL B 1 302 ? 12.383 -4.512 -4.355 1 98.69 302 VAL B C 1
ATOM 5470 O O . VAL B 1 302 ? 12.797 -5.301 -3.502 1 98.69 302 VAL B O 1
ATOM 5473 N N . VAL B 1 303 ? 11.812 -3.281 -4.027 1 98.31 303 VAL B N 1
ATOM 5474 C CA . VAL B 1 303 ? 11.68 -2.857 -2.637 1 98.31 303 VAL B CA 1
ATOM 5475 C C . VAL B 1 303 ? 10.234 -2.469 -2.352 1 98.31 303 VAL B C 1
ATOM 5477 O O . VAL B 1 303 ? 9.648 -1.651 -3.068 1 98.31 303 VAL B O 1
ATOM 5480 N N . ALA B 1 304 ? 9.68 -3.115 -1.351 1 96.44 304 ALA B N 1
ATOM 5481 C CA . ALA B 1 304 ? 8.336 -2.762 -0.899 1 96.44 304 ALA B CA 1
ATOM 5482 C C . ALA B 1 304 ? 8.367 -1.535 0.008 1 96.44 304 ALA B C 1
ATOM 5484 O O . ALA B 1 304 ? 9.414 -0.896 0.162 1 96.44 304 ALA B O 1
ATOM 5485 N N . SER B 1 305 ? 7.23 -1.16 0.56 1 93.69 305 SER B N 1
ATOM 5486 C CA . SER B 1 305 ? 7.09 0.068 1.335 1 93.69 305 SER B CA 1
ATOM 5487 C C . SER B 1 305 ? 7.508 -0.144 2.787 1 93.69 305 SER B C 1
ATOM 5489 O O . SER B 1 305 ? 7.578 -1.28 3.258 1 93.69 305 SER B O 1
ATOM 5491 N N . GLY B 1 306 ? 7.816 0.984 3.424 1 94.62 306 GLY B N 1
ATOM 5492 C CA . GLY B 1 306 ? 7.992 0.991 4.867 1 94.62 306 GLY B CA 1
ATOM 5493 C C . GLY B 1 306 ? 9.375 0.542 5.301 1 94.62 306 GLY B C 1
ATOM 5494 O O . GLY B 1 306 ? 9.609 0.294 6.484 1 94.62 306 GLY B O 1
ATOM 5495 N N . SER B 1 307 ? 10.266 0.373 4.348 1 97.12 307 SER B N 1
ATOM 5496 C CA . SER B 1 307 ? 11.594 -0.104 4.699 1 97.12 307 SER B CA 1
ATOM 5497 C C . SER B 1 307 ? 12.57 1.056 4.867 1 97.12 307 SER B C 1
ATOM 5499 O O . SER B 1 307 ? 12.359 2.139 4.316 1 97.12 307 SER B O 1
ATOM 5501 N N . TYR B 1 308 ? 13.516 0.868 5.695 1 98.25 308 TYR B N 1
ATOM 5502 C CA . TYR B 1 308 ? 14.648 1.766 5.887 1 98.25 308 TYR B CA 1
ATOM 5503 C C . TYR B 1 308 ? 15.922 1.172 5.293 1 98.25 308 TYR B C 1
ATOM 5505 O O . TYR B 1 308 ? 16.359 0.1 5.711 1 98.25 308 TYR B O 1
ATOM 5513 N N . LEU B 1 309 ? 16.5 1.837 4.34 1 98.75 309 LEU B N 1
ATOM 5514 C CA . LEU B 1 309 ? 17.688 1.329 3.654 1 98.75 309 LEU B CA 1
ATOM 5515 C C . LEU B 1 309 ? 18.859 2.293 3.805 1 98.75 309 LEU B C 1
ATOM 5517 O O . LEU B 1 309 ? 18.812 3.416 3.299 1 98.75 309 LEU B O 1
ATOM 5521 N N . ALA B 1 310 ? 19.875 1.86 4.48 1 98.69 310 ALA B N 1
ATOM 5522 C CA . ALA B 1 310 ? 21.078 2.658 4.668 1 98.69 310 ALA B CA 1
ATOM 5523 C C . ALA B 1 310 ? 22.312 1.923 4.141 1 98.69 310 ALA B C 1
ATOM 5525 O O . ALA B 1 310 ? 23.391 2.508 4.027 1 98.69 310 ALA B O 1
ATOM 5526 N N . GLY B 1 311 ? 22.141 0.638 3.811 1 98.56 311 GLY B N 1
ATOM 5527 C CA . GLY B 1 311 ? 23.234 -0.179 3.316 1 98.56 311 GLY B CA 1
ATOM 5528 C C . GLY B 1 311 ? 23.156 -0.438 1.823 1 98.56 311 GLY B C 1
ATOM 5529 O O . GLY B 1 311 ? 22.469 0.277 1.098 1 98.56 311 GLY B O 1
ATOM 5530 N N . LYS B 1 312 ? 24 -1.441 1.417 1 98.69 312 LYS B N 1
ATOM 5531 C CA . LYS B 1 312 ? 24.016 -1.851 0.016 1 98.69 312 LYS B CA 1
ATOM 5532 C C . LYS B 1 312 ? 23.062 -3.01 -0.237 1 98.69 312 LYS B C 1
ATOM 5534 O O . LYS B 1 312 ? 23.094 -4.016 0.474 1 98.69 312 LYS B O 1
ATOM 5539 N N . VAL B 1 313 ? 22.156 -2.83 -1.152 1 98.81 313 VAL B N 1
ATOM 5540 C CA . VAL B 1 313 ? 21.219 -3.854 -1.57 1 98.81 313 VAL B CA 1
ATOM 5541 C C . VAL B 1 313 ? 21.344 -4.105 -3.07 1 98.81 313 VAL B C 1
ATOM 5543 O O . VAL B 1 313 ? 21.141 -3.195 -3.879 1 98.81 313 VAL B O 1
ATOM 5546 N N . GLU B 1 314 ? 21.703 -5.293 -3.383 1 98.56 314 GLU B N 1
ATOM 5547 C CA . GLU B 1 314 ? 21.891 -5.652 -4.785 1 98.56 314 GLU B CA 1
ATOM 5548 C C . GLU B 1 314 ? 21.25 -7 -5.102 1 98.56 314 GLU B C 1
ATOM 5550 O O . GLU B 1 314 ? 21.391 -7.957 -4.344 1 98.56 314 GLU B O 1
ATOM 5555 N N . ARG B 1 315 ? 20.562 -7.004 -6.23 1 98.62 315 ARG B N 1
ATOM 5556 C CA . ARG B 1 315 ? 19.938 -8.234 -6.715 1 98.62 315 ARG B CA 1
ATOM 5557 C C . ARG B 1 315 ? 19.172 -8.93 -5.602 1 98.62 315 ARG B C 1
ATOM 5559 O O . ARG B 1 315 ? 19.406 -10.102 -5.309 1 98.62 315 ARG B O 1
ATOM 5566 N N . SER B 1 316 ? 18.297 -8.148 -5.004 1 98.88 316 SER B N 1
ATOM 5567 C CA . SER B 1 316 ? 17.594 -8.688 -3.844 1 98.88 316 SER B CA 1
ATOM 5568 C C . SER B 1 316 ? 16.156 -8.164 -3.777 1 98.88 316 SER B C 1
ATOM 5570 O O . SER B 1 316 ? 15.828 -7.172 -4.43 1 98.88 316 SER B O 1
ATOM 5572 N N . LEU B 1 317 ? 15.328 -8.883 -3.123 1 98.88 317 LEU B N 1
ATOM 5573 C CA . LEU B 1 317 ? 13.953 -8.5 -2.828 1 98.88 317 LEU B CA 1
ATOM 5574 C C . LEU B 1 317 ? 13.805 -8.102 -1.364 1 98.88 317 LEU B C 1
ATOM 5576 O O . LEU B 1 317 ? 14.141 -8.875 -0.467 1 98.88 317 LEU B O 1
ATOM 5580 N N . ILE B 1 318 ? 13.312 -6.82 -1.149 1 98.81 318 ILE B N 1
ATOM 5581 C CA . ILE B 1 318 ? 13.156 -6.273 0.193 1 98.81 318 ILE B CA 1
ATOM 5582 C C . ILE B 1 318 ? 11.68 -6.066 0.498 1 98.81 318 ILE B C 1
ATOM 5584 O O . ILE B 1 318 ? 11.039 -5.164 -0.054 1 98.81 318 ILE B O 1
ATOM 5588 N N . SER B 1 319 ? 11.172 -6.895 1.419 1 97.81 319 SER B N 1
ATOM 5589 C CA . SER B 1 319 ? 9.758 -6.812 1.774 1 97.81 319 SER B CA 1
ATOM 5590 C C . SER B 1 319 ? 9.484 -5.613 2.672 1 97.81 319 SER B C 1
ATOM 5592 O O . SER B 1 319 ? 10.312 -4.711 2.783 1 97.81 319 SER B O 1
ATOM 5594 N N . ARG B 1 320 ? 8.297 -5.551 3.18 1 95.94 320 ARG B N 1
ATOM 5595 C CA . ARG B 1 320 ? 7.852 -4.398 3.957 1 95.94 320 ARG B CA 1
ATOM 5596 C C . ARG B 1 320 ? 8.555 -4.344 5.309 1 95.94 320 ARG B C 1
ATOM 5598 O O . ARG B 1 320 ? 8.805 -5.383 5.926 1 95.94 320 ARG B O 1
ATOM 5605 N N . LYS B 1 321 ? 8.828 -3.115 5.777 1 96.44 321 LYS B N 1
ATOM 5606 C CA . LYS B 1 321 ? 9.312 -2.832 7.125 1 96.44 321 LYS B CA 1
ATOM 5607 C C . LYS B 1 321 ? 10.648 -3.518 7.383 1 96.44 321 LYS B C 1
ATOM 5609 O O . LYS B 1 321 ? 10.891 -4.031 8.477 1 96.44 321 LYS B O 1
ATOM 5614 N N . VAL B 1 322 ? 11.414 -3.654 6.379 1 98.56 322 VAL B N 1
ATOM 5615 C CA . VAL B 1 322 ? 12.766 -4.188 6.527 1 98.56 322 VAL B CA 1
ATOM 5616 C C . VAL B 1 322 ? 13.734 -3.053 6.859 1 98.56 322 VAL B C 1
ATOM 5618 O O . VAL B 1 322 ? 13.586 -1.936 6.355 1 98.56 322 VAL B O 1
ATOM 5621 N N . HIS B 1 323 ? 14.641 -3.307 7.727 1 98.75 323 HIS B N 1
ATOM 5622 C CA . HIS B 1 323 ? 15.688 -2.361 8.109 1 98.75 323 HIS B CA 1
ATOM 5623 C C . HIS B 1 323 ? 17.062 -2.865 7.695 1 98.75 323 HIS B C 1
ATOM 5625 O O . HIS B 1 323 ? 17.531 -3.889 8.195 1 98.75 323 HIS B O 1
ATOM 5631 N N . VAL B 1 324 ? 17.703 -2.238 6.77 1 98.88 324 VAL B N 1
ATOM 5632 C CA . VAL B 1 324 ? 19.062 -2.533 6.371 1 98.88 324 VAL B CA 1
ATOM 5633 C C . VAL B 1 324 ? 20 -1.42 6.852 1 98.88 324 VAL B C 1
ATOM 5635 O O . VAL B 1 324 ? 19.969 -0.305 6.324 1 98.88 324 VAL B O 1
ATOM 5638 N N . SER B 1 325 ? 20.812 -1.704 7.793 1 98.69 325 SER B N 1
ATOM 5639 C CA . SER B 1 325 ? 21.641 -0.701 8.453 1 98.69 325 SER B CA 1
ATOM 5640 C C . SER B 1 325 ? 22.828 -0.308 7.594 1 98.69 325 SER B C 1
ATOM 5642 O O . SER B 1 325 ? 23.109 -0.951 6.578 1 98.69 325 SER B O 1
ATOM 5644 N N . GLU B 1 326 ? 23.5 0.785 8.039 1 97.94 326 GLU B N 1
ATOM 5645 C CA . GLU B 1 326 ? 24.688 1.299 7.355 1 97.94 326 GLU B CA 1
ATOM 5646 C C . GLU B 1 326 ? 25.781 0.25 7.312 1 97.94 326 GLU B C 1
ATOM 5648 O O . GLU B 1 326 ? 26.016 -0.462 8.289 1 97.94 326 GLU B O 1
ATOM 5653 N N . GLY B 1 327 ? 26.406 0.156 6.168 1 98.31 327 GLY B N 1
ATOM 5654 C CA . GLY B 1 327 ? 27.516 -0.762 6.016 1 98.31 327 GLY B CA 1
ATOM 5655 C C . GLY B 1 327 ? 27.094 -2.188 5.727 1 98.31 327 GLY B C 1
ATOM 5656 O O . GLY B 1 327 ? 27.906 -3.021 5.328 1 98.31 327 GLY B O 1
ATOM 5657 N N . ALA B 1 328 ? 25.812 -2.512 5.961 1 98.69 328 ALA B N 1
ATOM 5658 C CA . ALA B 1 328 ? 25.297 -3.842 5.641 1 98.69 328 ALA B CA 1
ATOM 5659 C C . ALA B 1 328 ? 25.266 -4.07 4.133 1 98.69 328 ALA B C 1
ATOM 5661 O O . ALA B 1 328 ? 25.141 -3.117 3.355 1 98.69 328 ALA B O 1
ATOM 5662 N N . HIS B 1 329 ? 25.453 -5.34 3.758 1 98.88 329 HIS B N 1
ATOM 5663 C CA . HIS B 1 329 ? 25.406 -5.727 2.354 1 98.88 329 HIS B CA 1
ATOM 5664 C C . HIS B 1 329 ? 24.469 -6.91 2.135 1 98.88 329 HIS B C 1
ATOM 5666 O O . HIS B 1 329 ? 24.734 -8.008 2.635 1 98.88 329 HIS B O 1
ATOM 5672 N N . VAL B 1 330 ? 23.391 -6.676 1.479 1 98.94 330 VAL B N 1
ATOM 5673 C CA . VAL B 1 330 ? 22.422 -7.699 1.105 1 98.94 330 VAL B CA 1
ATOM 5674 C C . VAL B 1 330 ? 22.5 -7.973 -0.395 1 98.94 330 VAL B C 1
ATOM 5676 O O . VAL B 1 330 ? 22.266 -7.074 -1.208 1 98.94 330 VAL B O 1
ATOM 5679 N N . LYS B 1 331 ? 22.844 -9.18 -0.75 1 98.88 331 LYS B N 1
ATOM 5680 C CA . LYS B 1 331 ? 23.062 -9.531 -2.15 1 98.88 331 LYS B CA 1
ATOM 5681 C C . LYS B 1 331 ? 22.422 -10.875 -2.484 1 98.88 331 LYS B C 1
ATOM 5683 O O . LYS B 1 331 ? 22.531 -11.828 -1.711 1 98.88 331 LYS B O 1
ATOM 5688 N N . ASP B 1 332 ? 21.75 -10.93 -3.617 1 98.81 332 ASP B N 1
ATOM 5689 C CA . ASP B 1 332 ? 21.188 -12.18 -4.117 1 98.81 332 ASP B CA 1
ATOM 5690 C C . ASP B 1 332 ? 20.328 -12.859 -3.043 1 98.81 332 ASP B C 1
ATOM 5692 O O . ASP B 1 332 ? 20.484 -14.062 -2.799 1 98.81 332 ASP B O 1
ATOM 5696 N N . SER B 1 333 ? 19.484 -12.008 -2.408 1 98.94 333 SER B N 1
ATOM 5697 C CA . SER B 1 333 ? 18.781 -12.531 -1.239 1 98.94 333 SER B CA 1
ATOM 5698 C C . SER B 1 333 ? 17.344 -12.039 -1.187 1 98.94 333 SER B C 1
ATOM 5700 O O . SER B 1 333 ? 16.984 -11.078 -1.875 1 98.94 333 SER B O 1
ATOM 5702 N N . ILE B 1 334 ? 16.531 -12.758 -0.479 1 98.94 334 ILE B N 1
ATOM 5703 C CA . ILE B 1 334 ? 15.141 -12.414 -0.182 1 98.94 334 ILE B CA 1
ATOM 5704 C C . ILE B 1 334 ? 14.992 -12.094 1.305 1 98.94 334 ILE B C 1
ATOM 5706 O O . ILE B 1 334 ? 15.227 -12.961 2.154 1 98.94 334 ILE B O 1
ATOM 5710 N N . ILE B 1 335 ? 14.672 -10.82 1.611 1 98.94 335 ILE B N 1
ATOM 5711 C CA . ILE B 1 335 ? 14.477 -10.398 2.994 1 98.94 335 ILE B CA 1
ATOM 5712 C C . ILE B 1 335 ? 13 -10.148 3.256 1 98.94 335 ILE B C 1
ATOM 5714 O O . ILE B 1 335 ? 12.414 -9.195 2.732 1 98.94 335 ILE B O 1
ATOM 5718 N N . LEU B 1 336 ? 12.383 -10.992 4.086 1 98.62 336 LEU B N 1
ATOM 5719 C CA . LEU B 1 336 ? 10.945 -10.914 4.293 1 98.62 336 LEU B CA 1
ATOM 5720 C C . LEU B 1 336 ? 10.609 -9.922 5.406 1 98.62 336 LEU B C 1
ATOM 5722 O O . LEU B 1 336 ? 11.508 -9.336 6.012 1 98.62 336 LEU B O 1
ATOM 5726 N N . GLN B 1 337 ? 9.43 -9.695 5.629 1 97.56 337 GLN B N 1
ATOM 5727 C CA . GLN B 1 337 ? 8.844 -8.562 6.344 1 97.56 337 GLN B CA 1
ATOM 5728 C C . GLN B 1 337 ? 9.406 -8.461 7.758 1 97.56 337 GLN B C 1
ATOM 5730 O O . GLN B 1 337 ? 9.492 -9.461 8.469 1 97.56 337 GLN B O 1
ATOM 5735 N N . GLY B 1 338 ? 9.75 -7.238 8.109 1 97.88 338 GLY B N 1
ATOM 5736 C CA . GLY B 1 338 ? 10.07 -6.938 9.5 1 97.88 338 GLY B CA 1
ATOM 5737 C C . GLY B 1 338 ? 11.477 -7.348 9.891 1 97.88 338 GLY B C 1
ATOM 5738 O O . GLY B 1 338 ? 11.859 -7.254 11.055 1 97.88 338 GLY B O 1
ATOM 5739 N N . THR B 1 339 ? 12.227 -7.832 8.961 1 98.69 339 THR B N 1
ATOM 5740 C CA . THR B 1 339 ? 13.578 -8.305 9.227 1 98.69 339 THR B CA 1
ATOM 5741 C C . THR B 1 339 ? 14.547 -7.133 9.352 1 98.69 339 THR B C 1
ATOM 5743 O O . THR B 1 339 ? 14.398 -6.121 8.664 1 98.69 339 THR B O 1
ATOM 5746 N N . LYS B 1 340 ? 15.523 -7.238 10.242 1 98.88 340 LYS B N 1
ATOM 5747 C CA . LYS B 1 340 ? 16.531 -6.219 10.477 1 98.88 340 LYS B CA 1
ATOM 5748 C C . LYS B 1 340 ? 17.938 -6.758 10.18 1 98.88 340 LYS B C 1
ATOM 5750 O O . LYS B 1 340 ? 18.328 -7.797 10.711 1 98.88 340 LYS B O 1
ATOM 5755 N N . VAL B 1 341 ? 18.625 -6.121 9.305 1 98.88 341 VAL B N 1
ATOM 5756 C CA . VAL B 1 341 ? 20.016 -6.441 8.984 1 98.88 341 VAL B CA 1
ATOM 5757 C C . VAL B 1 341 ? 20.938 -5.402 9.602 1 98.88 341 VAL B C 1
ATOM 5759 O O . VAL B 1 341 ? 20.953 -4.242 9.18 1 98.88 341 VAL B O 1
ATOM 5762 N N . GLY B 1 342 ? 21.719 -5.805 10.555 1 98.69 342 GLY B N 1
ATOM 5763 C CA . GLY B 1 342 ? 22.5 -4.902 11.383 1 98.69 342 GLY B CA 1
ATOM 5764 C C . GLY B 1 342 ? 23.703 -4.328 10.664 1 98.69 342 GLY B C 1
ATOM 5765 O O . GLY B 1 342 ? 24.031 -4.762 9.555 1 98.69 342 GLY B O 1
ATOM 5766 N N . ASP B 1 343 ? 24.391 -3.367 11.344 1 98.31 343 ASP B N 1
ATOM 5767 C CA . ASP B 1 343 ? 25.547 -2.645 10.805 1 98.31 343 ASP B CA 1
ATOM 5768 C C . ASP B 1 343 ? 26.641 -3.609 10.383 1 98.31 343 ASP B C 1
ATOM 5770 O O . ASP B 1 343 ? 27.047 -4.484 11.156 1 98.31 343 ASP B O 1
ATOM 5774 N N . GLY B 1 344 ? 27.016 -3.469 9.125 1 97.94 344 GLY B N 1
ATOM 5775 C CA . GLY B 1 344 ? 28.172 -4.223 8.656 1 97.94 344 GLY B CA 1
ATOM 5776 C C . GLY B 1 344 ? 27.859 -5.688 8.406 1 97.94 344 GLY B C 1
ATOM 5777 O O . GLY B 1 344 ? 28.75 -6.461 8.047 1 97.94 344 GLY B O 1
ATOM 5778 N N . ALA B 1 345 ? 26.609 -6.105 8.586 1 98.56 345 ALA B N 1
ATOM 5779 C CA . ALA B 1 345 ? 26.234 -7.492 8.344 1 98.56 345 ALA B CA 1
ATOM 5780 C C . ALA B 1 345 ? 26.219 -7.805 6.852 1 98.56 345 ALA B C 1
ATOM 5782 O O . ALA B 1 345 ? 26.109 -6.902 6.02 1 98.56 345 ALA B O 1
ATOM 5783 N N . ARG B 1 346 ? 26.406 -9.133 6.551 1 98.62 346 ARG B N 1
ATOM 5784 C CA . ARG B 1 346 ? 26.391 -9.594 5.168 1 98.62 346 ARG B CA 1
ATOM 5785 C C . ARG B 1 346 ? 25.406 -10.734 4.98 1 98.62 346 ARG B C 1
ATOM 5787 O O . ARG B 1 346 ? 25.422 -11.711 5.734 1 98.62 346 ARG B O 1
ATOM 5794 N N . VAL B 1 347 ? 24.531 -10.57 4.078 1 98.88 347 VAL B N 1
ATOM 5795 C CA . VAL B 1 347 ? 23.547 -11.594 3.715 1 98.88 347 VAL B CA 1
ATOM 5796 C C . VAL B 1 347 ? 23.641 -11.891 2.221 1 98.88 347 VAL B C 1
ATOM 5798 O O . VAL B 1 347 ? 23.438 -11.008 1.388 1 98.88 347 VAL B O 1
ATOM 5801 N N . GLU B 1 348 ? 24 -13.148 1.833 1 98.81 348 GLU B N 1
ATOM 5802 C CA . GLU B 1 348 ? 24.172 -13.547 0.44 1 98.81 348 GLU B CA 1
ATOM 5803 C C . GLU B 1 348 ? 23.578 -14.922 0.181 1 98.81 348 GLU B C 1
ATOM 5805 O O . GLU B 1 348 ? 23.812 -15.859 0.948 1 98.81 348 GLU B O 1
ATOM 5810 N N . TYR B 1 349 ? 22.812 -14.969 -0.909 1 98.75 349 TYR B N 1
ATOM 5811 C CA . TYR B 1 349 ? 22.172 -16.234 -1.274 1 98.75 349 TYR B CA 1
ATOM 5812 C C . TYR B 1 349 ? 21.422 -16.828 -0.089 1 98.75 349 TYR B C 1
ATOM 5814 O O . TYR B 1 349 ? 21.656 -17.984 0.28 1 98.75 349 TYR B O 1
ATOM 5822 N N . ALA B 1 350 ? 20.453 -15.961 0.392 1 98.88 350 ALA B N 1
ATOM 5823 C CA . ALA B 1 350 ? 19.703 -16.359 1.581 1 98.88 350 ALA B CA 1
ATOM 5824 C C . ALA B 1 350 ? 18.25 -15.906 1.489 1 98.88 350 ALA B C 1
ATOM 5826 O O . ALA B 1 350 ? 17.938 -14.953 0.766 1 98.88 350 ALA B O 1
ATOM 5827 N N . ILE B 1 351 ? 17.422 -16.625 2.127 1 98.88 351 ILE B N 1
ATOM 5828 C CA . ILE B 1 351 ? 16.047 -16.234 2.424 1 98.88 351 ILE B CA 1
ATOM 5829 C C . ILE B 1 351 ? 15.883 -16.047 3.928 1 98.88 351 ILE B C 1
ATOM 5831 O O . ILE B 1 351 ? 15.984 -17 4.699 1 98.88 351 ILE B O 1
ATOM 5835 N N . LEU B 1 352 ? 15.742 -14.797 4.367 1 98.88 352 LEU B N 1
ATOM 5836 C CA . LEU B 1 352 ? 15.422 -14.523 5.762 1 98.88 352 LEU B CA 1
ATOM 5837 C C . LEU B 1 352 ? 13.914 -14.383 5.961 1 98.88 352 LEU B C 1
ATOM 5839 O O . LEU B 1 352 ? 13.305 -13.445 5.445 1 98.88 352 LEU B O 1
ATOM 5843 N N . ASP B 1 353 ? 13.336 -15.281 6.688 1 98.38 353 ASP B N 1
ATOM 5844 C CA . ASP B 1 353 ? 11.898 -15.227 6.938 1 98.38 353 ASP B CA 1
ATOM 5845 C C . ASP B 1 353 ? 11.539 -14.047 7.832 1 98.38 353 ASP B C 1
ATOM 5847 O O . ASP B 1 353 ? 12.406 -13.234 8.18 1 98.38 353 ASP B O 1
ATOM 5851 N N . LYS B 1 354 ? 10.336 -13.906 8.148 1 97.44 354 LYS B N 1
ATOM 5852 C CA . LYS B 1 354 ? 9.797 -12.711 8.797 1 97.44 354 LYS B CA 1
ATOM 5853 C C . LYS B 1 354 ? 10.43 -12.5 10.172 1 97.44 354 LYS B C 1
ATOM 5855 O O . LYS B 1 354 ? 10.594 -13.453 10.938 1 97.44 354 LYS B O 1
ATOM 5860 N N . GLY B 1 355 ? 10.789 -11.289 10.414 1 98.12 355 GLY B N 1
ATOM 5861 C CA . GLY B 1 355 ? 11.141 -10.859 11.758 1 98.12 355 GLY B CA 1
ATOM 5862 C C . GLY B 1 355 ? 12.531 -11.305 12.188 1 98.12 355 GLY B C 1
ATOM 5863 O O . GLY B 1 355 ? 12.828 -11.367 13.375 1 98.12 355 GLY B O 1
ATOM 5864 N N . CYS B 1 356 ? 13.328 -11.727 11.25 1 98.56 356 CYS B N 1
ATOM 5865 C CA . CYS B 1 356 ? 14.695 -12.109 11.594 1 98.56 356 CYS B CA 1
ATOM 5866 C C . CYS B 1 356 ? 15.531 -10.891 11.969 1 98.56 356 CYS B C 1
ATOM 5868 O O . CYS B 1 356 ? 15.211 -9.766 11.578 1 98.56 356 CYS B O 1
ATOM 5870 N N . VAL B 1 357 ? 16.5 -11.117 12.773 1 98.88 357 VAL B N 1
ATOM 5871 C CA . VAL B 1 357 ? 17.453 -10.078 13.148 1 98.88 357 VAL B CA 1
ATOM 5872 C C . VAL B 1 357 ? 18.875 -10.57 12.906 1 98.88 357 VAL B C 1
ATOM 5874 O O . VAL B 1 357 ? 19.328 -11.508 13.562 1 98.88 357 VAL B O 1
ATOM 5877 N N . VAL B 1 358 ? 19.5 -10.039 11.906 1 98.88 358 VAL B N 1
ATOM 5878 C CA . VAL B 1 358 ? 20.922 -10.273 11.688 1 98.88 358 VAL B CA 1
ATOM 5879 C C . VAL B 1 358 ? 21.734 -9.242 12.461 1 98.88 358 VAL B C 1
ATOM 5881 O O . VAL B 1 358 ? 21.766 -8.062 12.102 1 98.88 358 VAL B O 1
ATOM 5884 N N . GLU B 1 359 ? 22.391 -9.656 13.484 1 98.62 359 GLU B N 1
ATOM 5885 C CA . GLU B 1 359 ? 23.109 -8.734 14.359 1 98.62 359 GLU B CA 1
ATOM 5886 C C . GLU B 1 359 ? 24.266 -8.055 13.609 1 98.62 359 GLU B C 1
ATOM 5888 O O . GLU B 1 359 ? 24.703 -8.547 12.578 1 98.62 359 GLU B O 1
ATOM 5893 N N . PRO B 1 360 ? 24.734 -6.879 14.164 1 98.25 360 PRO B N 1
ATOM 5894 C CA . PRO B 1 360 ? 25.844 -6.172 13.516 1 98.25 360 PRO B CA 1
ATOM 5895 C C . PRO B 1 360 ? 27.062 -7.062 13.32 1 98.25 360 PRO B C 1
ATOM 5897 O O . PRO B 1 360 ? 27.469 -7.781 14.234 1 98.25 360 PRO B O 1
ATOM 5900 N N . GLY B 1 361 ? 27.516 -7.086 12.109 1 98 361 GLY B N 1
ATOM 5901 C CA . GLY B 1 361 ? 28.75 -7.805 11.789 1 98 361 GLY B CA 1
ATOM 5902 C C . GLY B 1 361 ? 28.516 -9.273 11.492 1 98 361 GLY B C 1
ATOM 5903 O O . GLY B 1 361 ? 29.438 -9.984 11.078 1 98 361 GLY B O 1
ATOM 5904 N N . ALA B 1 362 ? 27.266 -9.766 11.609 1 98.31 362 ALA B N 1
ATOM 5905 C CA . ALA B 1 362 ? 26.969 -11.172 11.359 1 98.31 362 ALA B CA 1
ATOM 5906 C C . ALA B 1 362 ? 26.922 -11.469 9.867 1 98.31 362 ALA B C 1
ATOM 5908 O O . ALA B 1 362 ? 26.703 -10.57 9.055 1 98.31 362 ALA B O 1
ATOM 5909 N N . HIS B 1 363 ? 27.188 -12.781 9.531 1 98.06 363 HIS B N 1
ATOM 5910 C CA . HIS B 1 363 ? 27.188 -13.203 8.141 1 98.06 363 HIS B CA 1
ATOM 5911 C C . HIS B 1 363 ? 26.234 -14.375 7.914 1 98.06 363 HIS B C 1
ATOM 5913 O O . HIS B 1 363 ? 26.266 -15.352 8.672 1 98.06 363 HIS B O 1
ATOM 5919 N N . VAL B 1 364 ? 25.375 -14.234 7 1 98.38 364 VAL B N 1
ATOM 5920 C CA . VAL B 1 364 ? 24.531 -15.312 6.48 1 98.38 364 VAL B CA 1
ATOM 5921 C C . VAL B 1 364 ? 24.812 -15.523 4.996 1 98.38 364 VAL B C 1
ATOM 5923 O O . VAL B 1 364 ? 24.312 -14.773 4.148 1 98.38 364 VAL B O 1
ATOM 5926 N N . ILE B 1 365 ? 25.594 -16.594 4.676 1 98.06 365 ILE B N 1
ATOM 5927 C CA . ILE B 1 365 ? 26.109 -16.734 3.316 1 98.06 365 ILE B CA 1
ATOM 5928 C C . ILE B 1 365 ? 25.797 -18.125 2.785 1 98.06 365 ILE B C 1
ATOM 5930 O O . ILE B 1 365 ? 26.234 -19.125 3.348 1 98.06 365 ILE B O 1
ATOM 5934 N N . GLY B 1 366 ? 24.953 -18.203 1.775 1 98.19 366 GLY B N 1
ATOM 5935 C CA . GLY B 1 366 ? 24.719 -19.422 1.013 1 98.19 366 GLY B CA 1
ATOM 5936 C C . GLY B 1 366 ? 25.422 -19.438 -0.331 1 98.19 366 GLY B C 1
ATOM 5937 O O . GLY B 1 366 ? 26.453 -18.781 -0.504 1 98.19 366 GLY B O 1
ATOM 5938 N N . THR B 1 367 ? 25 -20.312 -1.255 1 97.56 367 THR B N 1
ATOM 5939 C CA . THR B 1 367 ? 25.484 -20.391 -2.629 1 97.56 367 THR B CA 1
ATOM 5940 C C . THR B 1 367 ? 24.312 -20.422 -3.611 1 97.56 367 THR B C 1
ATOM 5942 O O . THR B 1 367 ? 23.172 -20.656 -3.215 1 97.56 367 THR B O 1
ATOM 5945 N N . PRO B 1 368 ? 24.547 -20.141 -4.816 1 94.56 368 PRO B N 1
ATOM 5946 C CA . PRO B 1 368 ? 23.469 -20.156 -5.809 1 94.56 368 PRO B CA 1
ATOM 5947 C C . PRO B 1 368 ? 22.719 -21.484 -5.832 1 94.56 368 PRO B C 1
ATOM 5949 O O . PRO B 1 368 ? 21.5 -21.516 -6.012 1 94.56 368 PRO B O 1
ATOM 5952 N N . ASP B 1 369 ? 23.438 -22.578 -5.586 1 92.88 369 ASP B N 1
ATOM 5953 C CA . ASP B 1 369 ? 22.828 -23.906 -5.684 1 92.88 369 ASP B CA 1
ATOM 5954 C C . ASP B 1 369 ? 22.281 -24.359 -4.328 1 92.88 369 ASP B C 1
ATOM 5956 O O . ASP B 1 369 ? 21.516 -25.328 -4.254 1 92.88 369 ASP B O 1
ATOM 5960 N N . ASN B 1 370 ? 22.703 -23.672 -3.301 1 95.75 370 ASN B N 1
ATOM 5961 C CA . ASN B 1 370 ? 22.266 -23.984 -1.945 1 95.75 370 ASN B CA 1
ATOM 5962 C C . ASN B 1 370 ? 22 -22.719 -1.127 1 95.75 370 ASN B C 1
ATOM 5964 O O . ASN B 1 370 ? 22.828 -22.344 -0.298 1 95.75 370 ASN B O 1
ATOM 5968 N N . VAL B 1 371 ? 20.828 -22.172 -1.207 1 97.62 371 VAL B N 1
ATOM 5969 C CA . VAL B 1 371 ? 20.5 -20.953 -0.495 1 97.62 371 VAL B CA 1
ATOM 5970 C C . VAL B 1 371 ? 20.219 -21.266 0.975 1 97.62 371 VAL B C 1
ATOM 5972 O O . VAL B 1 371 ? 19.625 -22.297 1.296 1 97.62 371 VAL B O 1
ATOM 5975 N N . VAL B 1 372 ? 20.641 -20.391 1.854 1 98.19 372 VAL B N 1
ATOM 5976 C CA . VAL B 1 372 ? 20.406 -20.547 3.285 1 98.19 372 VAL B CA 1
ATOM 5977 C C . VAL B 1 372 ? 19.031 -19.969 3.641 1 98.19 372 VAL B C 1
ATOM 5979 O O . VAL B 1 372 ? 18.688 -18.859 3.205 1 98.19 372 VAL B O 1
ATOM 5982 N N . VAL B 1 373 ? 18.281 -20.766 4.379 1 98.56 373 VAL B N 1
ATOM 5983 C CA . VAL B 1 373 ? 16.969 -20.297 4.828 1 98.56 373 VAL B CA 1
ATOM 5984 C C . VAL B 1 373 ? 16.969 -20.125 6.348 1 98.56 373 VAL B C 1
ATOM 5986 O O . VAL B 1 373 ? 17.328 -21.047 7.082 1 98.56 373 VAL B O 1
ATOM 5989 N N . ILE B 1 374 ? 16.656 -18.891 6.789 1 98.25 374 ILE B N 1
ATOM 5990 C CA . ILE B 1 374 ? 16.547 -18.609 8.219 1 98.25 374 ILE B CA 1
ATOM 5991 C C . ILE B 1 374 ? 15.078 -18.516 8.609 1 98.25 374 ILE B C 1
ATOM 5993 O O . ILE B 1 374 ? 14.32 -17.75 8.008 1 98.25 374 ILE B O 1
ATOM 5997 N N . SER B 1 375 ? 14.688 -19.266 9.656 1 97.31 375 SER B N 1
ATOM 5998 C CA . SER B 1 375 ? 13.289 -19.344 10.078 1 97.31 375 SER B CA 1
ATOM 5999 C C . SER B 1 375 ? 12.836 -18.047 10.742 1 97.31 375 SER B C 1
ATOM 6001 O O . SER B 1 375 ? 13.664 -17.25 11.203 1 97.31 375 SER B O 1
ATOM 6003 N N . LYS B 1 376 ? 11.578 -17.922 10.828 1 96.12 376 LYS B N 1
ATOM 6004 C CA . LYS B 1 376 ? 10.922 -16.734 11.352 1 96.12 376 LYS B CA 1
ATOM 6005 C C . LYS B 1 376 ? 11.445 -16.375 12.734 1 96.12 376 LYS B C 1
ATOM 6007 O O . LYS B 1 376 ? 11.641 -17.25 13.578 1 96.12 376 LYS B O 1
ATOM 6012 N N . ASN B 1 377 ? 11.695 -15.078 12.984 1 96.56 377 ASN B N 1
ATOM 6013 C CA . ASN B 1 377 ? 12.008 -14.477 14.273 1 96.56 377 ASN B CA 1
ATOM 6014 C C . ASN B 1 377 ? 13.328 -15.008 14.836 1 96.56 377 ASN B C 1
ATOM 6016 O O . ASN B 1 377 ? 13.523 -15.055 16.047 1 96.56 377 ASN B O 1
ATOM 6020 N N . THR B 1 378 ? 14.203 -15.492 13.969 1 97.62 378 THR B N 1
ATOM 6021 C CA . THR B 1 378 ? 15.508 -15.992 14.398 1 97.62 378 THR B CA 1
ATOM 6022 C C . THR B 1 378 ? 16.5 -14.844 14.523 1 97.62 378 THR B C 1
ATOM 6024 O O . THR B 1 378 ? 16.547 -13.953 13.672 1 97.62 378 THR B O 1
ATOM 6027 N N . VAL B 1 379 ? 17.234 -14.82 15.531 1 98.31 379 VAL B N 1
ATOM 6028 C CA . VAL B 1 379 ? 18.328 -13.875 15.727 1 98.31 379 VAL B CA 1
ATOM 6029 C C . VAL B 1 379 ? 19.656 -14.523 15.344 1 98.31 379 VAL B C 1
ATOM 6031 O O . VAL B 1 379 ? 20 -15.602 15.844 1 98.31 379 VAL B O 1
ATOM 6034 N N . ILE B 1 380 ? 20.359 -13.945 14.422 1 98 380 ILE B N 1
ATOM 6035 C CA . ILE B 1 380 ? 21.656 -14.43 13.969 1 98 380 ILE B CA 1
ATOM 6036 C C . ILE B 1 380 ? 22.766 -13.586 14.586 1 98 380 ILE B C 1
ATOM 6038 O O . ILE B 1 380 ? 23 -12.453 14.172 1 98 380 ILE B O 1
ATOM 6042 N N . PRO B 1 381 ? 23.469 -14.125 15.539 1 95.81 381 PRO B N 1
ATOM 6043 C CA . PRO B 1 381 ? 24.547 -13.375 16.203 1 95.81 381 PRO B CA 1
ATOM 6044 C C . PRO B 1 381 ? 25.797 -13.273 15.352 1 95.81 381 PRO B C 1
ATOM 6046 O O . PRO B 1 381 ? 26 -14.07 14.422 1 95.81 381 PRO B O 1
ATOM 6049 N N . ALA B 1 382 ? 26.547 -12.195 15.688 1 92 382 ALA B N 1
ATOM 6050 C CA . ALA B 1 382 ? 27.859 -12.102 15.062 1 92 382 ALA B CA 1
ATOM 6051 C C . ALA B 1 382 ? 28.797 -13.188 15.578 1 92 382 ALA B C 1
ATOM 6053 O O . ALA B 1 382 ? 28.656 -13.656 16.703 1 92 382 ALA B O 1
ATOM 6054 N N . GLU B 1 383 ? 29.656 -13.664 14.672 1 76 383 GLU B N 1
ATOM 6055 C CA . GLU B 1 383 ? 30.641 -14.625 15.156 1 76 383 GLU B CA 1
ATOM 6056 C C . GLU B 1 383 ? 31.625 -13.953 16.109 1 76 383 GLU B C 1
ATOM 6058 O O . GLU B 1 383 ? 31.906 -12.758 15.992 1 76 383 GLU B O 1
#

Secondary structure (DSSP, 8-state):
------EEEEEE-----GGGTTTTSSS-GGGSEETTTEEHHHHHHHHHHHTT--EEEEEE-S--HHHHHHHTTSGGGT---SSS-EEEEEE-HHHHHHHHHS-----TTHHHHHHHHHHT-SEEEEE-SSEEE---HHHHHHHHHHHT-SEEEEEEEEEHHHH-SS-TT-EEEEE-TTS-EEEEEEGGGSPTT-EEEEEEEEEEEEHHHHHHHHHHHHHHT----HHHHHHHTGGGS-EEEEE--S-EEE--SHHHHHHHHHGGGSHHHHHHHHSSSSPPP------PPEEE-TT-EEESEEE-TT-EE-SEEES-EE-TT-EE-TT-EEES-EE-TT-EE-TT-EEESEEE-TT-EE-TT-EEE--SSS-EEE-TT-EE---/------EEEEEE-----GGGTTTTSSS-GGGSEETTTEEHHHHHHHHHHHTT--EEEEEE-S--HHHHHHHTTSGGGT---SSS-EEEEEE-HHHHHHHHHS-----TTHHHHHHHHHHT-SEEEEE-SSEE----HHHHHHHHHHHT-SEEEEEEEEEHHHH-SS-TT-EEEEE-TTS-EEEEEEGGGSPTT-EEEEEEEEEEEEHHHHHHHHHHHHHHT----HHHHHHHTGGGS-EEEEE--S--EE--SHHHHHHHHHGGGSHHHHHHHHSSSSPPP------PPEEE-TT-EEESEEE-TT-EE-SEEES-EE-TT-EE-TT-EEES-EE-TT-EE-TT-EEESEEE-TT-EE-TT-EEE-BTTB-EEEPTT-EE---

Organism: NCBI:txid592010

pLDDT: mean 88.53, std 13.34, range [26.47, 98.94]